Protein AF-A0A2V7W770-F1 (afdb_monomer_lite)

Radius of gyration: 25.86 Å; chains: 1; bounding box: 59×91×56 Å

pLDDT: mean 78.76, std 21.36, range [25.12, 98.31]

Sequence (390 aa):
MARSVLPFPVSRRKFLASTAAATAGLALAPLAAAAESPGCKRLREISEGWDTAVRPMLASRYHRLQHVFFHYIRNNWDRLTAAQQRALTDLKWAAPRASLFAPTWSKRPNPDDNTVVWATHNGSGIDFLYFHRWMIAMVNKLLSDAGKPTLAAWSDTDTIPAPKRGCPDESVPDFTPWFEDPSGPPIRVEWLQLRVKEMKSDSFYWDRMNWWGIEFRDFGALRNMTLGELGSRLEFSVHNQMHIRWSAFPSNGSLTIRDEPDFRAKWDDPGYDTLFDEYSSHVTPIFFRLHKWIDNRIEDWAEAQRERLTRYDTGLGFDWFKGSSQWIEVDQPWSSPYGMHHPTPEEQKLRIATMEKIGPILFPPKALGKRTPEEQEQDERRILSIRDLA

Structure (mmCIF, N/CA/C/O backbone):
data_AF-A0A2V7W770-F1
#
_entry.id   AF-A0A2V7W770-F1
#
loop_
_atom_site.group_PDB
_atom_site.id
_atom_site.type_symbol
_atom_site.label_atom_id
_atom_site.label_alt_id
_atom_site.label_comp_id
_atom_site.label_asym_id
_atom_site.label_entity_id
_atom_site.label_seq_id
_atom_site.pdbx_PDB_ins_code
_atom_site.Cartn_x
_atom_site.Cartn_y
_atom_site.Cartn_z
_atom_site.occupancy
_atom_site.B_iso_or_equiv
_atom_site.auth_seq_id
_atom_site.auth_comp_id
_atom_site.auth_asym_id
_atom_site.auth_atom_id
_atom_site.pdbx_PDB_model_num
ATOM 1 N N . MET A 1 1 ? -19.267 68.076 -6.538 1.00 38.66 1 MET A N 1
ATOM 2 C CA . MET A 1 1 ? -19.370 67.387 -5.238 1.00 38.66 1 MET A CA 1
ATOM 3 C C . MET A 1 1 ? -18.210 66.409 -5.119 1.00 38.66 1 MET A C 1
ATOM 5 O O . MET A 1 1 ? -17.986 65.654 -6.050 1.00 38.66 1 MET A O 1
ATOM 9 N N . ALA A 1 2 ? -17.453 66.558 -4.028 1.00 32.97 2 ALA A N 1
ATOM 10 C CA . ALA A 1 2 ? -16.435 65.678 -3.438 1.00 32.97 2 ALA A CA 1
ATOM 11 C C . ALA A 1 2 ? -15.397 64.973 -4.345 1.00 32.97 2 ALA A C 1
ATOM 13 O O . ALA A 1 2 ? -15.603 63.875 -4.851 1.00 32.97 2 ALA A O 1
ATOM 14 N N . ARG A 1 3 ? -14.215 65.602 -4.417 1.00 25.12 3 ARG A N 1
ATOM 15 C CA . ARG A 1 3 ? -12.898 64.980 -4.633 1.00 25.12 3 ARG A CA 1
ATOM 16 C C . ARG A 1 3 ? -12.396 64.323 -3.333 1.00 25.12 3 ARG A C 1
ATOM 18 O O . ARG A 1 3 ? -12.695 64.837 -2.264 1.00 25.12 3 ARG A O 1
ATOM 25 N N . SER A 1 4 ? -11.516 63.324 -3.487 1.00 30.59 4 SER A N 1
ATOM 26 C CA . SER A 1 4 ? -10.280 63.084 -2.708 1.00 30.59 4 SER A CA 1
ATOM 27 C C . SER A 1 4 ? -10.348 63.096 -1.176 1.00 30.59 4 SER A C 1
ATOM 29 O O . SER A 1 4 ? -10.393 64.175 -0.596 1.00 30.59 4 SER A O 1
ATOM 31 N N . VAL A 1 5 ? -10.060 61.950 -0.540 1.00 30.62 5 VAL A N 1
ATOM 32 C CA . VAL A 1 5 ? -9.281 61.918 0.715 1.00 30.62 5 VAL A CA 1
ATOM 33 C C . VAL A 1 5 ? -8.385 60.667 0.759 1.00 30.62 5 VAL A C 1
ATOM 35 O O . VAL A 1 5 ? -8.818 59.583 1.132 1.00 30.62 5 VAL A O 1
ATOM 38 N N . LEU A 1 6 ? -7.114 60.837 0.395 1.00 39.53 6 LEU A N 1
ATOM 39 C CA . LEU A 1 6 ? -5.995 60.210 1.106 1.00 39.53 6 LEU A CA 1
ATOM 40 C C . LEU A 1 6 ? -5.529 61.218 2.168 1.00 39.53 6 LEU A C 1
ATOM 42 O O . LEU A 1 6 ? -5.443 62.403 1.837 1.00 39.53 6 LEU A O 1
ATOM 46 N N . PRO A 1 7 ? -5.106 60.792 3.366 1.00 32.31 7 PRO A N 1
ATOM 47 C CA . PRO A 1 7 ? -4.196 61.578 4.185 1.00 32.31 7 PRO A CA 1
ATOM 48 C C . PRO A 1 7 ? -2.825 60.882 4.263 1.00 32.31 7 PRO A C 1
ATOM 50 O O . PRO A 1 7 ? -2.616 59.945 5.021 1.00 32.31 7 PRO A O 1
ATOM 53 N N . PHE A 1 8 ? -1.947 61.253 3.329 1.00 25.91 8 PHE A N 1
ATOM 54 C CA . PHE A 1 8 ? -0.690 62.009 3.502 1.00 25.91 8 PHE A CA 1
ATOM 55 C C . PHE A 1 8 ? -0.016 62.149 4.906 1.00 25.91 8 PHE A C 1
ATOM 57 O O . PHE A 1 8 ? -0.616 61.869 5.935 1.00 25.91 8 PHE A O 1
ATOM 64 N N . PRO A 1 9 ? 1.263 62.591 4.961 1.00 40.44 9 PRO A N 1
ATOM 65 C CA . PRO A 1 9 ? 2.410 61.855 5.505 1.00 40.44 9 PRO A CA 1
ATOM 66 C C . PRO A 1 9 ? 3.065 62.583 6.700 1.00 40.44 9 PRO A C 1
ATOM 68 O O . PRO A 1 9 ? 2.697 63.713 7.005 1.00 40.44 9 PRO A O 1
ATOM 71 N N . VAL A 1 10 ? 4.143 62.043 7.291 1.00 27.81 10 VAL A N 1
ATOM 72 C CA . VAL A 1 10 ? 5.129 62.905 7.976 1.00 27.81 10 VAL A CA 1
ATOM 73 C C . VAL A 1 10 ? 6.564 62.484 7.671 1.00 27.81 10 VAL A C 1
ATOM 75 O O . VAL A 1 10 ? 6.993 61.352 7.876 1.00 27.81 10 VAL A O 1
ATOM 78 N N . SER A 1 11 ? 7.289 63.473 7.156 1.00 25.81 11 SER A N 1
ATOM 79 C CA . SER A 1 11 ? 8.700 63.494 6.806 1.00 25.81 11 SER A CA 1
ATOM 80 C C . SER A 1 11 ? 9.596 63.759 8.021 1.00 25.81 11 SER A C 1
ATOM 82 O O . SER A 1 11 ? 9.267 64.542 8.908 1.00 25.81 11 SER A O 1
ATOM 84 N N . ARG A 1 12 ? 10.799 63.180 7.942 1.00 32.34 12 ARG A N 1
ATOM 85 C CA . ARG A 1 12 ? 12.057 63.498 8.638 1.00 32.34 12 ARG A CA 1
ATOM 86 C C . ARG A 1 12 ? 12.181 64.937 9.169 1.00 32.34 12 ARG A C 1
ATOM 88 O O . ARG A 1 12 ? 12.086 65.882 8.389 1.00 32.34 12 ARG A O 1
ATOM 95 N N . ARG A 1 13 ? 12.645 65.073 10.421 1.00 28.55 13 ARG A N 1
ATOM 96 C CA . ARG A 1 13 ? 13.763 65.961 10.811 1.00 28.55 13 ARG A CA 1
ATOM 97 C C . ARG A 1 13 ? 14.273 65.660 12.231 1.00 28.55 13 ARG A C 1
ATOM 99 O O . ARG A 1 13 ? 13.535 65.782 13.193 1.00 28.55 13 ARG A O 1
ATOM 106 N N . LYS A 1 14 ? 15.588 65.411 12.284 1.00 27.45 14 LYS A N 1
ATOM 107 C CA . LYS A 1 14 ? 16.563 65.795 13.322 1.00 27.45 14 LYS A CA 1
ATOM 108 C C . LYS A 1 14 ? 16.426 65.166 14.716 1.00 27.45 14 LYS A C 1
ATOM 110 O O . LYS A 1 14 ? 15.714 65.686 15.556 1.00 27.45 14 LYS A O 1
ATOM 115 N N . PHE A 1 15 ? 17.320 64.222 15.004 1.00 27.47 15 PHE A N 1
ATOM 116 C CA . PHE A 1 15 ? 18.293 64.426 16.081 1.00 27.47 15 PHE A CA 1
ATOM 117 C C . PHE A 1 15 ? 19.628 63.791 15.661 1.00 27.47 15 PHE A C 1
ATOM 119 O O . PHE A 1 15 ? 19.751 62.578 15.543 1.00 27.47 15 PHE A O 1
ATOM 126 N N . LEU A 1 16 ? 20.598 64.648 15.337 1.00 28.81 16 LEU A N 1
ATOM 127 C CA . LEU A 1 16 ? 22.015 64.314 15.218 1.00 28.81 16 LEU A CA 1
ATOM 128 C C . LEU A 1 16 ? 22.702 64.977 16.408 1.00 28.81 16 LEU A C 1
ATOM 130 O O . LEU A 1 16 ? 22.730 66.202 16.477 1.00 28.81 16 LEU A O 1
ATOM 134 N N . ALA A 1 17 ? 23.207 64.157 17.317 1.00 28.16 17 ALA A N 1
ATOM 135 C CA . ALA A 1 17 ? 24.312 64.395 18.245 1.00 28.16 17 ALA A CA 1
ATOM 136 C C . ALA A 1 17 ? 24.420 63.091 19.053 1.00 28.16 17 ALA A C 1
ATOM 138 O O . ALA A 1 17 ? 23.407 62.587 19.512 1.00 28.16 17 ALA A O 1
ATOM 139 N N . SER A 1 18 ? 25.553 62.448 19.271 1.00 27.50 18 SER A N 1
ATOM 140 C CA . SER A 1 18 ? 26.943 62.767 19.011 1.00 27.50 18 SER A CA 1
ATOM 141 C C . SER A 1 18 ? 27.723 61.489 19.345 1.00 27.50 18 SER A C 1
ATOM 143 O O . SER A 1 18 ? 27.325 60.734 20.228 1.00 27.50 18 SER A O 1
ATOM 145 N N . THR A 1 19 ? 28.875 61.338 18.696 1.00 29.56 19 THR A N 1
ATOM 146 C CA . THR A 1 19 ? 30.071 60.625 19.177 1.00 29.56 19 THR A CA 1
ATOM 147 C C . THR A 1 19 ? 30.058 59.098 19.294 1.00 29.56 19 THR A C 1
ATOM 149 O O . THR A 1 19 ? 29.453 58.486 20.165 1.00 29.56 19 THR A O 1
ATOM 152 N N . ALA A 1 20 ? 30.876 58.521 18.413 1.00 30.25 20 ALA A N 1
ATOM 153 C CA . ALA A 1 20 ? 31.497 57.216 18.515 1.00 30.25 20 ALA A CA 1
ATOM 154 C C . ALA A 1 20 ? 32.192 56.991 19.867 1.00 30.25 20 ALA A C 1
ATOM 156 O O . ALA A 1 20 ? 32.892 57.883 20.339 1.00 30.25 20 ALA A O 1
ATOM 157 N N . ALA A 1 21 ? 32.054 55.781 20.414 1.00 31.39 21 ALA A N 1
ATOM 158 C CA . ALA A 1 21 ? 33.133 54.953 20.967 1.00 31.39 21 ALA A CA 1
ATOM 159 C C . ALA A 1 21 ? 32.524 53.799 21.777 1.00 31.39 21 ALA A C 1
ATOM 161 O O . ALA A 1 21 ? 31.922 54.036 22.817 1.00 31.39 21 ALA A O 1
ATOM 162 N N . ALA A 1 22 ? 32.687 52.570 21.281 1.00 32.97 22 ALA A N 1
ATOM 163 C CA . ALA A 1 22 ? 32.952 51.345 22.048 1.00 32.97 22 ALA A CA 1
ATOM 164 C C . ALA A 1 22 ? 32.663 50.135 21.149 1.00 32.97 22 ALA A C 1
ATOM 166 O O . ALA A 1 22 ? 31.592 49.533 21.176 1.00 32.97 22 ALA A O 1
ATOM 167 N N . THR A 1 23 ? 33.650 49.768 20.337 1.00 42.75 23 THR A N 1
ATOM 168 C CA . THR A 1 23 ? 33.817 48.392 19.872 1.00 42.75 23 THR A CA 1
ATOM 169 C C . THR A 1 23 ? 34.092 47.513 21.090 1.00 42.75 23 THR A C 1
ATOM 171 O O . THR A 1 23 ? 35.236 47.379 21.517 1.00 42.75 23 THR A O 1
ATOM 174 N N . ALA A 1 24 ? 33.040 46.941 21.668 1.00 35.28 24 ALA A N 1
ATOM 175 C CA . ALA A 1 24 ? 33.141 45.822 22.592 1.00 35.28 24 ALA A CA 1
ATOM 176 C C . ALA A 1 24 ? 32.558 44.598 21.884 1.00 35.28 24 ALA A C 1
ATOM 178 O O . ALA A 1 24 ? 31.389 44.586 21.499 1.00 35.28 24 ALA A O 1
ATOM 179 N N . GLY A 1 25 ? 33.413 43.605 21.645 1.00 39.88 25 GLY A N 1
ATOM 180 C CA . GLY A 1 25 ? 33.053 42.359 20.989 1.00 39.88 25 GLY A CA 1
ATOM 181 C C . GLY A 1 25 ? 31.951 41.634 21.751 1.00 39.88 25 GLY A C 1
ATOM 182 O O . GLY A 1 25 ? 32.195 41.034 22.794 1.00 39.88 25 GLY A O 1
ATOM 183 N N . LEU A 1 26 ? 30.746 41.643 21.190 1.00 34.50 26 LEU A N 1
ATOM 184 C CA . LEU A 1 26 ? 29.774 40.594 21.439 1.00 34.50 26 LEU A CA 1
ATOM 185 C C . LEU A 1 26 ? 30.231 39.392 20.620 1.00 34.50 26 LEU A C 1
ATOM 187 O O . LEU A 1 26 ? 29.959 39.294 19.424 1.00 34.50 26 LEU A O 1
ATOM 191 N N . ALA A 1 27 ? 30.984 38.503 21.265 1.00 37.78 27 ALA A N 1
ATOM 192 C CA . ALA A 1 27 ? 31.108 37.142 20.782 1.00 37.78 27 ALA A CA 1
ATOM 193 C C . ALA A 1 27 ? 29.681 36.602 20.620 1.00 37.78 27 ALA A C 1
ATOM 195 O O . ALA A 1 27 ? 28.949 36.464 21.601 1.00 37.78 27 ALA A O 1
ATOM 196 N N . LEU A 1 28 ? 29.268 36.371 19.373 1.00 39.19 28 LEU A N 1
ATOM 197 C CA . LEU A 1 28 ? 28.071 35.601 19.074 1.00 39.19 28 LEU A CA 1
ATOM 198 C C . LEU A 1 28 ? 28.282 34.237 19.725 1.00 39.19 28 LEU A C 1
ATOM 200 O O . LEU A 1 28 ? 29.101 33.443 19.263 1.00 39.19 28 LEU A O 1
ATOM 204 N N . ALA A 1 29 ? 27.585 33.998 20.836 1.00 38.50 29 ALA A N 1
ATOM 205 C CA . ALA A 1 29 ? 27.448 32.657 21.369 1.00 38.50 29 ALA A CA 1
ATOM 206 C C . ALA A 1 29 ? 26.985 31.751 20.215 1.00 38.50 29 ALA A C 1
ATOM 208 O O . ALA A 1 29 ? 26.167 32.201 19.399 1.00 38.50 29 ALA A O 1
ATOM 209 N N . PRO A 1 30 ? 27.491 30.510 20.106 1.00 39.56 30 PRO A N 1
ATOM 210 C CA . PRO A 1 30 ? 26.970 29.584 19.117 1.00 39.56 30 PRO A CA 1
ATOM 211 C C . PRO A 1 30 ? 25.462 29.526 19.327 1.00 39.56 30 PRO A C 1
ATOM 213 O O . PRO A 1 30 ? 25.012 29.359 20.464 1.00 39.56 30 PRO A O 1
ATOM 216 N N . LEU A 1 31 ? 24.688 29.712 18.257 1.00 44.84 31 LEU A N 1
ATOM 217 C CA . LEU A 1 31 ? 23.274 29.368 18.267 1.00 44.84 31 LEU A CA 1
ATOM 218 C C . LEU A 1 31 ? 23.200 27.942 18.806 1.00 44.84 31 LEU A C 1
ATOM 220 O O . LEU A 1 31 ? 23.665 27.011 18.147 1.00 44.84 31 LEU A O 1
ATOM 224 N N . ALA A 1 32 ? 22.705 27.791 20.037 1.00 42.06 32 ALA A N 1
ATOM 225 C CA . ALA A 1 32 ? 22.392 26.487 20.584 1.00 42.06 32 ALA A CA 1
ATOM 226 C C . ALA A 1 32 ? 21.548 25.783 19.523 1.00 42.06 32 ALA A C 1
ATOM 228 O O . ALA A 1 32 ? 20.570 26.369 19.047 1.00 42.06 32 ALA A O 1
ATOM 229 N N . ALA A 1 33 ? 21.985 24.596 19.090 1.00 45.31 33 ALA A N 1
ATOM 230 C CA . ALA A 1 33 ? 21.244 23.796 18.129 1.00 45.31 33 ALA A CA 1
ATOM 231 C C . ALA A 1 33 ? 19.786 23.775 18.591 1.00 45.31 33 ALA A C 1
ATOM 233 O O . ALA A 1 33 ? 19.511 23.389 19.731 1.00 45.31 33 ALA A O 1
ATOM 234 N N . ALA A 1 34 ? 18.882 24.303 17.760 1.00 51.38 34 ALA A N 1
ATOM 235 C CA . ALA A 1 34 ? 17.466 24.312 18.082 1.00 51.38 34 ALA A CA 1
ATOM 236 C C . ALA A 1 34 ? 17.092 22.878 18.458 1.00 51.38 34 ALA A C 1
ATOM 238 O O . ALA A 1 34 ? 17.400 21.956 17.702 1.00 51.38 34 ALA A O 1
ATOM 239 N N . ALA A 1 35 ? 16.523 22.693 19.651 1.00 52.09 35 ALA A N 1
ATOM 240 C CA . ALA A 1 35 ? 16.119 21.376 20.111 1.00 52.09 35 ALA A CA 1
ATOM 241 C C . ALA A 1 35 ? 15.266 20.727 19.011 1.00 52.09 35 ALA A C 1
ATOM 243 O O . ALA A 1 35 ? 14.261 21.302 18.583 1.00 52.09 35 ALA A O 1
ATOM 244 N N . GLU A 1 36 ? 15.725 19.581 18.503 1.00 52.88 36 GLU A N 1
ATOM 245 C CA . GLU A 1 36 ? 15.062 18.838 17.432 1.00 52.88 36 GLU A CA 1
ATOM 246 C C . GLU A 1 36 ? 13.621 18.570 17.883 1.00 52.88 36 GLU A C 1
ATOM 248 O O . GLU A 1 36 ? 13.394 18.101 19.003 1.00 52.88 36 GLU A O 1
ATOM 253 N N . SER A 1 37 ? 12.629 18.961 17.074 1.00 50.88 37 SER A N 1
ATOM 254 C CA . SER A 1 37 ? 11.240 18.868 17.530 1.00 50.88 37 SER A CA 1
ATOM 255 C C . SER A 1 37 ? 10.891 17.400 17.832 1.00 50.88 37 SER A C 1
ATOM 257 O O . SER A 1 37 ? 11.379 16.513 17.125 1.00 50.88 37 SER A O 1
ATOM 259 N N . PRO A 1 38 ? 10.034 17.102 18.827 1.00 51.91 38 PRO A N 1
ATOM 260 C CA . PRO A 1 38 ? 9.737 15.725 19.228 1.00 51.91 38 PRO A CA 1
ATOM 261 C C . PRO A 1 38 ? 9.223 14.797 18.115 1.00 51.91 38 PRO A C 1
ATOM 263 O O . PRO A 1 38 ? 9.199 13.590 18.327 1.00 51.91 38 PRO A O 1
ATOM 266 N N . GLY A 1 39 ? 8.766 15.315 16.968 1.00 50.28 39 GLY A N 1
ATOM 267 C CA . GLY A 1 39 ? 8.437 14.497 15.789 1.00 50.28 39 GLY A CA 1
ATOM 268 C C . GLY A 1 39 ? 9.673 14.063 14.988 1.00 50.28 39 GLY A C 1
ATOM 269 O O . GLY A 1 39 ? 9.781 12.919 14.566 1.00 50.28 39 GLY A O 1
ATOM 270 N N . CYS A 1 40 ? 10.680 14.928 14.886 1.00 53.44 40 CYS A N 1
ATOM 271 C CA . CYS A 1 40 ? 11.774 14.789 13.920 1.00 53.44 40 CYS A CA 1
ATOM 272 C C . CYS A 1 40 ? 12.859 13.811 14.385 1.00 53.44 40 CYS A C 1
ATOM 274 O O . CYS A 1 40 ? 13.536 13.206 13.567 1.00 53.44 40 CYS A O 1
ATOM 276 N N . LYS A 1 41 ? 12.935 13.552 15.695 1.00 56.34 41 LYS A N 1
ATOM 277 C CA . LYS A 1 41 ? 13.739 12.464 16.270 1.00 56.34 41 LYS A CA 1
ATOM 278 C C . LYS A 1 41 ? 13.156 11.072 15.972 1.00 56.34 41 LYS A C 1
ATOM 280 O O . LYS A 1 41 ? 13.896 10.091 15.922 1.00 56.34 41 LYS A O 1
ATOM 285 N N . ARG A 1 42 ? 11.834 10.971 15.763 1.00 59.31 42 ARG A N 1
ATOM 286 C CA . ARG A 1 42 ? 11.134 9.680 15.753 1.00 59.31 42 ARG A CA 1
ATOM 287 C C . ARG A 1 42 ? 11.421 8.858 14.520 1.00 59.31 42 ARG A C 1
ATOM 289 O O . ARG A 1 42 ? 11.664 7.683 14.695 1.00 59.31 42 ARG A O 1
ATOM 296 N N . LEU A 1 43 ? 11.465 9.415 13.308 1.00 62.62 43 LEU A N 1
ATOM 297 C CA . LEU A 1 43 ? 11.769 8.615 12.107 1.00 62.62 43 LEU A CA 1
ATOM 298 C C . LEU A 1 43 ? 13.120 7.890 12.203 1.00 62.62 43 LEU A C 1
ATOM 300 O O . LEU A 1 43 ? 13.242 6.761 11.733 1.00 62.62 43 LEU A O 1
ATOM 304 N N . ARG A 1 44 ? 14.101 8.489 12.883 1.00 64.75 44 ARG A N 1
ATOM 305 C CA . ARG A 1 44 ? 15.400 7.869 13.167 1.00 64.75 44 ARG A CA 1
ATOM 306 C C . ARG A 1 44 ? 15.299 6.724 14.183 1.00 64.7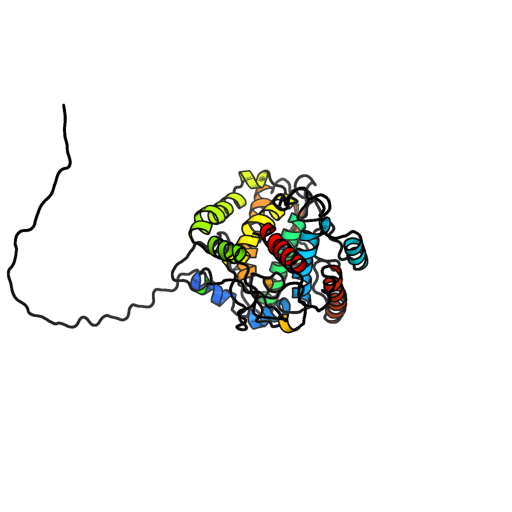5 44 ARG A C 1
ATOM 308 O O . ARG A 1 44 ? 15.875 5.671 13.948 1.00 64.75 44 ARG A O 1
ATOM 315 N N . GLU A 1 45 ? 14.540 6.906 15.265 1.00 62.62 45 GLU A N 1
ATOM 316 C CA . GLU A 1 45 ? 14.240 5.855 16.263 1.00 62.62 45 GLU A CA 1
ATOM 317 C C . GLU A 1 45 ? 13.376 4.724 15.668 1.00 62.62 45 GLU A C 1
ATOM 319 O O . GLU A 1 45 ? 13.544 3.554 15.983 1.00 62.62 45 GLU A O 1
ATOM 324 N N . ILE A 1 46 ? 12.479 5.081 14.754 1.00 59.91 46 ILE A N 1
ATOM 325 C CA . ILE A 1 46 ? 11.582 4.213 13.983 1.00 59.91 46 ILE A CA 1
ATOM 326 C C . ILE A 1 46 ? 12.353 3.372 12.965 1.00 59.91 46 ILE A C 1
ATOM 328 O O . ILE A 1 46 ? 12.032 2.208 12.738 1.00 59.91 46 ILE A O 1
ATOM 332 N N . SER A 1 47 ? 13.375 3.968 12.354 1.00 68.00 47 SER A N 1
ATOM 333 C CA . SER A 1 47 ? 14.265 3.280 11.422 1.00 68.00 47 SER A CA 1
ATOM 334 C C . SER A 1 47 ? 15.314 2.440 12.157 1.00 68.00 47 SER A C 1
ATOM 336 O O . SER A 1 47 ? 16.078 1.708 11.524 1.00 68.00 47 SER A O 1
ATOM 338 N N . GLU A 1 48 ? 15.366 2.511 13.493 1.00 71.25 48 GLU A N 1
ATOM 339 C CA . GLU A 1 48 ? 16.321 1.753 14.284 1.00 71.25 48 GLU A CA 1
ATOM 340 C C . GLU A 1 48 ? 16.021 0.253 14.195 1.00 71.25 48 GLU A C 1
ATOM 342 O O . GLU A 1 48 ? 14.997 -0.247 14.655 1.00 71.25 48 GLU A O 1
ATOM 347 N N . GLY A 1 49 ? 16.947 -0.492 13.596 1.00 77.56 49 GLY A N 1
ATOM 348 C CA . GLY A 1 49 ? 16.752 -1.914 13.327 1.00 77.56 49 GLY A CA 1
ATOM 349 C C . GLY A 1 49 ? 15.875 -2.202 12.108 1.00 77.56 49 GLY A C 1
ATOM 350 O O . GLY A 1 49 ? 15.652 -3.372 11.815 1.00 77.56 49 GLY A O 1
ATOM 351 N N . TRP A 1 50 ? 15.434 -1.188 11.352 1.00 89.12 50 TRP A N 1
ATOM 352 C CA . TRP A 1 50 ? 14.702 -1.398 10.100 1.00 89.12 50 TRP A CA 1
ATOM 353 C C . TRP A 1 50 ? 15.534 -2.193 9.100 1.00 89.12 50 TRP A C 1
ATOM 355 O O . TRP A 1 50 ? 15.106 -3.237 8.610 1.00 89.12 50 TRP A O 1
ATOM 365 N N . ASP A 1 51 ? 16.760 -1.731 8.856 1.00 89.44 51 ASP A N 1
ATOM 366 C CA . ASP A 1 51 ? 17.655 -2.310 7.855 1.00 89.44 51 ASP A CA 1
ATOM 367 C C . ASP A 1 51 ? 18.072 -3.747 8.183 1.00 89.44 51 ASP A C 1
ATOM 369 O O . ASP A 1 51 ? 18.376 -4.519 7.276 1.00 89.44 51 ASP A O 1
ATOM 373 N N . THR A 1 52 ? 18.062 -4.127 9.462 1.00 90.25 52 THR A N 1
ATOM 374 C CA . THR A 1 52 ? 18.485 -5.458 9.911 1.00 90.25 52 THR A CA 1
ATOM 375 C C . THR A 1 52 ? 17.319 -6.409 10.156 1.00 90.25 52 THR A C 1
ATOM 377 O O . THR A 1 52 ? 17.418 -7.576 9.789 1.00 90.25 52 THR A O 1
ATOM 380 N N . ALA A 1 53 ? 16.220 -5.946 10.757 1.00 91.25 53 ALA A N 1
ATOM 381 C CA . ALA A 1 53 ? 15.099 -6.803 11.145 1.00 91.25 53 ALA A CA 1
ATOM 382 C C . ALA A 1 53 ? 14.001 -6.878 10.077 1.00 91.25 53 ALA A C 1
ATOM 384 O O . ALA A 1 53 ? 13.373 -7.922 9.919 1.00 91.25 53 ALA A O 1
ATOM 385 N N . VAL A 1 54 ? 13.757 -5.785 9.346 1.00 94.44 54 VAL A N 1
ATOM 386 C CA . VAL A 1 54 ? 12.555 -5.631 8.511 1.00 94.44 54 VAL A CA 1
ATOM 387 C C . VAL A 1 54 ? 12.886 -5.615 7.019 1.00 94.44 54 VAL A C 1
ATOM 389 O O . VAL A 1 54 ? 12.322 -6.400 6.250 1.00 94.44 54 VAL A O 1
ATOM 392 N N . ARG A 1 55 ? 13.835 -4.768 6.603 1.00 95.19 55 ARG A N 1
ATOM 393 C CA . ARG A 1 55 ? 14.221 -4.586 5.198 1.00 95.19 55 ARG A CA 1
ATOM 394 C C . ARG A 1 55 ? 14.579 -5.897 4.490 1.00 95.19 55 ARG A C 1
ATOM 396 O O . ARG A 1 55 ? 14.114 -6.056 3.367 1.00 95.19 55 ARG A O 1
ATOM 403 N N . PRO A 1 56 ? 15.322 -6.859 5.079 1.00 94.75 56 PRO A N 1
ATOM 404 C CA . PRO A 1 56 ? 15.675 -8.091 4.368 1.00 94.75 56 PRO A CA 1
ATOM 405 C C . PRO A 1 56 ? 14.456 -8.916 3.936 1.00 94.75 56 PRO A C 1
ATOM 407 O O . PRO A 1 56 ? 14.462 -9.512 2.861 1.00 94.75 56 PRO A O 1
ATOM 410 N N . MET A 1 57 ? 13.397 -8.927 4.751 1.00 94.06 57 MET A N 1
ATOM 411 C CA . MET A 1 57 ? 12.152 -9.623 4.431 1.00 94.06 57 MET A CA 1
ATOM 412 C C . MET A 1 57 ? 11.367 -8.862 3.354 1.00 94.06 57 MET A C 1
ATOM 414 O O . MET A 1 57 ? 10.992 -9.453 2.340 1.00 94.06 57 MET A O 1
ATOM 418 N N . LEU A 1 58 ? 11.184 -7.550 3.519 1.00 95.94 58 LEU A N 1
ATOM 419 C CA . LEU A 1 58 ? 10.392 -6.731 2.593 1.00 95.94 58 LEU A CA 1
ATOM 420 C C . LEU A 1 58 ? 11.067 -6.549 1.229 1.00 95.94 58 LEU A C 1
ATOM 422 O O . LEU A 1 58 ? 10.394 -6.558 0.208 1.00 95.94 58 LEU A O 1
ATOM 426 N N . ALA A 1 59 ? 12.396 -6.461 1.189 1.00 96.75 59 ALA A N 1
ATOM 427 C CA . ALA A 1 59 ? 13.157 -6.398 -0.055 1.00 96.75 59 ALA A CA 1
ATOM 428 C C . ALA A 1 59 ? 13.243 -7.747 -0.784 1.00 96.75 59 ALA A C 1
AT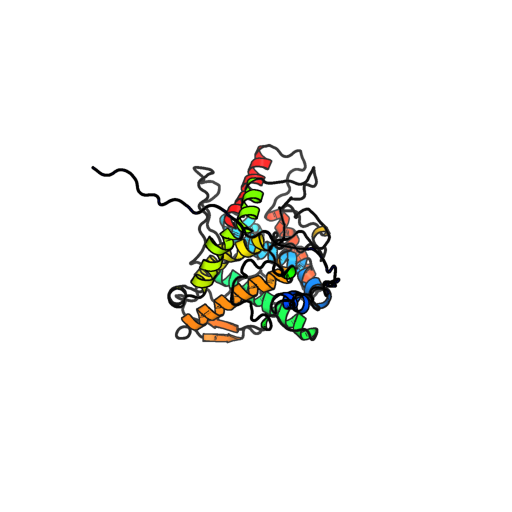OM 430 O O . ALA A 1 59 ? 13.740 -7.797 -1.911 1.00 96.75 59 ALA A O 1
ATOM 431 N N . SER A 1 60 ? 12.790 -8.845 -0.168 1.00 95.81 60 SER A N 1
ATOM 432 C CA . SER A 1 60 ? 12.822 -10.152 -0.815 1.00 95.81 60 SER A CA 1
ATOM 433 C C . SER A 1 60 ? 11.940 -10.170 -2.061 1.00 95.81 60 SER A C 1
ATOM 435 O O . SER A 1 60 ? 10.836 -9.622 -2.092 1.00 95.81 60 SER A O 1
ATOM 437 N N . ARG A 1 61 ? 12.395 -10.895 -3.084 1.00 95.69 61 ARG A N 1
ATOM 438 C CA . ARG A 1 61 ? 11.653 -11.088 -4.334 1.00 95.69 61 ARG A CA 1
ATOM 439 C C . ARG A 1 61 ? 10.220 -11.583 -4.110 1.00 95.69 61 ARG A C 1
ATOM 441 O O . ARG A 1 61 ? 9.319 -11.195 -4.845 1.00 95.69 61 ARG A O 1
ATOM 448 N N . TYR A 1 62 ? 10.000 -12.417 -3.091 1.00 95.19 62 TYR A N 1
ATOM 449 C CA . TYR A 1 62 ? 8.664 -12.885 -2.726 1.00 95.19 62 TYR A CA 1
ATOM 450 C C . TYR A 1 62 ? 7.732 -11.721 -2.361 1.00 95.19 62 TYR A C 1
ATOM 452 O O . TYR A 1 62 ? 6.670 -11.592 -2.968 1.00 95.19 62 TYR A O 1
ATOM 460 N N . HIS A 1 63 ? 8.135 -10.865 -1.417 1.00 95.31 63 HIS A N 1
ATOM 461 C CA . HIS A 1 63 ? 7.298 -9.754 -0.957 1.00 95.31 63 HIS A CA 1
ATOM 462 C C . HIS A 1 63 ? 7.116 -8.683 -2.034 1.00 95.31 63 HIS A C 1
ATOM 464 O O . HIS A 1 63 ? 5.993 -8.217 -2.233 1.00 95.31 63 HIS A O 1
ATOM 470 N N . ARG A 1 64 ? 8.167 -8.395 -2.812 1.00 96.31 64 ARG A N 1
ATOM 471 C CA . ARG A 1 64 ? 8.091 -7.462 -3.944 1.00 96.31 64 ARG A CA 1
ATOM 472 C C . ARG A 1 64 ? 7.076 -7.895 -4.997 1.00 96.31 64 ARG A C 1
ATOM 474 O O . ARG A 1 64 ? 6.200 -7.115 -5.370 1.00 96.31 64 ARG A O 1
ATOM 481 N N . LEU A 1 65 ? 7.154 -9.155 -5.436 1.00 95.12 65 LEU A N 1
ATOM 482 C CA . LEU A 1 65 ? 6.221 -9.712 -6.418 1.00 95.12 65 LEU A CA 1
ATOM 483 C C . LEU A 1 65 ? 4.798 -9.829 -5.855 1.00 95.12 65 LEU A C 1
ATOM 485 O O . LEU A 1 65 ? 3.840 -9.546 -6.569 1.00 95.12 65 LEU A O 1
ATOM 489 N N . GLN A 1 66 ? 4.641 -10.213 -4.585 1.00 95.25 66 GLN A N 1
ATOM 490 C CA . GLN A 1 66 ? 3.319 -10.304 -3.965 1.00 95.25 66 GLN A CA 1
ATOM 491 C C . GLN A 1 66 ? 2.635 -8.934 -3.925 1.00 95.25 66 GLN A C 1
ATOM 493 O O . GLN A 1 66 ? 1.473 -8.830 -4.310 1.00 95.25 66 GLN A O 1
ATOM 498 N N . HIS A 1 67 ? 3.354 -7.897 -3.493 1.00 95.94 67 HIS A N 1
ATOM 499 C CA . HIS A 1 67 ? 2.815 -6.547 -3.365 1.00 95.94 67 HIS A CA 1
ATOM 500 C C . HIS A 1 67 ? 2.433 -5.954 -4.728 1.00 95.94 67 HIS A C 1
ATOM 502 O O . HIS A 1 67 ? 1.288 -5.543 -4.916 1.00 95.94 67 HIS A O 1
ATOM 508 N N . VAL A 1 68 ? 3.342 -5.990 -5.713 1.00 93.94 68 VAL A N 1
ATOM 509 C CA . VAL A 1 68 ? 3.058 -5.440 -7.051 1.00 93.94 68 VAL A CA 1
ATOM 510 C C . VAL A 1 68 ? 1.909 -6.181 -7.741 1.00 93.94 68 VAL A C 1
ATOM 512 O O . VAL A 1 68 ? 1.049 -5.557 -8.351 1.00 93.94 68 VAL A O 1
ATOM 515 N N . PHE A 1 69 ? 1.826 -7.513 -7.628 1.00 94.62 69 PHE A N 1
ATOM 516 C CA . PHE A 1 69 ? 0.754 -8.260 -8.290 1.00 94.62 69 PHE A CA 1
ATOM 517 C C . PHE A 1 69 ? -0.583 -8.161 -7.558 1.00 94.62 69 PHE A C 1
ATOM 519 O O . PHE A 1 69 ? -1.617 -8.183 -8.227 1.00 94.62 69 PHE A O 1
ATOM 526 N N . PHE A 1 70 ? -0.588 -7.993 -6.232 1.00 95.56 70 PHE A N 1
ATOM 527 C CA . PHE A 1 70 ? -1.804 -7.670 -5.484 1.00 95.56 70 PHE A CA 1
ATOM 528 C C . PHE A 1 70 ? -2.467 -6.404 -6.039 1.00 95.56 70 PHE A C 1
ATOM 530 O O . PHE A 1 70 ? -3.647 -6.435 -6.401 1.00 95.56 70 PHE A O 1
ATOM 537 N N . HIS A 1 71 ? -1.702 -5.317 -6.163 1.00 93.88 71 HIS A N 1
ATOM 538 C CA . HIS A 1 71 ? -2.207 -4.054 -6.693 1.00 93.88 71 HIS A CA 1
ATOM 539 C C . HIS A 1 71 ? -2.520 -4.149 -8.185 1.00 93.88 71 HIS A C 1
ATOM 541 O O . HIS A 1 71 ? -3.658 -3.901 -8.594 1.00 93.88 71 HIS A O 1
ATOM 547 N N . TYR A 1 72 ? -1.552 -4.573 -9.001 1.00 90.50 72 TYR A N 1
ATOM 548 C CA . TYR A 1 72 ? -1.696 -4.551 -10.452 1.00 90.50 72 TYR A CA 1
ATOM 549 C C . TYR A 1 72 ? -2.899 -5.369 -10.928 1.00 90.50 72 TYR A C 1
ATOM 551 O O . TYR A 1 72 ? -3.689 -4.890 -11.746 1.00 90.50 72 TYR A O 1
ATOM 559 N N . ILE A 1 73 ? -3.065 -6.597 -10.423 1.00 92.06 73 ILE A N 1
ATOM 560 C CA . ILE A 1 73 ? -4.140 -7.485 -10.876 1.00 92.06 73 ILE A CA 1
ATOM 561 C C . ILE A 1 73 ? -5.500 -6.922 -10.460 1.00 92.06 73 ILE A C 1
ATOM 563 O O . ILE A 1 73 ? -6.390 -6.856 -11.304 1.00 92.06 73 ILE A O 1
ATOM 567 N N . ARG A 1 74 ? -5.672 -6.465 -9.213 1.00 93.56 74 ARG A N 1
ATOM 568 C CA . ARG A 1 74 ? -6.943 -5.877 -8.750 1.00 93.56 74 ARG A CA 1
ATOM 569 C C . ARG A 1 74 ? -7.316 -4.610 -9.519 1.00 93.56 74 ARG A C 1
ATOM 571 O O . ARG A 1 74 ? -8.472 -4.447 -9.909 1.00 93.56 74 ARG A O 1
ATOM 578 N N . ASN A 1 75 ? -6.342 -3.740 -9.774 1.00 89.38 75 ASN A N 1
ATOM 579 C CA . ASN A 1 75 ? -6.559 -2.458 -10.446 1.00 89.38 75 ASN A CA 1
ATOM 580 C C . ASN A 1 75 ? -6.836 -2.614 -11.945 1.00 89.38 75 ASN A C 1
ATOM 582 O O . ASN A 1 75 ? -7.462 -1.748 -12.553 1.00 89.38 75 ASN A O 1
ATOM 586 N N . ASN A 1 76 ? -6.388 -3.717 -12.549 1.00 85.81 76 ASN A N 1
ATOM 587 C CA . ASN A 1 76 ? -6.521 -3.940 -13.985 1.00 85.81 76 ASN A CA 1
ATOM 588 C C . ASN A 1 76 ? -7.435 -5.107 -14.352 1.00 85.81 76 ASN A C 1
ATOM 590 O O . ASN A 1 76 ? -7.626 -5.315 -15.544 1.00 85.81 76 ASN A O 1
ATOM 594 N N . TRP A 1 77 ? -8.013 -5.847 -13.399 1.00 89.56 77 TRP A N 1
ATOM 595 C CA . TRP A 1 77 ? -8.741 -7.095 -13.672 1.00 89.56 77 TRP A CA 1
ATOM 596 C C . TRP A 1 77 ? -9.761 -6.962 -14.807 1.00 89.56 77 TRP A C 1
ATOM 598 O O . TRP A 1 77 ? -9.703 -7.720 -15.774 1.00 89.56 77 TRP A O 1
ATOM 608 N N . ASP A 1 78 ? -10.610 -5.935 -14.758 1.00 84.31 78 ASP A N 1
ATOM 609 C CA . ASP A 1 78 ? -11.642 -5.673 -15.773 1.00 84.31 78 ASP A CA 1
ATOM 610 C C . ASP A 1 78 ? -11.084 -5.161 -17.113 1.00 84.31 78 ASP A C 1
ATOM 612 O O . ASP A 1 78 ? -11.768 -5.177 -18.137 1.00 84.31 78 ASP A O 1
ATOM 616 N N . ARG A 1 79 ? -9.824 -4.718 -17.124 1.00 78.69 79 ARG A N 1
ATOM 617 C CA . ARG A 1 79 ? -9.084 -4.275 -18.313 1.00 78.69 79 ARG A CA 1
ATOM 618 C C . ARG A 1 79 ? -8.293 -5.406 -18.969 1.00 78.69 79 ARG A C 1
ATOM 620 O O . ARG A 1 79 ? -7.893 -5.253 -20.124 1.00 78.69 79 ARG A O 1
ATOM 627 N N . LEU A 1 80 ? -8.043 -6.506 -18.256 1.00 80.88 80 LEU A N 1
ATOM 628 C CA . LEU A 1 80 ? -7.327 -7.660 -18.787 1.00 80.88 80 LEU A CA 1
ATOM 629 C C . LEU A 1 80 ? -8.156 -8.361 -19.865 1.00 80.88 80 LEU A C 1
ATOM 631 O O . LEU A 1 80 ? -9.379 -8.468 -19.783 1.00 80.88 80 LEU A O 1
ATOM 635 N N . THR A 1 81 ? -7.482 -8.898 -20.879 1.00 83.56 81 THR A N 1
ATOM 636 C CA . THR A 1 81 ? -8.156 -9.733 -21.879 1.00 83.56 81 THR A CA 1
ATOM 637 C C . THR A 1 81 ? -8.680 -11.020 -21.241 1.00 83.56 81 THR A C 1
ATOM 639 O O . THR A 1 81 ? -8.110 -11.534 -20.278 1.00 83.56 81 THR A O 1
ATOM 642 N N . ALA A 1 82 ? -9.710 -11.627 -21.836 1.00 84.88 82 ALA A N 1
ATOM 643 C CA . ALA A 1 82 ? -10.222 -12.915 -21.366 1.00 84.88 82 ALA A CA 1
ATOM 644 C C . ALA A 1 82 ? -9.138 -14.015 -21.339 1.00 84.88 82 ALA A C 1
ATOM 646 O O . ALA A 1 82 ? -9.201 -14.927 -20.519 1.00 84.88 82 ALA A O 1
ATOM 647 N N . ALA A 1 83 ? -8.133 -13.942 -22.221 1.00 83.81 83 ALA A N 1
ATOM 648 C CA . ALA A 1 83 ? -6.996 -14.861 -22.207 1.00 83.81 83 ALA A CA 1
ATOM 649 C C . ALA A 1 83 ? -6.091 -14.640 -20.985 1.00 83.81 83 ALA A C 1
ATOM 651 O O . ALA A 1 83 ? -5.716 -15.610 -20.331 1.00 83.81 83 ALA A O 1
ATOM 652 N N . GLN A 1 84 ? -5.799 -13.383 -20.643 1.00 87.38 84 GLN A N 1
ATOM 653 C CA . GLN A 1 84 ? -5.034 -13.034 -19.444 1.00 87.38 84 GLN A CA 1
ATOM 654 C C . GLN A 1 84 ? -5.785 -13.414 -18.167 1.00 87.38 84 GLN A C 1
ATOM 656 O O . GLN A 1 84 ? -5.211 -14.076 -17.309 1.00 87.38 84 GLN A O 1
ATOM 661 N N . GLN A 1 85 ? -7.077 -13.081 -18.063 1.00 89.06 85 GLN A N 1
ATOM 662 C CA . GLN A 1 85 ? -7.905 -13.474 -16.918 1.00 89.06 85 GLN A CA 1
ATOM 663 C C . GLN A 1 85 ? -7.925 -14.996 -16.731 1.00 89.06 85 GLN A C 1
ATOM 665 O O . GLN A 1 85 ? -7.740 -15.472 -15.611 1.00 89.06 85 GLN A O 1
ATOM 670 N N . ARG A 1 86 ? -8.081 -15.776 -17.814 1.00 92.81 86 ARG A N 1
ATOM 671 C CA . ARG A 1 86 ? -7.993 -17.247 -17.757 1.00 92.81 86 ARG A CA 1
ATOM 672 C C . ARG A 1 86 ? -6.623 -17.719 -17.276 1.00 92.81 86 ARG A C 1
ATOM 674 O O . ARG A 1 86 ? -6.564 -18.486 -16.325 1.00 92.81 86 ARG A O 1
ATOM 681 N N . ALA A 1 87 ? -5.539 -17.208 -17.858 1.00 93.00 87 ALA A N 1
ATOM 682 C CA . ALA A 1 87 ? -4.187 -17.597 -17.467 1.00 93.00 87 ALA A CA 1
ATOM 683 C C . ALA A 1 87 ? -3.894 -17.286 -15.985 1.00 93.00 87 ALA A C 1
ATOM 685 O O . ALA A 1 87 ? -3.322 -18.113 -15.279 1.00 93.00 87 ALA A O 1
ATOM 686 N N . LEU A 1 88 ? -4.340 -16.133 -15.476 1.00 94.38 88 LEU A N 1
ATOM 687 C CA . LEU A 1 88 ? -4.229 -15.798 -14.052 1.00 94.38 88 LEU A CA 1
ATOM 688 C C . LEU A 1 88 ? -5.114 -16.693 -13.179 1.00 94.38 88 LEU A C 1
ATOM 690 O O . LEU A 1 88 ? -4.684 -17.117 -12.109 1.00 94.38 88 LEU A O 1
ATOM 694 N N . THR A 1 89 ? -6.321 -17.024 -13.640 1.00 95.12 89 THR A N 1
ATOM 695 C CA . THR A 1 89 ? -7.228 -17.957 -12.952 1.00 95.12 89 THR A CA 1
ATOM 696 C C . THR A 1 89 ? -6.610 -19.349 -12.823 1.00 95.12 89 THR A C 1
ATOM 698 O O . THR A 1 89 ? -6.698 -19.965 -11.758 1.00 95.12 89 THR A O 1
ATOM 701 N N . ASP A 1 90 ? -5.925 -19.829 -13.861 1.00 95.50 90 ASP A N 1
ATOM 702 C CA . ASP A 1 90 ? -5.216 -21.112 -13.845 1.00 95.50 90 ASP A CA 1
ATOM 703 C C . ASP A 1 90 ? -4.062 -21.104 -12.834 1.00 95.50 90 ASP A C 1
ATOM 705 O O . ASP A 1 90 ? -3.856 -22.082 -12.112 1.00 95.50 90 ASP A O 1
ATOM 709 N N . LEU A 1 91 ? -3.380 -19.961 -12.694 1.00 95.38 91 LEU A N 1
ATOM 710 C CA . LEU A 1 91 ? -2.377 -19.716 -11.651 1.00 95.38 91 LEU A CA 1
ATOM 711 C C . LEU A 1 91 ? -2.980 -19.413 -10.268 1.00 95.38 91 LEU A C 1
ATOM 713 O O . LEU A 1 91 ? -2.235 -19.149 -9.327 1.00 95.38 91 LEU A O 1
ATOM 717 N N . LYS A 1 92 ? -4.313 -19.444 -10.131 1.00 95.19 92 LYS A N 1
ATOM 718 C CA . LYS A 1 92 ? -5.076 -19.082 -8.920 1.00 95.19 92 LYS A CA 1
ATOM 719 C C . LYS A 1 92 ? -4.952 -17.617 -8.493 1.00 95.19 92 LYS A C 1
ATOM 721 O O . LYS A 1 92 ? -5.442 -17.248 -7.434 1.00 95.19 92 LYS A O 1
ATOM 726 N N . TRP A 1 93 ? -4.378 -16.776 -9.345 1.00 95.19 93 TRP A N 1
ATOM 727 C CA . TRP A 1 93 ? -4.175 -15.337 -9.166 1.00 95.19 93 TRP A CA 1
ATOM 728 C C . TRP A 1 93 ? -5.322 -14.486 -9.721 1.00 95.19 93 TRP A C 1
ATOM 730 O O . TRP A 1 93 ? -5.147 -13.295 -9.962 1.00 95.19 93 TRP A O 1
ATOM 740 N N . ALA A 1 94 ? -6.500 -15.072 -9.936 1.00 93.62 94 ALA A N 1
ATOM 741 C CA . ALA A 1 94 ? -7.674 -14.284 -10.278 1.00 93.62 94 ALA A CA 1
ATOM 742 C C . ALA A 1 94 ? -8.003 -13.312 -9.141 1.00 93.62 94 ALA A C 1
ATOM 744 O O . ALA A 1 94 ? -8.127 -13.735 -7.988 1.00 93.62 94 ALA A O 1
ATOM 745 N N . ALA A 1 95 ? -8.176 -12.029 -9.466 1.00 91.00 95 ALA A N 1
ATOM 746 C CA . ALA A 1 95 ? -8.757 -11.107 -8.505 1.00 91.00 95 ALA A CA 1
ATOM 747 C C . ALA A 1 95 ? -10.231 -11.501 -8.312 1.00 91.00 95 ALA A C 1
ATOM 749 O O . ALA A 1 95 ? -10.972 -11.575 -9.295 1.00 91.00 95 ALA A O 1
ATOM 750 N N . PRO A 1 96 ? -10.690 -11.749 -7.073 1.00 92.19 96 PRO A N 1
ATOM 751 C CA . PRO A 1 96 ? -12.093 -12.082 -6.829 1.00 92.19 96 PRO A CA 1
ATOM 752 C C . PRO A 1 96 ? -13.025 -10.907 -7.148 1.00 92.19 96 PRO A C 1
ATOM 754 O O . PRO A 1 96 ? -14.228 -11.094 -7.316 1.00 92.19 96 PRO A O 1
ATOM 757 N N . ARG A 1 97 ? -12.466 -9.696 -7.208 1.00 92.19 97 ARG A N 1
ATOM 758 C CA . ARG A 1 97 ? -13.146 -8.437 -7.488 1.00 92.19 97 ARG A CA 1
ATOM 759 C C . ARG A 1 97 ? -12.135 -7.408 -7.996 1.00 92.19 97 ARG A C 1
ATOM 761 O O . ARG A 1 97 ? -11.010 -7.359 -7.502 1.00 92.19 97 ARG A O 1
ATOM 768 N N . ALA A 1 98 ? -12.537 -6.601 -8.973 1.00 91.94 98 ALA A N 1
ATOM 769 C CA . ALA A 1 98 ? -11.739 -5.481 -9.463 1.00 91.94 98 ALA A CA 1
ATOM 770 C C . ALA A 1 98 ? -11.844 -4.285 -8.506 1.00 91.94 98 ALA A C 1
ATOM 772 O O . ALA A 1 98 ? -12.914 -4.033 -7.952 1.00 91.94 98 ALA A O 1
ATOM 773 N N . SER A 1 99 ? -10.765 -3.525 -8.339 1.00 91.25 99 SER A N 1
ATOM 774 C CA . SER A 1 99 ? -10.790 -2.273 -7.561 1.00 91.25 99 SER A CA 1
ATOM 775 C C . SER A 1 99 ? -11.204 -1.067 -8.388 1.00 91.25 99 SER A C 1
ATOM 777 O O . SER A 1 99 ? -11.682 -0.068 -7.853 1.00 91.25 99 SER A O 1
ATOM 779 N N . LEU A 1 100 ? -11.022 -1.173 -9.701 1.00 86.88 100 LEU A N 1
ATOM 780 C CA . LEU A 1 100 ? -11.344 -0.148 -10.672 1.00 86.88 100 LEU A CA 1
ATOM 781 C C . LEU A 1 100 ? -12.202 -0.761 -11.770 1.00 86.88 100 LEU A C 1
ATOM 783 O O . LEU A 1 100 ? -11.831 -1.770 -12.371 1.00 86.88 100 LEU A O 1
ATOM 787 N N . PHE A 1 101 ? -13.313 -0.104 -12.069 1.00 79.19 101 PHE A N 1
ATOM 788 C CA . PHE A 1 101 ? -14.078 -0.358 -13.274 1.00 79.19 101 PHE A CA 1
ATOM 789 C C . PHE A 1 101 ? -13.588 0.584 -14.369 1.00 79.19 101 PHE A C 1
ATOM 791 O O . PHE A 1 101 ? -13.397 1.784 -14.153 1.00 79.19 101 PHE A O 1
ATOM 798 N N . ALA A 1 102 ? -13.414 0.045 -15.568 1.00 63.28 102 ALA A N 1
ATOM 799 C CA . ALA A 1 102 ? -13.222 0.840 -16.767 1.00 63.28 102 ALA A CA 1
ATOM 800 C C . ALA A 1 102 ? -14.180 0.341 -17.850 1.00 63.28 102 ALA A C 1
ATOM 802 O O . ALA A 1 102 ? -14.417 -0.869 -17.937 1.00 63.28 102 ALA A O 1
ATOM 803 N N . PRO A 1 103 ? -14.709 1.221 -18.716 1.00 52.81 103 PRO A N 1
ATOM 804 C CA . PRO A 1 103 ? -15.287 0.745 -19.960 1.00 52.81 103 PRO A CA 1
ATOM 805 C C . PRO A 1 103 ? -14.225 -0.078 -20.708 1.00 52.81 103 PRO A C 1
ATOM 807 O O . PRO A 1 103 ? -13.056 0.308 -20.792 1.00 52.81 103 PRO A O 1
ATOM 810 N N . THR A 1 104 ? -14.625 -1.245 -21.225 1.00 46.88 104 THR A N 1
ATOM 811 C CA . THR A 1 104 ? -13.763 -2.143 -22.013 1.00 46.88 104 THR A CA 1
ATOM 812 C C . THR A 1 104 ? -12.975 -1.355 -23.062 1.00 46.88 104 THR A C 1
ATOM 814 O O . THR A 1 104 ? -13.567 -0.518 -23.745 1.00 46.88 104 THR A O 1
ATOM 817 N N . TRP A 1 105 ? -11.686 -1.663 -23.262 1.00 43.84 105 TRP A N 1
ATOM 818 C CA . TRP A 1 105 ? -10.819 -1.005 -24.259 1.00 43.84 105 TRP A CA 1
ATOM 819 C C . TRP A 1 105 ? -11.448 -0.889 -25.660 1.00 43.84 105 TRP A C 1
ATOM 821 O O . TRP A 1 105 ? -11.215 0.089 -26.361 1.00 43.84 105 TRP A O 1
ATOM 831 N N . SER A 1 106 ? -12.296 -1.848 -26.043 1.00 39.38 106 SER A N 1
ATOM 832 C CA . SER A 1 106 ? -13.012 -1.900 -27.324 1.00 39.38 106 SER A CA 1
ATOM 833 C C . SER A 1 106 ? -14.202 -0.937 -27.459 1.00 39.38 106 SER A C 1
ATOM 835 O O . SER A 1 106 ? -14.829 -0.903 -28.513 1.00 39.38 106 SER A O 1
ATOM 837 N N . LYS A 1 107 ? -14.566 -0.194 -26.407 1.00 37.50 107 LYS A N 1
ATOM 838 C CA . LYS A 1 107 ? -15.698 0.750 -26.389 1.00 37.50 107 LYS A CA 1
ATOM 839 C C . LYS A 1 107 ? -15.272 2.160 -25.978 1.00 37.50 107 LYS A C 1
ATOM 841 O O . LYS A 1 107 ? -16.051 2.852 -25.338 1.00 37.50 107 LYS A O 1
ATOM 846 N N . ARG A 1 108 ? -14.053 2.591 -26.316 1.00 50.12 108 ARG A N 1
ATOM 847 C CA . ARG A 1 108 ? -13.662 4.001 -26.168 1.00 50.12 108 ARG A CA 1
ATOM 848 C C . ARG A 1 108 ? -14.175 4.788 -27.377 1.00 50.12 108 ARG A C 1
ATOM 850 O O . ARG A 1 108 ? -13.676 4.548 -28.474 1.00 50.12 108 ARG A O 1
ATOM 857 N N . PRO A 1 109 ? -15.134 5.716 -27.224 1.00 37.62 109 PRO A N 1
ATOM 858 C CA . PRO A 1 109 ? -15.493 6.629 -28.302 1.00 37.62 109 PRO A CA 1
ATOM 859 C C . PRO A 1 109 ? -14.479 7.781 -28.398 1.00 37.62 109 PRO A C 1
ATOM 861 O O . PRO A 1 109 ? -14.353 8.382 -29.459 1.00 37.62 109 PRO A O 1
ATOM 864 N N . ASN A 1 110 ? -13.760 8.086 -27.305 1.00 42.50 110 ASN A N 1
ATOM 865 C CA . ASN A 1 110 ? -12.831 9.210 -27.209 1.00 42.50 110 ASN A CA 1
ATOM 866 C C . ASN A 1 110 ? -11.678 8.908 -26.213 1.00 42.50 110 ASN A C 1
ATOM 868 O O . ASN A 1 110 ? -11.960 8.437 -25.110 1.00 42.50 110 ASN A O 1
ATOM 872 N N . PRO A 1 111 ? -10.395 9.160 -26.546 1.00 42.59 111 PRO A N 1
ATOM 873 C CA . PRO A 1 111 ? -9.255 9.005 -25.629 1.00 42.59 111 PRO A CA 1
ATOM 874 C C . PRO A 1 111 ? -9.309 9.878 -24.364 1.00 42.59 111 PRO A C 1
ATOM 876 O O . PRO A 1 111 ? -8.636 9.555 -23.388 1.00 42.59 111 PRO A O 1
ATOM 879 N N . ASP A 1 112 ? -10.119 10.939 -24.367 1.00 45.88 112 ASP A N 1
ATOM 880 C CA . ASP A 1 112 ? -10.337 11.825 -23.214 1.00 45.88 112 ASP A CA 1
ATOM 881 C C . ASP A 1 112 ? -11.378 11.295 -22.211 1.00 45.88 112 ASP A C 1
ATOM 883 O O . ASP A 1 112 ? -11.502 11.831 -21.109 1.00 45.88 112 ASP A O 1
ATOM 887 N N . ASP A 1 113 ? -12.115 10.234 -22.563 1.00 48.09 113 ASP A N 1
ATOM 888 C CA . ASP A 1 113 ? -13.141 9.619 -21.713 1.00 48.09 113 ASP A CA 1
ATOM 889 C C . ASP A 1 113 ? -12.492 8.648 -20.712 1.00 48.09 113 ASP A C 1
ATOM 891 O O . ASP A 1 113 ? -12.639 7.424 -20.759 1.00 48.09 113 ASP A O 1
ATOM 895 N N . ASN A 1 114 ? -11.668 9.213 -19.830 1.00 50.91 114 ASN A N 1
ATOM 896 C CA . ASN A 1 114 ? -10.884 8.490 -18.832 1.00 50.91 114 ASN A CA 1
ATOM 897 C C . ASN A 1 114 ? -11.731 8.195 -17.576 1.00 50.91 114 ASN A C 1
ATOM 899 O O . ASN A 1 114 ? -11.294 8.432 -16.450 1.00 50.91 114 ASN A O 1
ATOM 903 N N . THR A 1 115 ? -12.975 7.724 -17.748 1.00 58.03 115 THR A N 1
ATOM 904 C CA . THR A 1 115 ? -13.884 7.439 -16.627 1.00 58.03 115 THR A CA 1
ATOM 905 C C . THR A 1 115 ? -13.485 6.137 -15.946 1.00 58.03 115 THR A C 1
ATOM 907 O O . THR A 1 115 ? -14.045 5.066 -16.197 1.00 58.03 115 THR A O 1
ATOM 910 N N . VAL A 1 116 ? -12.481 6.224 -15.087 1.00 65.06 116 VAL A N 1
ATOM 911 C CA . VAL A 1 116 ? -12.236 5.204 -14.080 1.00 65.06 116 VAL A CA 1
ATOM 912 C C . VAL A 1 116 ? -13.226 5.390 -12.958 1.00 65.06 116 VAL A C 1
ATOM 914 O O . VAL A 1 116 ? -13.330 6.468 -12.379 1.00 65.06 116 VAL A O 1
ATOM 917 N N . VAL A 1 117 ? -13.955 4.323 -12.657 1.00 79.38 117 VAL A N 1
ATOM 918 C CA . VAL A 1 117 ? -14.897 4.304 -11.546 1.00 79.38 117 VAL A CA 1
ATOM 919 C C . VAL A 1 117 ? -14.299 3.437 -10.454 1.00 79.38 117 VAL A C 1
ATOM 921 O O . VAL A 1 117 ? -14.023 2.256 -10.667 1.00 79.38 117 VAL A O 1
ATOM 924 N N . TRP A 1 118 ? -14.080 4.028 -9.283 1.00 87.44 118 TRP A N 1
ATOM 925 C CA . TRP A 1 118 ? -13.626 3.294 -8.108 1.00 87.44 118 TRP A CA 1
ATOM 926 C C . TRP A 1 118 ? -14.709 2.310 -7.680 1.00 87.44 118 TRP A C 1
ATOM 928 O O . TRP A 1 118 ? -15.891 2.658 -7.606 1.00 87.44 118 TRP A O 1
ATOM 938 N N . ALA A 1 119 ? -14.320 1.071 -7.407 1.00 89.88 119 ALA A N 1
ATOM 939 C CA . ALA A 1 119 ? -15.262 0.040 -7.021 1.00 89.88 119 ALA A CA 1
ATOM 940 C C . ALA A 1 119 ? -15.620 0.145 -5.530 1.00 89.88 119 ALA A C 1
ATOM 942 O O . ALA A 1 119 ? -15.114 -0.597 -4.691 1.00 89.88 119 ALA A O 1
ATOM 943 N N . THR A 1 120 ? -16.533 1.058 -5.199 1.00 92.81 120 THR A N 1
ATOM 944 C CA . THR A 1 120 ? -16.910 1.391 -3.814 1.00 92.81 120 THR A CA 1
ATOM 945 C C . THR A 1 120 ? -17.894 0.417 -3.165 1.00 92.81 120 THR A C 1
ATOM 947 O O . THR A 1 120 ? -18.124 0.513 -1.968 1.00 92.81 120 THR A O 1
ATOM 950 N N . HIS A 1 121 ? -18.488 -0.513 -3.921 1.00 90.50 121 HIS A N 1
ATOM 951 C CA . HIS A 1 121 ? -19.603 -1.347 -3.434 1.00 90.50 121 HIS A CA 1
ATOM 952 C C . HIS A 1 121 ? -19.428 -2.854 -3.656 1.00 90.50 121 HIS A C 1
ATOM 954 O O . HIS A 1 121 ? -20.334 -3.627 -3.360 1.00 90.50 121 HIS A O 1
ATOM 960 N N . ASN A 1 122 ? -18.291 -3.301 -4.198 1.00 93.25 122 ASN A N 1
ATOM 961 C CA . ASN A 1 122 ? -18.046 -4.727 -4.457 1.00 93.25 122 ASN A CA 1
ATOM 962 C C . ASN A 1 122 ? -17.177 -5.408 -3.384 1.00 93.25 122 ASN A C 1
ATOM 964 O O . ASN A 1 122 ? -16.840 -6.582 -3.534 1.00 93.25 122 ASN A O 1
ATOM 968 N N . GLY A 1 123 ? -16.788 -4.675 -2.334 1.00 95.81 123 GLY A N 1
ATOM 969 C CA . GLY A 1 123 ? -15.905 -5.153 -1.270 1.00 95.81 123 GLY A CA 1
ATOM 970 C C . GLY A 1 123 ? -14.409 -5.107 -1.599 1.00 95.81 123 GLY A C 1
ATOM 971 O O . GLY A 1 123 ? -13.612 -5.556 -0.785 1.00 95.81 123 GLY A O 1
ATOM 972 N N . SER A 1 124 ? -13.987 -4.562 -2.746 1.00 95.88 124 SER A N 1
ATOM 973 C CA . SER A 1 124 ? -12.559 -4.476 -3.101 1.00 95.88 124 SER A CA 1
ATOM 974 C C . SER A 1 124 ? -11.756 -3.655 -2.089 1.00 95.88 124 SER A C 1
ATOM 976 O O . SER A 1 124 ? -10.630 -4.025 -1.769 1.00 95.88 124 SER A O 1
ATOM 978 N N . GLY A 1 125 ? -12.341 -2.608 -1.500 1.00 97.62 125 GLY A N 1
ATOM 979 C CA . GLY A 1 125 ? -11.694 -1.845 -0.434 1.00 97.62 125 GLY A CA 1
ATOM 980 C C . GLY A 1 125 ? -11.410 -2.652 0.838 1.00 97.62 125 GLY A C 1
ATOM 981 O O . GLY A 1 125 ? -10.436 -2.357 1.525 1.00 97.62 125 GLY A O 1
ATOM 982 N N . ILE A 1 126 ? -12.183 -3.706 1.132 1.00 98.25 126 ILE A N 1
ATOM 983 C CA . ILE A 1 126 ? -11.886 -4.612 2.257 1.00 98.25 126 ILE A CA 1
ATOM 984 C C . ILE A 1 126 ? -10.570 -5.353 2.000 1.00 98.25 126 ILE A C 1
ATOM 986 O O . ILE A 1 126 ? -9.763 -5.474 2.918 1.00 98.25 126 ILE A O 1
ATOM 990 N N . ASP A 1 127 ? -10.319 -5.781 0.759 1.00 97.62 127 ASP A N 1
ATOM 991 C CA . ASP A 1 127 ? -9.060 -6.434 0.375 1.00 97.62 127 ASP A CA 1
ATOM 992 C C . ASP A 1 127 ? -7.869 -5.499 0.606 1.00 97.62 127 ASP A C 1
ATOM 994 O O . ASP A 1 127 ? -6.876 -5.896 1.209 1.00 97.62 127 ASP A O 1
ATOM 998 N N . PHE A 1 128 ? -7.995 -4.233 0.193 1.00 98.06 128 PHE A N 1
ATOM 999 C CA . PHE A 1 128 ? -6.977 -3.205 0.418 1.00 98.06 128 PHE A CA 1
ATOM 1000 C C . PHE A 1 128 ? -6.688 -3.003 1.909 1.00 98.06 128 PHE A C 1
ATOM 1002 O O . PHE A 1 128 ? -5.535 -3.104 2.330 1.00 98.06 128 PHE A O 1
ATOM 1009 N N . LEU A 1 129 ? -7.717 -2.754 2.720 1.00 98.31 129 LEU A N 1
ATOM 1010 C CA . LEU A 1 129 ? -7.540 -2.480 4.148 1.00 98.31 129 LEU A CA 1
ATOM 1011 C C . LEU A 1 129 ? -6.955 -3.687 4.890 1.00 98.31 129 LEU A C 1
ATOM 1013 O O . LEU A 1 129 ? -6.012 -3.541 5.669 1.00 98.31 129 LEU A O 1
ATOM 1017 N N . TYR A 1 130 ? -7.476 -4.885 4.617 1.00 97.56 130 TYR A N 1
ATOM 1018 C CA . TYR A 1 130 ? -7.012 -6.113 5.254 1.00 97.56 130 TYR A CA 1
ATOM 1019 C C . TYR A 1 130 ? -5.567 -6.443 4.869 1.00 97.56 130 TYR A C 1
ATOM 1021 O O . TYR A 1 130 ? -4.769 -6.822 5.730 1.00 97.56 130 TYR A O 1
ATOM 1029 N N . PHE A 1 131 ? -5.208 -6.262 3.590 1.00 97.31 131 PHE A N 1
ATOM 1030 C CA . PHE A 1 131 ? -3.859 -6.530 3.103 1.00 97.31 131 PHE A CA 1
ATOM 1031 C C . PHE A 1 131 ? -2.803 -5.688 3.815 1.00 97.31 131 PHE A C 1
ATOM 1033 O O . PHE A 1 131 ? -1.828 -6.222 4.349 1.00 97.31 131 PHE A O 1
ATOM 1040 N N . HIS A 1 132 ? -3.040 -4.383 3.911 1.00 97.81 132 HIS A N 1
ATOM 1041 C CA . HIS A 1 132 ? -2.093 -3.469 4.538 1.00 97.81 132 HIS A CA 1
ATOM 1042 C C . HIS A 1 132 ? -2.049 -3.617 6.063 1.00 97.81 132 HIS A C 1
ATOM 1044 O O . HIS A 1 132 ? -0.966 -3.547 6.647 1.00 97.81 132 HIS A O 1
ATOM 1050 N N . ARG A 1 133 ? -3.183 -3.907 6.719 1.00 97.38 133 ARG A N 1
ATOM 1051 C CA . ARG A 1 133 ? -3.208 -4.215 8.160 1.00 97.38 133 ARG A CA 1
ATOM 1052 C C . ARG A 1 133 ? -2.389 -5.463 8.497 1.00 97.38 133 ARG A C 1
ATOM 1054 O O . ARG A 1 133 ? -1.649 -5.468 9.480 1.00 97.38 133 ARG A O 1
ATOM 1061 N N . TRP A 1 134 ? -2.453 -6.498 7.664 1.00 95.88 134 TRP A N 1
ATOM 1062 C CA . TRP A 1 134 ? -1.599 -7.678 7.819 1.00 95.88 134 TRP A CA 1
ATOM 1063 C C . TRP A 1 134 ? -0.117 -7.369 7.618 1.00 95.88 134 TRP A C 1
ATOM 1065 O O . TRP A 1 134 ? 0.704 -7.838 8.403 1.00 95.88 134 TRP A O 1
ATOM 1075 N N . MET A 1 135 ? 0.245 -6.542 6.631 1.00 96.50 135 MET A N 1
ATOM 1076 C CA . MET A 1 135 ? 1.641 -6.122 6.460 1.00 96.50 135 MET A CA 1
ATOM 1077 C C . MET A 1 135 ? 2.165 -5.361 7.686 1.00 96.50 135 MET A C 1
ATOM 1079 O O . MET A 1 135 ? 3.297 -5.584 8.115 1.00 96.50 135 MET A O 1
ATOM 1083 N N . ILE A 1 136 ? 1.333 -4.505 8.289 1.00 95.25 136 ILE A N 1
ATOM 1084 C CA . ILE A 1 136 ? 1.634 -3.821 9.555 1.00 95.25 136 ILE A CA 1
ATOM 1085 C C . ILE A 1 136 ? 1.852 -4.837 10.684 1.00 95.25 136 ILE A C 1
ATOM 1087 O O . ILE A 1 136 ? 2.836 -4.731 11.417 1.00 95.25 136 ILE A O 1
ATOM 1091 N N . ALA A 1 137 ? 0.979 -5.840 10.821 1.00 94.69 137 ALA A N 1
ATOM 1092 C CA . ALA A 1 137 ? 1.116 -6.886 11.838 1.00 94.69 137 ALA A CA 1
ATOM 1093 C C . ALA A 1 137 ? 2.406 -7.709 11.660 1.00 94.69 137 ALA A C 1
ATOM 1095 O O . ALA A 1 137 ? 3.132 -7.952 12.625 1.00 94.69 137 ALA A O 1
ATOM 1096 N N . MET A 1 138 ? 2.739 -8.056 10.417 1.00 93.62 138 MET A N 1
ATOM 1097 C CA . MET A 1 138 ? 3.985 -8.720 10.036 1.00 93.62 138 MET A CA 1
ATOM 1098 C C . MET A 1 138 ? 5.223 -7.914 10.465 1.00 93.62 138 MET A C 1
ATOM 1100 O O . MET A 1 138 ? 6.133 -8.459 11.092 1.00 93.62 138 MET A O 1
ATOM 1104 N N . VAL A 1 139 ? 5.258 -6.610 10.179 1.00 93.56 139 VAL A N 1
ATOM 1105 C CA . VAL A 1 139 ? 6.378 -5.742 10.583 1.00 93.56 139 VAL A CA 1
ATOM 1106 C C . VAL A 1 139 ? 6.446 -5.569 12.097 1.00 93.56 139 VAL A C 1
ATOM 1108 O O . VAL A 1 139 ? 7.532 -5.659 12.669 1.00 93.56 139 VAL A O 1
ATOM 1111 N N . ASN A 1 140 ? 5.304 -5.397 12.768 1.00 92.94 140 ASN A N 1
ATOM 1112 C CA . ASN A 1 140 ? 5.246 -5.347 14.230 1.00 92.94 140 ASN A CA 1
ATOM 1113 C C . ASN A 1 140 ? 5.850 -6.600 14.863 1.00 92.94 140 ASN A C 1
ATOM 1115 O O . ASN A 1 140 ? 6.595 -6.489 15.837 1.00 92.94 140 ASN A O 1
ATOM 1119 N N . LYS A 1 141 ? 5.570 -7.779 14.296 1.00 92.75 141 LYS A N 1
ATOM 1120 C CA . LYS A 1 141 ? 6.158 -9.032 14.761 1.00 92.75 141 LYS A CA 1
ATOM 1121 C C . LYS A 1 141 ? 7.681 -9.041 14.605 1.00 92.75 141 LYS A C 1
ATOM 1123 O O . LYS A 1 141 ? 8.365 -9.357 15.572 1.00 92.75 141 LYS A O 1
ATOM 1128 N N . LEU A 1 142 ? 8.215 -8.667 13.441 1.00 92.69 142 LEU A N 1
ATOM 1129 C CA . LEU A 1 142 ? 9.669 -8.645 13.214 1.00 92.69 142 LEU A CA 1
ATOM 1130 C C . LEU A 1 142 ? 10.396 -7.667 14.143 1.00 92.69 142 LEU A C 1
ATOM 1132 O O . LEU A 1 142 ? 11.437 -8.005 14.702 1.00 92.69 142 LEU A O 1
ATOM 1136 N N . LEU A 1 143 ? 9.832 -6.474 14.342 1.00 91.50 143 LEU A N 1
ATOM 1137 C CA . LEU A 1 143 ? 10.377 -5.492 15.279 1.00 91.50 143 LEU A CA 1
ATOM 1138 C C . LEU A 1 143 ? 10.354 -6.032 16.713 1.00 91.50 143 LEU A C 1
ATOM 1140 O O . LEU A 1 143 ? 11.365 -5.959 17.408 1.00 91.50 143 LEU A O 1
ATOM 1144 N N . SER A 1 144 ? 9.240 -6.642 17.128 1.00 91.50 144 SER A N 1
ATOM 1145 C CA . SER A 1 144 ? 9.111 -7.250 18.455 1.00 91.50 144 SER A CA 1
ATOM 1146 C C . SER A 1 144 ? 10.111 -8.390 18.674 1.00 91.50 144 SER A C 1
ATOM 1148 O O . SER A 1 144 ? 10.757 -8.431 19.719 1.00 91.50 144 SER A O 1
ATOM 1150 N N . ASP A 1 145 ? 10.272 -9.293 17.702 1.00 92.69 145 ASP A N 1
ATOM 1151 C CA . ASP A 1 145 ? 11.228 -10.408 17.772 1.00 92.69 145 ASP A CA 1
ATOM 1152 C C . ASP A 1 145 ? 12.681 -9.897 17.865 1.00 92.69 145 ASP A C 1
ATOM 1154 O O . ASP A 1 145 ? 13.522 -10.511 18.522 1.00 92.69 145 ASP A O 1
ATOM 1158 N N . ALA A 1 146 ? 12.971 -8.739 17.262 1.00 91.25 146 ALA A N 1
ATOM 1159 C CA . ALA A 1 146 ? 14.261 -8.055 17.345 1.00 91.25 146 ALA A CA 1
ATOM 1160 C C . ALA A 1 146 ? 14.428 -7.165 18.598 1.00 91.25 146 ALA A C 1
ATOM 1162 O O . ALA A 1 146 ? 15.448 -6.483 18.733 1.00 91.25 146 ALA A O 1
ATOM 1163 N N . GLY A 1 147 ? 13.443 -7.130 19.505 1.00 90.31 147 GLY A N 1
ATOM 1164 C CA . GLY A 1 147 ? 13.463 -6.283 20.703 1.00 90.31 147 GLY A CA 1
ATOM 1165 C C . GLY A 1 147 ? 13.401 -4.781 20.403 1.00 90.31 147 GLY A C 1
ATOM 1166 O O . GLY A 1 147 ? 13.914 -3.974 21.180 1.00 90.31 147 GLY A O 1
ATOM 1167 N N . LYS A 1 148 ? 12.820 -4.399 19.262 1.00 87.19 148 LYS A N 1
ATOM 1168 C CA . LYS A 1 148 ? 12.659 -3.012 18.809 1.00 87.19 148 LYS A CA 1
ATOM 1169 C C . LYS A 1 148 ? 11.223 -2.514 19.031 1.00 87.19 148 LYS A C 1
ATOM 1171 O O . LYS A 1 148 ? 10.293 -3.323 19.068 1.00 87.19 148 LYS A O 1
ATOM 1176 N N . PRO A 1 149 ? 11.010 -1.191 19.179 1.00 84.50 149 PRO A N 1
ATOM 1177 C CA . PRO A 1 149 ? 9.668 -0.619 19.257 1.00 84.50 149 PRO A CA 1
ATOM 1178 C C . PRO A 1 149 ? 8.824 -0.965 18.025 1.00 84.50 149 PRO A C 1
ATOM 1180 O O . PRO A 1 149 ? 9.302 -0.886 16.896 1.00 84.50 149 PRO A O 1
ATOM 1183 N N . THR A 1 150 ? 7.558 -1.323 18.238 1.00 87.56 150 THR A N 1
ATOM 1184 C CA . THR A 1 150 ? 6.609 -1.611 17.154 1.00 87.56 150 THR A CA 1
ATOM 1185 C C . THR A 1 150 ? 6.049 -0.327 16.535 1.00 87.56 150 THR A C 1
ATOM 1187 O O . THR A 1 150 ? 6.204 0.773 17.073 1.00 87.56 150 THR A O 1
ATOM 1190 N N . LEU A 1 151 ? 5.312 -0.465 15.428 1.00 84.06 151 LEU A N 1
ATOM 1191 C CA . LEU A 1 151 ? 4.631 0.639 14.743 1.00 84.06 151 LEU A CA 1
ATOM 1192 C C . LEU A 1 151 ? 3.570 1.326 15.631 1.00 84.06 151 LEU A C 1
ATOM 1194 O O . LEU A 1 151 ? 3.171 2.455 15.365 1.00 84.06 151 LEU A O 1
ATOM 1198 N N . ALA A 1 152 ? 3.115 0.679 16.713 1.00 76.19 152 ALA A N 1
ATOM 1199 C CA . ALA A 1 152 ? 2.172 1.267 17.670 1.00 76.19 152 ALA A CA 1
ATOM 1200 C C . ALA A 1 152 ? 2.763 2.456 18.449 1.00 76.19 152 ALA A C 1
ATOM 1202 O O . ALA A 1 152 ? 2.017 3.302 18.938 1.00 76.19 152 ALA A O 1
ATOM 1203 N N . ALA A 1 153 ? 4.093 2.566 18.532 1.00 64.31 153 ALA A N 1
ATOM 1204 C CA . ALA A 1 153 ? 4.753 3.725 19.131 1.00 64.31 153 ALA A CA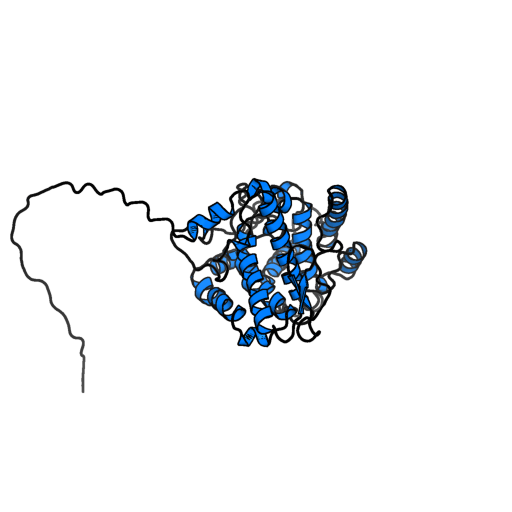 1
ATOM 1205 C C . ALA A 1 153 ? 4.565 5.021 18.307 1.00 64.31 153 ALA A C 1
ATOM 1207 O O . ALA A 1 153 ? 4.933 6.105 18.765 1.00 64.31 153 ALA A O 1
ATOM 1208 N N . TRP A 1 154 ? 3.999 4.937 17.097 1.00 72.62 154 TRP A N 1
ATOM 1209 C CA . TRP A 1 154 ? 3.909 6.045 16.144 1.00 72.62 154 TRP A CA 1
ATOM 1210 C C . TRP A 1 154 ? 2.629 6.851 16.384 1.00 72.62 154 TRP A C 1
ATOM 1212 O O . TRP A 1 154 ? 1.747 6.949 15.533 1.00 72.62 154 TRP A O 1
ATOM 1222 N N . SER A 1 155 ? 2.504 7.413 17.585 1.00 63.34 155 SER A N 1
ATOM 1223 C CA . SER A 1 155 ? 1.317 8.153 18.040 1.00 63.34 155 SER A CA 1
ATOM 1224 C C . SER A 1 155 ? 1.050 9.465 17.287 1.00 63.34 155 SER A C 1
ATOM 1226 O O . SER A 1 155 ? -0.002 10.070 17.459 1.00 63.34 155 SER A O 1
ATOM 1228 N N . ASP A 1 156 ? 1.973 9.924 16.438 1.00 65.75 156 ASP A N 1
ATOM 1229 C CA . ASP A 1 156 ? 1.802 11.088 15.557 1.00 65.75 156 ASP A CA 1
ATOM 1230 C C . ASP A 1 156 ? 1.069 10.758 14.241 1.00 65.75 156 ASP A C 1
ATOM 1232 O O . ASP A 1 156 ? 0.762 11.661 13.461 1.00 65.75 156 ASP A O 1
ATOM 1236 N N . THR A 1 157 ? 0.752 9.482 13.999 1.00 68.25 157 THR A N 1
ATOM 1237 C CA . THR A 1 157 ? 0.092 8.998 12.770 1.00 68.25 157 THR A CA 1
ATOM 1238 C C . THR A 1 157 ? -1.425 9.185 12.752 1.00 68.25 157 THR A C 1
ATOM 1240 O O . THR A 1 157 ? -2.093 8.742 11.824 1.00 68.25 157 THR A O 1
ATOM 1243 N N . ASP A 1 158 ? -1.999 9.900 13.718 1.00 76.50 158 ASP A N 1
ATOM 1244 C CA . ASP A 1 158 ? -3.414 10.284 13.665 1.00 76.50 158 ASP A CA 1
ATOM 1245 C C . ASP A 1 158 ? -3.680 11.453 12.710 1.00 76.50 158 ASP A C 1
ATOM 1247 O O . ASP A 1 158 ? -4.818 11.692 12.299 1.00 76.50 158 ASP A O 1
ATOM 1251 N N . THR A 1 159 ? -2.634 12.171 12.310 1.00 81.62 159 THR A N 1
ATOM 1252 C CA . THR A 1 159 ? -2.727 13.285 11.363 1.00 81.62 159 THR A CA 1
ATOM 1253 C C . THR A 1 159 ? -1.845 13.044 10.154 1.00 81.62 159 THR A C 1
ATOM 1255 O O . THR A 1 159 ? -0.753 12.492 10.276 1.00 81.62 159 THR A O 1
ATOM 1258 N N . ILE A 1 160 ? -2.298 13.503 8.988 1.00 84.62 160 ILE A N 1
ATOM 1259 C CA . ILE A 1 160 ? -1.434 13.555 7.811 1.00 84.62 160 ILE A CA 1
ATOM 1260 C C . ILE A 1 160 ? -0.369 14.630 8.071 1.00 84.62 160 ILE A C 1
ATOM 1262 O O . ILE A 1 160 ? -0.742 15.758 8.422 1.00 84.62 160 ILE A O 1
ATOM 1266 N N . PRO A 1 161 ? 0.933 14.325 7.912 1.00 79.88 161 PRO A N 1
ATOM 1267 C CA . PRO A 1 161 ? 1.994 15.253 8.281 1.00 79.88 161 PRO A CA 1
ATOM 1268 C C . PRO A 1 161 ? 1.878 16.565 7.504 1.00 79.88 161 PRO A C 1
ATOM 1270 O O . PRO A 1 161 ? 1.916 16.574 6.271 1.00 79.88 161 PRO A O 1
ATOM 1273 N N . ALA A 1 162 ? 1.742 17.671 8.237 1.00 80.88 162 ALA A N 1
ATOM 1274 C CA . ALA A 1 162 ? 1.761 19.004 7.652 1.00 80.88 162 ALA A CA 1
ATOM 1275 C C . ALA A 1 162 ? 3.146 19.331 7.078 1.00 80.88 162 ALA A C 1
ATOM 1277 O O . ALA A 1 162 ? 4.145 18.798 7.570 1.00 80.88 162 ALA A O 1
ATOM 1278 N N . PRO A 1 163 ? 3.245 20.232 6.085 1.00 76.56 163 PRO A N 1
ATOM 1279 C CA . PRO A 1 163 ? 4.526 20.733 5.624 1.00 76.56 163 PRO A CA 1
ATOM 1280 C C . PRO A 1 163 ? 5.291 21.361 6.792 1.00 76.56 163 PRO A C 1
ATOM 1282 O O . PRO A 1 163 ? 4.910 22.407 7.319 1.00 76.56 163 PRO A O 1
ATOM 1285 N N . LYS A 1 164 ? 6.369 20.707 7.228 1.00 68.38 164 LYS A N 1
ATOM 1286 C CA . LYS A 1 164 ? 7.242 21.203 8.294 1.00 68.38 164 LYS A CA 1
ATOM 1287 C C . LYS A 1 164 ? 8.575 21.626 7.702 1.00 68.38 164 LYS A C 1
ATOM 1289 O O . LYS A 1 164 ? 9.301 20.823 7.122 1.00 68.38 164 LYS A O 1
ATOM 1294 N N . ARG A 1 165 ? 8.928 22.898 7.891 1.00 55.59 165 ARG A N 1
ATOM 1295 C CA . ARG A 1 165 ? 10.277 23.394 7.600 1.00 55.59 165 ARG A CA 1
ATOM 1296 C C . ARG A 1 165 ? 11.201 23.026 8.762 1.00 55.59 165 ARG A C 1
ATOM 1298 O O . ARG A 1 165 ? 10.835 23.233 9.913 1.00 55.59 165 ARG A O 1
ATOM 1305 N N . GLY A 1 166 ? 12.394 22.512 8.460 1.00 52.69 166 GLY A N 1
ATOM 1306 C CA . GLY A 1 166 ? 13.434 22.241 9.464 1.00 52.69 166 GLY A CA 1
ATOM 1307 C C . GLY A 1 166 ? 13.450 20.829 10.059 1.00 52.69 166 GLY A C 1
ATOM 1308 O O . GLY A 1 166 ? 14.196 20.596 11.002 1.00 52.69 166 GLY A O 1
ATOM 1309 N N . CYS A 1 167 ? 12.680 19.889 9.504 1.00 60.53 167 CYS A N 1
ATOM 1310 C CA . CYS A 1 167 ? 12.723 18.476 9.877 1.00 60.53 167 CYS A CA 1
ATOM 1311 C C . CYS A 1 167 ? 13.013 17.618 8.648 1.00 60.53 167 CYS A C 1
ATOM 1313 O O . CYS A 1 167 ? 12.067 17.264 7.949 1.00 60.53 167 CYS A O 1
ATOM 1315 N N . PRO A 1 168 ? 14.292 17.321 8.354 1.00 57.88 168 PRO A N 1
ATOM 1316 C CA . PRO A 1 168 ? 14.684 16.613 7.135 1.00 57.88 168 PRO A CA 1
ATOM 1317 C C . PRO A 1 168 ? 13.929 15.293 6.952 1.00 57.88 168 PRO A C 1
ATOM 1319 O O . PRO A 1 168 ? 13.381 15.052 5.881 1.00 57.88 168 PRO A O 1
ATOM 1322 N N . ASP A 1 169 ? 13.792 14.521 8.030 1.00 54.06 169 ASP A N 1
ATOM 1323 C CA . ASP A 1 169 ? 13.153 13.202 8.005 1.00 54.06 169 ASP A CA 1
ATOM 1324 C C . ASP A 1 169 ? 11.636 13.284 7.717 1.00 54.06 169 ASP A C 1
ATOM 1326 O O . ASP A 1 169 ? 11.072 12.402 7.080 1.00 54.06 169 ASP A O 1
ATOM 1330 N N . GLU A 1 170 ? 10.959 14.367 8.119 1.00 58.94 170 GLU A N 1
ATOM 1331 C CA . GLU A 1 170 ? 9.525 14.585 7.848 1.00 58.94 170 GLU A CA 1
ATOM 1332 C C . GLU A 1 170 ? 9.260 15.491 6.632 1.00 58.94 170 GLU A C 1
ATOM 1334 O O . GLU A 1 170 ? 8.101 15.715 6.262 1.00 58.94 170 GLU A O 1
ATOM 1339 N N . SER A 1 171 ? 10.312 16.045 6.026 1.00 70.62 171 SER A N 1
ATOM 1340 C CA . SER A 1 171 ? 10.184 16.942 4.883 1.00 70.62 171 SER A CA 1
ATOM 1341 C C . SER A 1 171 ? 9.719 16.181 3.644 1.00 70.62 171 SER A C 1
ATOM 1343 O O . SER A 1 171 ? 9.980 14.991 3.480 1.00 70.62 171 SER A O 1
ATOM 1345 N N . VAL A 1 172 ? 8.994 16.873 2.767 1.00 81.56 172 VAL A N 1
ATOM 1346 C CA . VAL A 1 172 ? 8.635 16.328 1.457 1.00 81.56 172 VAL A CA 1
ATOM 1347 C C . VAL A 1 172 ? 9.925 16.228 0.631 1.00 81.56 172 VAL A C 1
ATOM 1349 O O . VAL A 1 172 ? 10.524 17.275 0.370 1.00 81.56 172 VAL A O 1
ATOM 1352 N N . PRO A 1 173 ? 10.371 15.023 0.221 1.00 83.25 173 PRO A N 1
ATOM 1353 C CA . PRO A 1 173 ? 11.633 14.880 -0.498 1.00 83.25 173 PRO A CA 1
ATOM 1354 C C . PRO A 1 173 ? 11.570 15.533 -1.879 1.00 83.25 173 PRO A C 1
ATOM 1356 O O . PRO A 1 173 ? 10.531 15.466 -2.550 1.00 83.25 173 PRO A O 1
ATOM 1359 N N . ASP A 1 174 ? 12.692 16.099 -2.329 1.00 82.50 174 ASP A N 1
ATOM 1360 C CA . ASP A 1 174 ? 12.845 16.501 -3.727 1.00 82.50 174 ASP A CA 1
ATOM 1361 C C . ASP A 1 174 ? 12.941 15.247 -4.602 1.00 82.50 174 ASP A C 1
ATOM 1363 O O . ASP A 1 174 ? 13.789 14.377 -4.392 1.00 82.50 174 ASP A O 1
ATOM 1367 N N . PHE A 1 175 ? 12.005 15.111 -5.536 1.00 84.62 175 PHE A N 1
ATOM 1368 C CA . PHE A 1 175 ? 11.872 13.928 -6.372 1.00 84.62 175 PHE A CA 1
ATOM 1369 C C . PHE A 1 175 ? 11.084 14.251 -7.636 1.00 84.62 175 PHE A C 1
ATOM 1371 O O . PHE A 1 175 ? 10.070 14.947 -7.609 1.00 84.62 175 PHE A O 1
ATOM 1378 N N . THR A 1 176 ? 11.573 13.721 -8.750 1.00 84.00 176 THR A N 1
ATOM 1379 C CA . THR A 1 176 ? 11.079 13.938 -10.112 1.00 84.00 176 THR A CA 1
ATOM 1380 C C . THR A 1 176 ? 11.362 12.630 -10.854 1.00 84.00 176 THR A C 1
ATOM 1382 O O . THR A 1 176 ? 12.538 12.324 -11.062 1.00 84.00 176 THR A O 1
ATOM 1385 N N . PRO A 1 177 ? 10.350 11.793 -11.155 1.00 82.19 177 PRO A N 1
ATOM 1386 C CA . PRO A 1 177 ? 10.582 10.435 -11.639 1.00 82.19 177 PRO A CA 1
ATOM 1387 C C . PRO A 1 177 ? 11.181 10.423 -13.046 1.00 82.19 177 PRO A C 1
ATOM 1389 O O . PRO A 1 177 ? 10.644 11.036 -13.970 1.00 82.19 177 PRO A O 1
ATOM 1392 N N . TRP A 1 178 ? 12.248 9.646 -13.211 1.00 84.19 178 TRP A N 1
ATOM 1393 C CA . TRP A 1 178 ? 12.805 9.249 -14.503 1.00 84.19 178 TRP A CA 1
ATOM 1394 C C . TRP A 1 178 ? 12.737 7.732 -14.596 1.00 84.19 178 TRP A C 1
ATOM 1396 O O . TRP A 1 178 ? 13.204 7.055 -13.684 1.00 84.19 178 TRP A O 1
ATOM 1406 N N . PHE A 1 179 ? 12.167 7.189 -15.665 1.00 82.62 179 PHE A N 1
ATOM 1407 C CA . PHE A 1 179 ? 12.067 5.740 -15.839 1.00 82.62 179 PHE A CA 1
ATOM 1408 C C . PHE A 1 179 ? 13.291 5.202 -16.574 1.00 82.62 179 PHE A C 1
ATOM 1410 O O . PHE A 1 179 ? 13.783 5.833 -17.510 1.00 82.62 179 PHE A O 1
ATOM 1417 N N . GLU A 1 180 ? 13.804 4.050 -16.150 1.00 80.44 180 GLU A N 1
ATOM 1418 C CA . GLU A 1 180 ? 14.918 3.399 -16.835 1.00 80.44 180 GLU A CA 1
ATOM 1419 C C . GLU A 1 180 ? 14.489 2.939 -18.238 1.00 80.44 180 GLU A C 1
ATOM 1421 O O . GLU A 1 180 ? 13.497 2.232 -18.388 1.00 80.44 180 GLU A O 1
ATOM 1426 N N . ASP A 1 181 ? 15.265 3.293 -19.266 1.00 78.38 181 ASP A N 1
ATOM 1427 C CA . ASP A 1 181 ? 15.113 2.734 -20.610 1.00 78.38 181 ASP A CA 1
ATOM 1428 C C . ASP A 1 181 ? 16.325 1.854 -20.944 1.00 78.38 181 ASP A C 1
ATOM 1430 O O . ASP A 1 181 ? 17.426 2.369 -21.141 1.00 78.38 181 ASP A O 1
ATOM 1434 N N . PRO A 1 182 ? 16.161 0.525 -21.063 1.00 69.94 182 PRO A N 1
ATOM 1435 C CA . PRO A 1 182 ? 17.255 -0.359 -21.460 1.00 69.94 182 PRO A CA 1
ATOM 1436 C C . PRO A 1 182 ? 17.826 -0.058 -22.855 1.00 69.94 182 PRO A C 1
ATOM 1438 O O . PRO A 1 182 ? 18.903 -0.551 -23.187 1.00 69.94 182 PRO A O 1
ATOM 1441 N N . SER A 1 183 ? 17.093 0.689 -23.688 1.00 72.69 183 SER A N 1
ATOM 1442 C CA . SER A 1 183 ? 17.440 0.984 -25.081 1.00 72.69 183 SER A CA 1
ATOM 1443 C C . SER A 1 183 ? 17.960 2.406 -25.321 1.00 72.69 183 SER A C 1
ATOM 1445 O O . SER A 1 183 ? 18.347 2.724 -26.449 1.00 72.69 183 SER A O 1
ATOM 1447 N N . GLY A 1 184 ? 17.997 3.257 -24.291 1.00 71.81 184 GLY A N 1
ATOM 1448 C CA . GLY A 1 184 ? 18.226 4.687 -24.473 1.00 71.81 184 GLY A CA 1
ATOM 1449 C C . GLY A 1 184 ? 18.410 5.474 -23.171 1.00 71.81 184 GLY A C 1
ATOM 1450 O O . GLY A 1 184 ? 18.626 4.894 -22.110 1.00 71.81 184 GLY A O 1
ATOM 1451 N N . PRO A 1 185 ? 18.392 6.818 -23.238 1.00 76.94 185 PRO A N 1
ATOM 1452 C CA . PRO A 1 185 ? 18.392 7.648 -22.039 1.00 76.94 185 PRO A CA 1
ATOM 1453 C C . PRO A 1 185 ? 17.102 7.435 -21.223 1.00 76.94 185 PRO A C 1
ATOM 1455 O O . PRO A 1 185 ? 16.073 7.090 -21.805 1.00 76.94 185 PRO A O 1
ATOM 1458 N N . PRO A 1 186 ? 17.119 7.694 -19.902 1.00 80.06 186 PRO A N 1
ATOM 1459 C CA . PRO A 1 186 ? 15.926 7.582 -19.069 1.00 80.06 186 PRO A CA 1
ATOM 1460 C C . PRO A 1 186 ? 14.735 8.376 -19.619 1.00 80.06 186 PRO A C 1
ATOM 1462 O O . PRO A 1 186 ? 14.879 9.513 -20.078 1.00 80.06 186 PRO A O 1
ATOM 1465 N N . ILE A 1 187 ? 13.546 7.783 -19.535 1.00 78.81 187 ILE A N 1
ATOM 1466 C CA . ILE A 1 187 ? 12.305 8.365 -20.045 1.00 78.81 187 ILE A CA 1
ATOM 1467 C C . ILE A 1 187 ? 11.757 9.356 -19.021 1.00 78.81 187 ILE A C 1
ATOM 1469 O O . ILE A 1 187 ? 11.545 9.028 -17.850 1.00 78.81 187 ILE A O 1
ATOM 1473 N N . ARG A 1 188 ? 11.470 10.574 -19.488 1.00 79.31 188 ARG A N 1
ATOM 1474 C CA . ARG A 1 188 ? 10.786 11.613 -18.716 1.00 79.31 188 ARG A CA 1
ATOM 1475 C C . ARG A 1 188 ? 9.420 11.895 -19.302 1.00 79.31 188 ARG A C 1
ATOM 1477 O O . ARG A 1 188 ? 9.299 12.284 -20.458 1.00 79.31 188 ARG A O 1
ATOM 1484 N N . VAL A 1 189 ? 8.408 11.790 -18.454 1.00 78.12 189 VAL A N 1
ATOM 1485 C CA . VAL A 1 189 ? 7.019 12.060 -18.824 1.00 78.12 189 VAL A CA 1
ATOM 1486 C C . VAL A 1 189 ? 6.608 13.417 -18.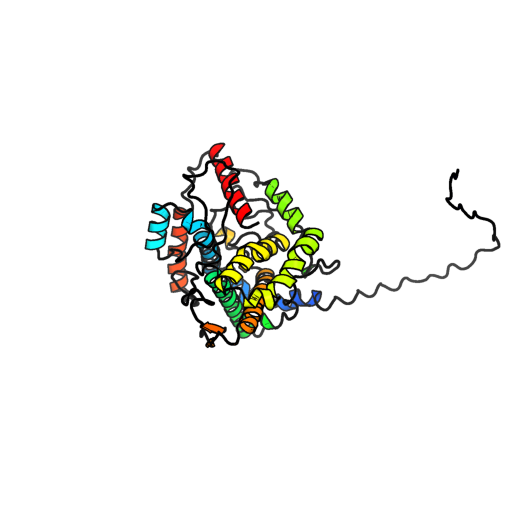262 1.00 78.12 189 VAL A C 1
ATOM 1488 O O . VAL A 1 189 ? 6.474 13.551 -17.048 1.00 78.12 189 VAL A O 1
ATOM 1491 N N . GLU A 1 190 ? 6.438 14.432 -19.117 1.00 78.19 190 GLU A N 1
ATOM 1492 C CA . GLU A 1 190 ? 6.236 15.831 -18.689 1.00 78.19 190 GLU A CA 1
ATOM 1493 C C . GLU A 1 190 ? 5.014 16.012 -17.781 1.00 78.19 190 GLU A C 1
ATOM 1495 O O . GLU A 1 190 ? 5.129 16.594 -16.704 1.00 78.19 190 GLU A O 1
ATOM 1500 N N . TRP A 1 191 ? 3.850 15.483 -18.175 1.00 78.50 191 TRP A N 1
ATOM 1501 C CA . TRP A 1 191 ? 2.623 15.644 -17.387 1.00 78.50 191 TRP A CA 1
ATOM 1502 C C . TRP A 1 191 ? 2.762 15.035 -15.987 1.00 78.50 191 TRP A C 1
ATOM 1504 O O . TRP A 1 191 ? 2.253 15.589 -15.014 1.00 78.50 191 TRP A O 1
ATOM 1514 N N . LEU A 1 192 ? 3.500 13.927 -15.873 1.00 80.62 192 LEU A N 1
ATOM 1515 C CA . LEU A 1 192 ? 3.771 13.280 -14.599 1.00 80.62 192 LEU A CA 1
ATOM 1516 C C . LEU A 1 192 ? 4.681 14.154 -13.733 1.00 80.62 192 LEU A C 1
ATOM 1518 O O . LEU A 1 192 ? 4.439 14.265 -12.538 1.00 80.62 192 LEU A O 1
ATOM 1522 N N . GLN A 1 193 ? 5.666 14.843 -14.320 1.00 84.06 193 GLN A N 1
ATOM 1523 C CA . GLN A 1 193 ? 6.515 15.771 -13.565 1.00 84.06 193 GLN A CA 1
ATOM 1524 C C . GLN A 1 193 ? 5.718 16.925 -12.971 1.00 84.06 193 GLN A C 1
ATOM 1526 O O . GLN A 1 193 ? 5.899 17.274 -11.805 1.00 84.06 193 GLN A O 1
ATOM 1531 N N . LEU A 1 194 ? 4.819 17.508 -13.767 1.00 85.44 194 LEU A N 1
ATOM 1532 C CA . LEU A 1 194 ? 3.935 18.574 -13.302 1.00 85.44 194 LEU A CA 1
ATOM 1533 C C . LEU A 1 194 ? 3.062 18.092 -12.144 1.00 85.44 194 LEU A C 1
ATOM 1535 O O . LEU A 1 194 ? 2.907 18.802 -11.152 1.00 85.44 194 LEU A O 1
ATOM 1539 N N . ARG A 1 195 ? 2.564 16.860 -12.238 1.00 84.06 195 ARG A N 1
ATOM 1540 C CA . ARG A 1 195 ? 1.714 16.260 -11.218 1.00 84.06 195 ARG A CA 1
ATOM 1541 C C . ARG A 1 195 ? 2.465 15.924 -9.932 1.00 84.06 195 ARG A C 1
ATOM 1543 O O . ARG A 1 195 ? 1.997 16.268 -8.852 1.00 84.06 195 ARG A O 1
ATOM 1550 N N . VAL A 1 196 ? 3.661 15.344 -10.030 1.00 89.81 196 VAL A N 1
ATOM 1551 C CA . VAL A 1 196 ? 4.537 15.119 -8.869 1.00 89.81 196 VAL A CA 1
ATOM 1552 C C . VAL A 1 196 ? 4.876 16.449 -8.192 1.00 89.81 196 VAL A C 1
ATOM 1554 O O . VAL A 1 196 ? 4.803 16.552 -6.968 1.00 89.81 196 VAL A O 1
ATOM 1557 N N . LYS A 1 197 ? 5.175 17.494 -8.973 1.00 90.06 197 LYS A N 1
ATOM 1558 C CA . LYS A 1 197 ? 5.433 18.842 -8.452 1.00 90.06 197 LYS A CA 1
ATOM 1559 C C . LYS A 1 197 ? 4.221 19.427 -7.721 1.00 90.06 197 LYS A C 1
ATOM 1561 O O . LYS A 1 197 ? 4.394 20.030 -6.664 1.00 90.06 197 LYS A O 1
ATOM 1566 N N . GLU A 1 198 ? 3.016 19.257 -8.262 1.00 90.62 198 GLU A N 1
ATOM 1567 C CA . GLU A 1 198 ? 1.772 19.665 -7.602 1.00 90.62 198 GLU A CA 1
ATOM 1568 C C . GLU A 1 198 ? 1.579 18.909 -6.284 1.00 90.62 198 GLU A C 1
ATOM 1570 O O . GLU A 1 198 ? 1.476 19.534 -5.235 1.00 90.62 198 GLU A O 1
ATOM 1575 N N . MET A 1 199 ? 1.624 17.576 -6.304 1.00 90.00 199 MET A N 1
ATOM 1576 C CA . MET A 1 199 ? 1.387 16.726 -5.128 1.00 90.00 199 MET A CA 1
ATOM 1577 C C . MET A 1 199 ? 2.398 16.938 -4.002 1.00 90.00 199 MET A C 1
ATOM 1579 O O . MET A 1 199 ? 2.101 16.676 -2.835 1.00 90.00 199 MET A O 1
ATOM 1583 N N . LYS A 1 200 ? 3.598 17.422 -4.330 1.00 90.88 200 LYS A N 1
ATOM 1584 C CA . LYS A 1 200 ? 4.647 17.775 -3.367 1.00 90.88 200 LYS A CA 1
ATOM 1585 C C . LYS A 1 200 ? 4.530 19.198 -2.819 1.00 90.88 200 LYS A C 1
ATOM 1587 O O . LYS A 1 200 ? 5.207 19.517 -1.845 1.00 90.88 200 LYS A O 1
ATOM 1592 N N . SER A 1 201 ? 3.674 20.051 -3.382 1.00 91.00 201 SER A N 1
ATOM 1593 C CA . SER A 1 201 ? 3.554 21.446 -2.954 1.00 91.00 201 SER A CA 1
ATOM 1594 C C . SER A 1 201 ? 2.898 21.586 -1.574 1.00 91.00 201 SER A C 1
ATOM 1596 O O . SER A 1 201 ? 2.108 20.744 -1.139 1.00 91.00 201 SER A O 1
ATOM 1598 N N . ASP A 1 202 ? 3.184 22.682 -0.872 1.00 91.62 202 ASP A N 1
ATOM 1599 C CA . ASP A 1 202 ? 2.480 23.011 0.374 1.00 91.62 202 ASP A CA 1
ATOM 1600 C C . ASP A 1 202 ? 0.985 23.260 0.118 1.00 91.62 202 ASP A C 1
ATOM 1602 O O . ASP A 1 202 ? 0.157 22.879 0.943 1.00 91.62 202 ASP A O 1
ATOM 1606 N N . SER A 1 203 ? 0.621 23.848 -1.031 1.00 92.62 203 SER A N 1
ATOM 1607 C CA . SER A 1 203 ? -0.783 24.121 -1.367 1.00 92.62 203 SER A CA 1
ATOM 1608 C C . SER A 1 203 ? -1.587 22.835 -1.509 1.00 92.62 203 SER A C 1
ATOM 1610 O O . SER A 1 203 ? -2.671 22.742 -0.951 1.00 92.62 203 SER A O 1
ATOM 1612 N N . PHE A 1 204 ? -1.028 21.794 -2.132 1.00 93.00 204 PHE A N 1
ATOM 1613 C CA . PHE A 1 204 ? -1.705 20.503 -2.244 1.00 93.00 204 PHE A CA 1
ATOM 1614 C C . PHE A 1 204 ? -2.043 19.902 -0.875 1.00 93.00 204 PHE A C 1
ATOM 1616 O O . PHE A 1 204 ? -3.111 19.314 -0.693 1.00 93.00 204 PHE A O 1
ATOM 1623 N N . TYR A 1 205 ? -1.176 20.092 0.124 1.00 92.75 205 TYR A N 1
ATOM 1624 C CA . TYR A 1 205 ? -1.507 19.675 1.482 1.00 92.75 205 TYR A CA 1
ATOM 1625 C C . TYR A 1 205 ? -2.717 20.437 2.029 1.00 92.75 205 TYR A C 1
ATOM 1627 O O . TYR A 1 205 ? -3.670 19.810 2.487 1.00 92.75 205 TYR A O 1
ATOM 1635 N N . TRP A 1 206 ? -2.693 21.770 1.978 1.00 92.44 206 TRP A N 1
ATOM 1636 C CA . TRP A 1 206 ? -3.749 22.598 2.568 1.00 92.44 206 TRP A CA 1
ATOM 1637 C C . TRP A 1 206 ? -5.083 22.491 1.823 1.00 92.44 206 TRP A C 1
ATOM 1639 O O . TRP A 1 206 ? -6.136 22.482 2.459 1.00 92.44 206 TRP A O 1
ATOM 1649 N N . ASP A 1 207 ? -5.037 22.338 0.502 1.00 91.69 207 ASP A N 1
ATOM 1650 C CA . ASP A 1 207 ? -6.218 22.291 -0.358 1.00 91.69 207 ASP A CA 1
ATOM 1651 C C . ASP A 1 207 ? -6.851 20.894 -0.413 1.00 91.69 207 ASP A C 1
ATOM 1653 O O . ASP A 1 207 ? -8.053 20.774 -0.650 1.00 91.69 207 ASP A O 1
ATOM 1657 N N . ARG A 1 208 ? -6.066 19.824 -0.203 1.00 91.50 208 ARG A N 1
ATOM 1658 C CA . ARG A 1 208 ? -6.533 18.431 -0.336 1.00 91.50 208 ARG A CA 1
ATOM 1659 C C . ARG A 1 208 ? -6.244 17.575 0.886 1.00 91.50 208 ARG A C 1
ATOM 1661 O O . ARG A 1 208 ? -7.175 17.114 1.539 1.00 91.50 208 ARG A O 1
ATOM 1668 N N . MET A 1 209 ? -4.971 17.343 1.204 1.00 91.19 209 MET A N 1
ATOM 1669 C CA . MET A 1 209 ? -4.621 16.319 2.196 1.00 91.19 209 MET A CA 1
ATOM 1670 C C . MET A 1 209 ? -5.144 16.639 3.595 1.00 91.19 209 MET A C 1
ATOM 1672 O O . MET A 1 209 ? -5.644 15.750 4.275 1.00 91.19 209 MET A O 1
ATOM 1676 N N . ASN A 1 210 ? -5.090 17.899 4.021 1.00 91.62 210 ASN A N 1
ATOM 1677 C CA . ASN A 1 210 ? -5.634 18.306 5.312 1.00 91.62 210 ASN A CA 1
ATOM 1678 C C . ASN A 1 210 ? -7.145 18.026 5.409 1.00 91.62 210 ASN A C 1
ATOM 1680 O O . ASN A 1 210 ? -7.617 17.560 6.443 1.00 91.62 210 ASN A O 1
ATOM 1684 N N . TRP A 1 211 ? -7.889 18.234 4.318 1.00 91.44 211 TRP A N 1
ATOM 1685 C CA . TRP A 1 211 ? -9.319 17.931 4.258 1.00 91.44 211 TRP A CA 1
ATOM 1686 C C . TRP A 1 211 ? -9.607 16.437 4.344 1.00 91.44 211 TRP A C 1
ATOM 1688 O O . TRP A 1 211 ? -10.472 16.049 5.123 1.00 91.44 211 TRP A O 1
ATOM 1698 N N . TRP A 1 212 ? -8.844 15.591 3.649 1.00 92.50 212 TRP A N 1
ATOM 1699 C CA . TRP A 1 212 ? -8.944 14.138 3.831 1.00 92.50 212 TRP A CA 1
ATOM 1700 C C . TRP A 1 212 ? -8.636 13.710 5.269 1.00 92.50 212 TRP A C 1
ATOM 1702 O O . TRP A 1 212 ? -9.290 12.818 5.806 1.00 92.50 212 TRP A O 1
ATOM 1712 N N . GLY A 1 213 ? -7.682 14.387 5.917 1.00 89.75 213 GLY A N 1
ATOM 1713 C CA . GLY A 1 213 ? -7.384 14.227 7.340 1.00 89.75 213 GLY A CA 1
ATOM 1714 C C . GLY A 1 213 ? -8.597 14.419 8.254 1.00 89.75 213 GLY A C 1
ATOM 1715 O O . GLY A 1 213 ? -8.681 13.771 9.294 1.00 89.75 213 GLY A O 1
ATOM 1716 N N . ILE A 1 214 ? -9.529 15.286 7.855 1.00 90.56 214 ILE A N 1
ATOM 1717 C CA . ILE A 1 214 ? -10.769 15.584 8.578 1.00 90.56 214 ILE A CA 1
ATOM 1718 C C . ILE A 1 214 ? -11.885 14.626 8.146 1.00 90.56 214 ILE A C 1
ATOM 1720 O O . ILE A 1 214 ? -12.507 14.002 8.999 1.00 90.56 214 ILE A O 1
ATOM 1724 N N . GLU A 1 215 ? -12.116 14.477 6.838 1.00 90.38 215 GLU A N 1
ATOM 1725 C CA . GLU A 1 215 ? -13.211 13.678 6.266 1.00 90.38 215 GLU A CA 1
ATOM 1726 C C . GLU A 1 215 ? -13.181 12.226 6.753 1.00 90.38 215 GLU A C 1
ATOM 1728 O O . GLU A 1 215 ? -14.178 11.724 7.265 1.00 90.38 215 GLU A O 1
ATOM 1733 N N . PHE A 1 216 ? -12.023 11.564 6.679 1.00 94.06 216 PHE A N 1
ATOM 1734 C CA . PHE A 1 216 ? -11.894 10.156 7.074 1.00 94.06 216 PHE A CA 1
ATOM 1735 C C . PHE A 1 216 ? -11.869 9.935 8.593 1.00 94.06 216 PHE A C 1
ATOM 1737 O O . PHE A 1 216 ? -11.691 8.807 9.046 1.00 94.06 216 PHE A O 1
ATOM 1744 N N . ARG A 1 217 ? -12.053 10.996 9.381 1.00 92.75 217 ARG A N 1
ATOM 1745 C CA . ARG A 1 217 ? -12.238 10.952 10.837 1.00 92.75 217 ARG A CA 1
ATOM 1746 C C . ARG A 1 217 ? -13.614 11.469 11.256 1.00 92.75 217 ARG A C 1
ATOM 1748 O O . ARG A 1 217 ? -13.944 11.424 12.441 1.00 92.75 217 ARG A O 1
ATOM 1755 N N . ASP A 1 218 ? -14.413 11.974 10.316 1.00 94.38 218 ASP A N 1
ATOM 1756 C CA . ASP A 1 218 ? -15.735 12.500 10.614 1.00 94.38 218 ASP A CA 1
ATOM 1757 C C . ASP A 1 218 ? -16.701 11.355 10.923 1.00 94.38 218 ASP A C 1
ATOM 1759 O O . ASP A 1 218 ? -17.062 10.544 10.069 1.00 94.38 218 ASP A O 1
ATOM 1763 N N . PHE A 1 219 ? -17.148 11.296 12.174 1.00 92.50 219 PHE A N 1
ATOM 1764 C CA . PHE A 1 219 ? -18.007 10.220 12.660 1.00 92.50 219 PHE A CA 1
ATOM 1765 C C . PHE A 1 219 ? -19.346 10.146 11.906 1.00 92.50 219 PHE A C 1
ATOM 1767 O O . PHE A 1 219 ? -19.907 9.063 11.732 1.00 92.50 219 PHE A O 1
ATOM 1774 N N . GLY A 1 220 ? -19.867 11.290 11.448 1.00 92.88 220 GLY A N 1
ATOM 1775 C CA . GLY A 1 220 ? -21.105 11.364 10.674 1.00 92.88 220 GLY A CA 1
ATOM 1776 C C . GLY A 1 220 ? -20.961 10.730 9.292 1.00 92.88 220 GLY A C 1
ATOM 1777 O O . GLY A 1 220 ? -21.827 9.954 8.879 1.00 92.88 220 GLY A O 1
ATOM 1778 N N . ALA A 1 221 ? -19.854 11.008 8.606 1.00 92.19 221 ALA A N 1
ATOM 1779 C CA . ALA A 1 221 ? -19.500 10.389 7.337 1.00 92.19 221 ALA A CA 1
ATOM 1780 C C . ALA A 1 221 ? -19.250 8.883 7.505 1.00 92.19 221 ALA A C 1
ATOM 1782 O O . ALA A 1 221 ? -19.876 8.072 6.820 1.00 92.19 221 ALA A O 1
ATOM 1783 N N . LEU A 1 222 ? -18.412 8.493 8.472 1.00 95.94 222 LEU A N 1
ATOM 1784 C CA . LEU A 1 222 ? -18.021 7.096 8.694 1.00 95.94 222 LEU A CA 1
ATOM 1785 C C . LEU A 1 222 ? -19.207 6.190 9.056 1.00 95.94 222 LEU A C 1
ATOM 1787 O O . LEU A 1 222 ? -19.272 5.043 8.609 1.00 95.94 222 LEU A O 1
ATOM 1791 N N . ARG A 1 223 ? -20.192 6.700 9.808 1.00 94.81 223 ARG A N 1
ATOM 1792 C CA . ARG A 1 223 ? -21.399 5.938 10.181 1.00 94.81 223 ARG A CA 1
ATOM 1793 C C . ARG A 1 223 ? -22.279 5.557 8.981 1.00 94.81 223 ARG A C 1
ATOM 1795 O O . ARG A 1 223 ? -23.092 4.634 9.095 1.00 94.81 223 ARG A O 1
ATOM 1802 N N . ASN A 1 224 ? -22.122 6.256 7.858 1.00 94.38 224 ASN A N 1
ATOM 1803 C CA . ASN A 1 224 ? -22.882 6.058 6.624 1.00 94.38 224 ASN A CA 1
ATOM 1804 C C . ASN A 1 224 ? -22.067 5.386 5.508 1.00 94.38 224 ASN A C 1
ATOM 1806 O O . ASN A 1 224 ? -22.542 5.312 4.381 1.00 94.38 224 ASN A O 1
ATOM 1810 N N . MET A 1 225 ? -20.868 4.893 5.818 1.00 95.06 225 MET A N 1
ATOM 1811 C CA . MET A 1 225 ? -19.958 4.277 4.857 1.00 95.06 225 MET A CA 1
ATOM 1812 C C . MET A 1 225 ? -19.781 2.790 5.175 1.00 95.06 225 MET A C 1
ATOM 1814 O O . MET A 1 225 ? -19.640 2.414 6.343 1.00 95.06 225 MET A O 1
ATOM 1818 N N . THR A 1 226 ? -19.785 1.933 4.156 1.00 97.25 226 THR A N 1
ATOM 1819 C CA . THR A 1 226 ? -19.397 0.522 4.316 1.00 97.25 226 THR A CA 1
ATOM 1820 C C . THR A 1 226 ? -17.879 0.395 4.457 1.00 97.25 226 THR A C 1
ATOM 1822 O O . THR A 1 226 ? -17.133 1.319 4.123 1.00 97.25 226 THR A O 1
ATOM 1825 N N . LEU A 1 227 ? -17.390 -0.749 4.943 1.00 98.06 227 LEU A N 1
ATOM 1826 C CA . LEU A 1 227 ? -15.947 -0.971 5.057 1.00 98.06 227 LEU A CA 1
ATOM 1827 C C . LEU A 1 227 ? -15.270 -1.033 3.679 1.00 98.06 227 LEU A C 1
ATOM 1829 O O . LEU A 1 227 ? -14.168 -0.508 3.507 1.00 98.06 227 LEU A O 1
ATOM 1833 N N . GLY A 1 228 ? -15.929 -1.639 2.686 1.00 97.50 228 GLY A N 1
ATOM 1834 C CA . GLY A 1 228 ? -15.441 -1.668 1.309 1.00 97.50 228 GLY A CA 1
ATOM 1835 C C . GLY A 1 228 ? -15.408 -0.286 0.664 1.00 97.50 228 GLY A C 1
ATOM 1836 O O . GLY A 1 228 ? -14.435 0.039 -0.018 1.00 97.50 228 GLY A O 1
ATOM 1837 N N . GLU A 1 229 ? -16.401 0.563 0.925 1.00 97.19 229 GLU A N 1
ATOM 1838 C CA . GLU A 1 229 ? -16.399 1.942 0.441 1.00 97.19 229 GLU A CA 1
ATOM 1839 C C . GLU A 1 229 ? -15.270 2.760 1.078 1.00 97.19 229 GLU A C 1
ATOM 1841 O O . GLU A 1 229 ? -14.541 3.444 0.356 1.00 97.19 229 GLU A O 1
ATOM 1846 N N . LEU A 1 230 ? -15.075 2.646 2.398 1.00 97.81 230 LEU A N 1
ATOM 1847 C CA . LEU A 1 230 ? -13.970 3.299 3.104 1.00 97.81 230 LEU A CA 1
ATOM 1848 C C . LEU A 1 230 ? -12.625 2.918 2.490 1.00 97.81 230 LEU A C 1
ATOM 1850 O O . LEU A 1 230 ? -11.830 3.795 2.154 1.00 97.81 230 LEU A O 1
ATOM 1854 N N . GLY A 1 231 ? -12.387 1.618 2.310 1.00 97.94 231 GLY A N 1
ATOM 1855 C CA . GLY A 1 231 ? -11.143 1.122 1.734 1.00 97.94 231 GLY A CA 1
ATOM 1856 C C . GLY A 1 231 ? -10.911 1.618 0.311 1.00 97.94 231 GLY A C 1
ATOM 1857 O O . GLY A 1 231 ? -9.819 2.087 0.008 1.00 97.94 231 GLY A O 1
ATOM 1858 N N . SER A 1 232 ? -11.943 1.590 -0.537 1.00 96.06 232 SER A N 1
ATOM 1859 C CA . SER A 1 232 ? -11.850 2.051 -1.927 1.00 96.06 232 SER A CA 1
ATOM 1860 C C . SER A 1 232 ? -11.552 3.551 -2.003 1.00 96.06 232 SER A C 1
ATOM 1862 O O . SER A 1 232 ? -10.653 3.978 -2.728 1.00 96.06 232 SER A O 1
ATOM 1864 N N . ARG A 1 233 ? -12.249 4.363 -1.197 1.00 95.06 233 ARG A N 1
ATOM 1865 C CA . ARG A 1 233 ? -12.006 5.808 -1.126 1.00 95.06 233 ARG A CA 1
ATOM 1866 C C . ARG A 1 233 ? -10.603 6.108 -0.613 1.00 95.06 233 ARG A C 1
ATOM 1868 O O . ARG A 1 233 ? -9.940 6.961 -1.190 1.00 95.06 233 ARG A O 1
ATOM 1875 N N . LEU A 1 234 ? -10.133 5.425 0.431 1.00 96.50 234 LEU A N 1
ATOM 1876 C CA . LEU A 1 234 ? -8.780 5.617 0.958 1.00 96.50 234 LEU A CA 1
ATOM 1877 C C . LEU A 1 234 ? -7.702 5.228 -0.065 1.00 96.50 234 LEU A C 1
ATOM 1879 O O . LEU A 1 234 ? -6.773 6.013 -0.256 1.00 96.50 234 LEU A O 1
ATOM 1883 N N . GLU A 1 235 ? -7.846 4.077 -0.738 1.00 95.75 235 GLU A N 1
ATOM 1884 C CA . GLU A 1 235 ? -6.916 3.557 -1.760 1.00 95.75 235 GLU A CA 1
ATOM 1885 C C . GLU A 1 235 ? -6.750 4.546 -2.926 1.00 95.75 235 GLU A C 1
ATOM 1887 O O . GLU A 1 235 ? -5.629 4.915 -3.275 1.00 95.75 235 GLU A O 1
ATOM 1892 N N . PHE A 1 236 ? -7.857 5.038 -3.490 1.00 90.94 236 PHE A N 1
ATOM 1893 C CA . PHE A 1 236 ? -7.828 5.868 -4.702 1.00 90.94 236 PHE A CA 1
ATOM 1894 C C . PHE A 1 236 ? -7.851 7.382 -4.461 1.00 90.94 236 PHE A C 1
ATOM 1896 O O . PHE A 1 236 ? -7.781 8.156 -5.414 1.00 90.94 236 PHE A O 1
ATOM 1903 N N . SER A 1 237 ? -7.902 7.824 -3.201 1.00 90.00 237 SER A N 1
ATOM 1904 C CA . SER A 1 237 ? -7.651 9.220 -2.830 1.00 90.00 237 SER A CA 1
ATOM 1905 C C . SER A 1 237 ? -6.339 9.352 -2.061 1.00 90.00 237 SER A C 1
ATOM 1907 O O . SER A 1 237 ? -5.286 9.491 -2.665 1.00 90.00 237 SER A O 1
ATOM 1909 N N . VAL A 1 238 ? -6.366 9.300 -0.733 1.00 92.38 238 VAL A N 1
ATOM 1910 C CA . VAL A 1 238 ? -5.242 9.676 0.131 1.00 92.38 238 VAL A CA 1
ATOM 1911 C C . VAL A 1 238 ? -4.008 8.804 -0.085 1.00 92.38 238 VAL A C 1
ATOM 1913 O O . VAL A 1 238 ? -2.898 9.331 -0.125 1.00 92.38 238 VAL A O 1
ATOM 1916 N N . HIS A 1 239 ? -4.190 7.491 -0.229 1.00 94.62 239 HIS A N 1
ATOM 1917 C CA . HIS A 1 239 ? -3.107 6.511 -0.300 1.00 94.62 239 HIS A CA 1
ATOM 1918 C C . HIS A 1 239 ? -2.149 6.774 -1.469 1.00 94.62 239 HIS A C 1
ATOM 1920 O O . HIS A 1 239 ? -0.960 7.013 -1.253 1.00 94.62 239 HIS A O 1
ATOM 1926 N N . ASN A 1 240 ? -2.651 6.817 -2.703 1.00 90.50 240 ASN A N 1
ATOM 1927 C CA . ASN A 1 240 ? -1.786 7.009 -3.871 1.00 90.50 240 ASN A CA 1
ATOM 1928 C C . ASN A 1 240 ? -1.053 8.362 -3.830 1.00 90.50 240 ASN A C 1
ATOM 1930 O O . ASN A 1 240 ? 0.109 8.490 -4.216 1.00 90.50 240 ASN A O 1
ATOM 1934 N N . GLN A 1 241 ? -1.721 9.377 -3.285 1.00 91.19 241 GLN A N 1
ATOM 1935 C CA . GLN A 1 241 ? -1.191 10.733 -3.147 1.00 91.19 241 GLN A CA 1
ATOM 1936 C C . GLN A 1 241 ? -0.095 10.797 -2.086 1.00 91.19 241 GLN A C 1
ATOM 1938 O O . GLN A 1 241 ? 0.913 11.479 -2.266 1.00 91.19 241 GLN A O 1
ATOM 1943 N N . MET A 1 242 ? -0.266 10.054 -0.989 1.00 91.44 242 MET A N 1
ATOM 1944 C CA . MET A 1 242 ? 0.753 9.865 0.038 1.00 91.44 242 MET A CA 1
ATOM 1945 C C . MET A 1 242 ? 2.020 9.241 -0.556 1.00 91.44 242 MET A C 1
ATOM 1947 O O . MET A 1 242 ? 3.114 9.761 -0.324 1.00 91.44 242 MET A O 1
ATOM 1951 N N . HIS A 1 243 ? 1.885 8.193 -1.370 1.00 93.25 243 HIS A N 1
ATOM 1952 C CA . HIS A 1 243 ? 3.025 7.571 -2.044 1.00 93.25 243 HIS A CA 1
ATOM 1953 C C . HIS A 1 243 ? 3.806 8.580 -2.881 1.00 93.25 243 HIS A C 1
ATOM 1955 O O . HIS A 1 243 ? 5.010 8.741 -2.683 1.00 93.25 243 HIS A O 1
ATOM 1961 N N . ILE A 1 244 ? 3.135 9.324 -3.763 1.00 91.56 244 ILE A N 1
ATOM 1962 C CA . ILE A 1 244 ? 3.803 10.285 -4.648 1.00 91.56 244 ILE A CA 1
ATOM 1963 C C . ILE A 1 244 ? 4.423 11.440 -3.853 1.00 91.56 244 ILE A C 1
ATOM 1965 O O . ILE A 1 244 ? 5.582 11.806 -4.078 1.00 91.56 244 ILE A O 1
ATOM 1969 N N . ARG A 1 245 ? 3.682 12.005 -2.893 1.00 91.44 245 ARG A N 1
ATOM 1970 C CA . ARG A 1 245 ? 4.146 13.145 -2.098 1.00 91.44 245 ARG A CA 1
ATOM 1971 C C . ARG A 1 245 ? 5.429 12.813 -1.347 1.00 91.44 245 ARG A C 1
ATOM 1973 O O . ARG A 1 245 ? 6.391 13.571 -1.450 1.00 91.44 245 ARG A O 1
ATOM 1980 N N . TRP A 1 246 ? 5.488 11.679 -0.656 1.00 90.31 246 TRP A N 1
ATOM 1981 C CA . TRP A 1 246 ? 6.675 11.288 0.112 1.00 90.31 246 TRP A CA 1
ATOM 1982 C C . TRP A 1 246 ? 7.690 10.448 -0.674 1.00 90.31 246 TRP A C 1
ATOM 1984 O O . TRP A 1 246 ? 8.708 10.054 -0.112 1.00 90.31 246 TRP A O 1
ATOM 1994 N N . SER A 1 247 ? 7.475 10.219 -1.974 1.00 91.25 247 SER A N 1
ATOM 1995 C CA . SER A 1 247 ? 8.456 9.541 -2.827 1.00 91.25 247 SER A CA 1
ATOM 1996 C C . SER A 1 247 ? 9.793 10.269 -2.860 1.00 91.25 247 SER A C 1
ATOM 1998 O O . SER A 1 247 ? 9.842 11.494 -2.988 1.00 91.25 247 SER A O 1
ATOM 2000 N N . ALA A 1 248 ? 10.860 9.480 -2.803 1.00 90.00 248 ALA A N 1
ATOM 2001 C CA . ALA A 1 248 ? 12.245 9.885 -2.967 1.00 90.00 248 ALA A CA 1
ATOM 2002 C C . ALA A 1 248 ? 12.935 8.951 -3.971 1.00 90.00 248 ALA A C 1
ATOM 2004 O O . ALA A 1 248 ? 12.398 7.893 -4.326 1.00 90.00 248 ALA A O 1
ATOM 2005 N N . PHE A 1 249 ? 14.129 9.336 -4.418 1.00 90.56 249 PHE A N 1
ATOM 2006 C CA . PHE A 1 249 ? 14.991 8.414 -5.147 1.00 90.56 249 PHE A CA 1
ATOM 2007 C C . PHE A 1 249 ? 15.388 7.225 -4.254 1.00 90.56 249 PHE A C 1
ATOM 2009 O O . PHE A 1 249 ? 15.548 7.415 -3.046 1.00 90.56 249 PHE A O 1
ATOM 2016 N N . PRO A 1 250 ? 15.539 6.020 -4.833 1.00 92.31 250 PRO A N 1
ATOM 2017 C CA . PRO A 1 250 ? 16.081 4.852 -4.146 1.00 92.31 250 PRO A CA 1
ATOM 2018 C C . PRO A 1 250 ? 17.343 5.136 -3.319 1.00 92.31 250 PRO A C 1
ATOM 2020 O O . PRO A 1 250 ? 18.264 5.817 -3.782 1.00 92.31 250 PRO A O 1
ATOM 2023 N N . SER A 1 251 ? 17.426 4.562 -2.118 1.00 90.75 251 SER A N 1
ATOM 2024 C CA . SER A 1 251 ? 18.584 4.712 -1.227 1.00 90.75 251 SER A CA 1
ATOM 2025 C C . SER A 1 251 ? 19.870 4.057 -1.751 1.00 90.75 251 SER A C 1
ATOM 2027 O O . SER A 1 251 ? 20.959 4.424 -1.311 1.00 90.75 251 SER A O 1
ATOM 2029 N N . ASN A 1 252 ? 19.786 3.167 -2.749 1.00 90.38 252 ASN A N 1
ATOM 2030 C CA . ASN A 1 252 ? 20.958 2.655 -3.474 1.00 90.38 252 ASN A CA 1
ATOM 2031 C C . ASN A 1 252 ? 21.607 3.677 -4.431 1.00 90.38 252 ASN A C 1
ATOM 2033 O O . ASN A 1 252 ? 22.583 3.354 -5.108 1.00 90.38 252 ASN A O 1
ATOM 2037 N N . GLY A 1 253 ? 21.079 4.903 -4.506 1.00 88.50 253 GLY A N 1
ATOM 2038 C CA . GLY A 1 253 ? 21.617 5.979 -5.337 1.00 88.50 253 GLY A CA 1
ATOM 2039 C C . GLY A 1 253 ? 21.135 5.958 -6.788 1.00 88.50 253 GLY A C 1
ATOM 2040 O O . GLY A 1 253 ? 21.600 6.773 -7.587 1.00 88.50 253 GLY A O 1
ATOM 2041 N N . SER A 1 254 ? 20.203 5.067 -7.154 1.00 88.00 254 SER A N 1
ATOM 2042 C CA . SER A 1 254 ? 19.574 5.109 -8.476 1.00 88.00 254 SER A CA 1
ATOM 2043 C C . SER A 1 254 ? 18.816 6.423 -8.667 1.00 88.00 254 SER A C 1
ATOM 2045 O O . SER A 1 254 ? 17.948 6.783 -7.876 1.00 88.00 254 SER A O 1
ATOM 2047 N N . LEU A 1 255 ? 19.088 7.109 -9.776 1.00 85.88 255 LEU A N 1
ATOM 2048 C CA . LEU A 1 255 ? 18.310 8.270 -10.225 1.00 85.88 255 LEU A CA 1
ATOM 2049 C C . LEU A 1 255 ? 17.150 7.872 -11.147 1.00 85.88 255 LEU A C 1
ATOM 2051 O O . LEU A 1 255 ? 16.490 8.731 -11.727 1.00 85.88 255 LEU A O 1
ATOM 2055 N N . THR A 1 256 ? 16.920 6.568 -11.301 1.00 85.88 256 THR A N 1
ATOM 2056 C CA . THR A 1 256 ? 15.867 6.017 -12.151 1.00 85.88 256 THR A CA 1
ATOM 2057 C C . THR A 1 256 ? 14.940 5.095 -11.376 1.00 85.88 256 THR A C 1
ATOM 2059 O O . THR A 1 256 ? 15.324 4.452 -10.394 1.00 85.88 256 THR A O 1
ATOM 2062 N N . ILE A 1 257 ? 13.707 5.042 -11.853 1.00 87.56 257 ILE A N 1
ATOM 2063 C CA . ILE A 1 257 ? 12.646 4.154 -11.413 1.00 87.56 257 ILE A CA 1
ATOM 2064 C C . ILE A 1 257 ? 12.520 3.035 -12.443 1.00 87.56 257 ILE A C 1
ATOM 2066 O O . ILE A 1 257 ? 12.698 3.255 -13.642 1.00 87.56 257 ILE A O 1
ATOM 2070 N N . ARG A 1 258 ? 12.226 1.831 -11.969 1.00 87.56 258 ARG A N 1
ATOM 2071 C CA . ARG A 1 258 ? 11.914 0.663 -12.778 1.00 87.56 258 ARG A CA 1
ATOM 2072 C C . ARG A 1 258 ? 10.775 0.994 -13.739 1.00 87.56 258 ARG A C 1
ATOM 2074 O O . ARG A 1 258 ? 9.719 1.460 -13.318 1.00 87.56 258 ARG A O 1
ATOM 2081 N N . ASP A 1 259 ? 11.003 0.766 -15.028 1.00 78.75 259 ASP A N 1
ATOM 2082 C CA . ASP A 1 259 ? 9.939 0.805 -16.030 1.00 78.75 259 ASP A CA 1
ATOM 2083 C C . ASP A 1 259 ? 9.206 -0.538 -16.006 1.00 78.75 259 ASP A C 1
ATOM 2085 O O . ASP A 1 259 ? 9.819 -1.605 -16.116 1.00 78.75 259 ASP A O 1
ATOM 2089 N N . GLU A 1 260 ? 7.891 -0.521 -15.834 1.00 70.00 260 GLU A N 1
ATOM 2090 C CA . GLU A 1 260 ? 7.125 -1.756 -15.914 1.00 70.00 260 GLU A CA 1
ATOM 2091 C C . GLU A 1 260 ? 6.971 -2.180 -17.380 1.00 70.00 260 GLU A C 1
ATOM 2093 O O . GLU A 1 260 ? 6.527 -1.383 -18.208 1.00 70.00 260 GLU A O 1
ATOM 2098 N N . PRO A 1 261 ? 7.238 -3.448 -17.743 1.00 69.00 261 PRO A N 1
ATOM 2099 C CA . PRO A 1 261 ? 7.219 -4.637 -16.889 1.00 69.00 261 PRO A CA 1
ATOM 2100 C C . PRO A 1 261 ? 8.598 -5.251 -16.607 1.00 69.00 261 PRO A C 1
ATOM 2102 O O . PRO A 1 261 ? 8.836 -6.426 -16.895 1.00 69.00 261 PRO A O 1
ATOM 2105 N N . ASP A 1 262 ? 9.535 -4.489 -16.064 1.00 81.44 262 ASP A N 1
ATOM 2106 C CA . ASP A 1 262 ? 10.824 -5.056 -15.696 1.00 81.44 262 ASP A CA 1
ATOM 2107 C C . ASP A 1 262 ? 10.779 -5.709 -14.306 1.00 81.44 262 ASP A C 1
ATOM 2109 O O . ASP A 1 262 ? 10.697 -5.019 -13.298 1.00 81.44 262 ASP A O 1
ATOM 2113 N N . PHE A 1 263 ? 10.847 -7.043 -14.237 1.00 86.12 263 PHE A N 1
ATOM 2114 C CA . PHE A 1 263 ? 10.916 -7.816 -12.981 1.00 86.12 263 PHE A CA 1
ATOM 2115 C C . PHE A 1 263 ? 12.257 -8.544 -12.806 1.00 86.12 263 PHE A C 1
ATOM 2117 O O . PHE A 1 263 ? 12.349 -9.559 -12.102 1.00 86.12 263 PHE A O 1
ATOM 2124 N N . ARG A 1 264 ? 13.310 -8.081 -13.491 1.00 87.50 264 ARG A N 1
ATOM 2125 C CA . ARG A 1 264 ? 14.656 -8.655 -13.368 1.00 87.50 264 ARG A CA 1
ATOM 2126 C C . ARG A 1 264 ? 15.188 -8.481 -11.946 1.00 87.50 264 ARG A C 1
ATOM 2128 O O . ARG A 1 264 ? 14.964 -7.457 -11.311 1.00 87.50 264 ARG A O 1
ATOM 2135 N N . ALA A 1 265 ? 15.981 -9.451 -11.492 1.00 89.25 265 ALA A N 1
ATOM 2136 C CA . ALA A 1 265 ? 16.491 -9.514 -10.119 1.00 89.25 265 ALA A CA 1
ATOM 2137 C C . ALA A 1 265 ? 17.358 -8.313 -9.692 1.00 89.25 265 ALA A C 1
ATOM 2139 O O . ALA A 1 265 ? 17.577 -8.109 -8.506 1.00 89.25 265 ALA A O 1
ATOM 2140 N N . LYS A 1 266 ? 17.834 -7.484 -10.632 1.00 90.19 266 LYS A N 1
ATOM 2141 C CA . LYS A 1 266 ? 18.558 -6.247 -10.299 1.00 90.19 266 LYS A CA 1
ATOM 2142 C C . LYS A 1 266 ? 17.723 -5.272 -9.455 1.00 90.19 266 LYS A C 1
ATOM 2144 O O . LYS A 1 266 ? 18.291 -4.505 -8.690 1.00 90.19 266 LYS A O 1
ATOM 2149 N N . TRP A 1 267 ? 16.395 -5.320 -9.579 1.00 92.94 267 TRP A N 1
ATOM 2150 C CA . TRP A 1 267 ? 15.470 -4.493 -8.799 1.00 92.94 267 TRP A CA 1
ATOM 2151 C C . TRP A 1 267 ? 15.186 -5.056 -7.400 1.00 92.94 267 TRP A C 1
ATOM 2153 O O . TRP A 1 267 ? 14.502 -4.408 -6.614 1.00 92.94 267 TRP A O 1
ATOM 2163 N N . ASP A 1 268 ? 15.724 -6.237 -7.072 1.00 95.62 268 ASP A N 1
ATOM 2164 C CA . ASP A 1 268 ? 15.594 -6.850 -5.744 1.00 95.62 268 ASP A CA 1
ATOM 2165 C C . ASP A 1 268 ? 16.598 -6.264 -4.733 1.00 95.62 268 ASP A C 1
ATOM 2167 O O . ASP A 1 268 ? 16.573 -6.627 -3.558 1.00 95.62 268 ASP A O 1
ATOM 2171 N N . ASP A 1 269 ? 17.459 -5.335 -5.165 1.00 95.88 269 ASP A N 1
ATOM 2172 C CA . ASP A 1 269 ? 18.367 -4.579 -4.299 1.00 95.88 269 ASP A CA 1
ATOM 2173 C C . ASP A 1 269 ? 17.595 -3.969 -3.108 1.00 95.88 269 ASP A C 1
ATOM 2175 O O . ASP A 1 269 ? 16.624 -3.238 -3.322 1.00 95.88 269 ASP A O 1
ATOM 2179 N N . PRO A 1 270 ? 17.982 -4.237 -1.846 1.00 95.94 270 PRO A N 1
ATOM 2180 C CA . PRO A 1 270 ? 17.334 -3.655 -0.670 1.00 95.94 270 PRO A CA 1
ATOM 2181 C C . PRO A 1 270 ? 17.313 -2.123 -0.626 1.00 95.94 270 PRO A C 1
ATOM 2183 O O . PRO A 1 270 ? 16.464 -1.557 0.067 1.00 95.94 270 PRO A O 1
ATOM 2186 N N . GLY A 1 271 ? 18.222 -1.456 -1.340 1.00 94.69 271 GLY A N 1
ATOM 2187 C CA . GLY A 1 271 ? 18.218 -0.005 -1.509 1.00 94.69 271 GLY A CA 1
ATOM 2188 C C . GLY A 1 271 ? 17.347 0.489 -2.671 1.00 94.69 271 GLY A C 1
ATOM 2189 O O . GLY A 1 271 ? 17.241 1.694 -2.874 1.00 94.69 271 GLY A O 1
ATOM 2190 N N . TYR A 1 272 ? 16.695 -0.401 -3.430 1.00 96.19 272 TYR A N 1
ATOM 2191 C CA . TYR A 1 272 ? 15.586 -0.046 -4.319 1.00 96.19 272 TYR A CA 1
ATOM 2192 C C . TYR A 1 272 ? 14.276 0.010 -3.516 1.00 96.19 272 TYR A C 1
ATOM 2194 O O . TYR A 1 272 ? 13.533 -0.974 -3.439 1.00 96.19 272 TYR A O 1
ATOM 2202 N N . ASP A 1 273 ? 14.040 1.148 -2.857 1.00 94.81 273 ASP A N 1
ATOM 2203 C CA . ASP A 1 273 ? 13.022 1.361 -1.812 1.00 94.81 273 ASP A CA 1
ATOM 2204 C C . ASP A 1 273 ? 12.177 2.636 -2.010 1.00 94.81 273 ASP A C 1
ATOM 2206 O O . ASP A 1 273 ? 11.684 3.240 -1.055 1.00 94.81 273 ASP A O 1
ATOM 2210 N N . THR A 1 274 ? 11.995 3.062 -3.260 1.00 93.50 274 THR A N 1
ATOM 2211 C CA . THR A 1 274 ? 11.172 4.236 -3.579 1.00 93.50 274 THR A CA 1
ATOM 2212 C C . THR A 1 274 ? 9.681 3.965 -3.342 1.00 93.50 274 THR A C 1
ATOM 2214 O O . THR A 1 274 ? 9.173 2.904 -3.707 1.00 93.50 274 THR A O 1
ATOM 2217 N N . LEU A 1 275 ? 8.955 4.942 -2.776 1.00 93.19 275 LEU A N 1
ATOM 2218 C CA . LEU A 1 275 ? 7.488 4.885 -2.623 1.00 93.19 275 LEU A CA 1
ATOM 2219 C C . LEU A 1 275 ? 6.732 4.963 -3.952 1.00 93.19 275 LEU A C 1
ATOM 2221 O O . LEU A 1 275 ? 5.546 4.639 -3.981 1.00 93.19 275 LEU A O 1
ATOM 2225 N N . PHE A 1 276 ? 7.397 5.406 -5.020 1.00 91.94 276 PHE A N 1
ATOM 2226 C CA . PHE A 1 276 ? 6.758 5.681 -6.302 1.00 91.94 276 PHE A CA 1
ATOM 2227 C C . PHE A 1 276 ? 6.367 4.408 -7.066 1.00 91.94 276 PHE A C 1
ATOM 2229 O O . PHE A 1 276 ? 5.491 4.448 -7.923 1.00 91.94 276 PHE A O 1
ATOM 2236 N N . ASP A 1 277 ? 7.024 3.290 -6.761 1.00 92.50 277 ASP A N 1
ATOM 2237 C CA . ASP A 1 277 ? 6.829 2.000 -7.415 1.00 92.50 277 ASP A CA 1
ATOM 2238 C C . ASP A 1 277 ? 6.317 0.971 -6.399 1.00 92.50 277 ASP A C 1
ATOM 2240 O O . ASP A 1 277 ? 6.952 0.731 -5.371 1.00 92.50 277 ASP A O 1
ATOM 2244 N N . GLU A 1 278 ? 5.185 0.329 -6.693 1.00 92.50 278 GLU A N 1
ATOM 2245 C CA . GLU A 1 278 ? 4.583 -0.724 -5.865 1.00 92.50 278 GLU A CA 1
ATOM 2246 C C . GLU A 1 278 ? 5.544 -1.910 -5.646 1.00 92.50 278 GLU A C 1
ATOM 2248 O O . GLU A 1 278 ? 5.477 -2.584 -4.620 1.00 92.50 278 GLU A O 1
ATOM 2253 N N . TYR A 1 279 ? 6.495 -2.157 -6.550 1.00 94.69 279 TYR A N 1
ATOM 2254 C CA . TYR A 1 279 ? 7.522 -3.191 -6.363 1.00 94.69 279 TYR A CA 1
ATOM 2255 C C . TYR A 1 279 ? 8.481 -2.903 -5.203 1.00 94.69 279 TYR A C 1
ATOM 2257 O O . TYR A 1 279 ? 9.148 -3.811 -4.703 1.00 94.69 279 TYR A O 1
ATOM 2265 N N . SER A 1 280 ? 8.583 -1.645 -4.773 1.00 96.38 280 SER A N 1
ATOM 2266 C CA . SER A 1 280 ? 9.545 -1.201 -3.762 1.00 96.38 280 SER A CA 1
ATOM 2267 C C . SER A 1 280 ? 8.962 -0.377 -2.633 1.00 96.38 280 SER A C 1
ATOM 2269 O O . SER A 1 280 ? 9.639 -0.206 -1.621 1.00 96.38 280 SER A O 1
ATOM 2271 N N . SER A 1 281 ? 7.740 0.131 -2.768 1.00 96.38 281 SER A N 1
ATOM 2272 C CA . SER A 1 281 ? 7.184 1.100 -1.830 1.00 96.38 281 SER A CA 1
ATOM 2273 C C . SER A 1 281 ? 7.196 0.590 -0.398 1.00 96.38 281 SER A C 1
ATOM 2275 O O . SER A 1 281 ? 7.586 1.312 0.509 1.00 96.38 281 SER A O 1
ATOM 2277 N N . HIS A 1 282 ? 6.875 -0.683 -0.198 1.00 96.94 282 HIS A N 1
ATOM 2278 C CA . HIS A 1 282 ? 6.859 -1.333 1.106 1.00 96.94 282 HIS A CA 1
ATOM 2279 C C . HIS A 1 282 ? 8.250 -1.577 1.708 1.00 96.94 282 HIS A C 1
ATOM 2281 O O . HIS A 1 282 ? 8.332 -2.078 2.815 1.00 96.94 282 HIS A O 1
ATOM 2287 N N . VAL A 1 283 ? 9.359 -1.260 1.040 1.00 96.88 283 VAL A N 1
ATOM 2288 C CA . VAL A 1 283 ? 10.706 -1.508 1.587 1.00 96.88 283 VAL A CA 1
ATOM 2289 C C . VAL A 1 283 ? 11.158 -0.384 2.527 1.00 96.88 283 VAL A C 1
ATOM 2291 O O . VAL A 1 283 ? 11.926 -0.625 3.462 1.00 96.88 283 VAL A O 1
ATOM 2294 N N . THR A 1 284 ? 10.662 0.838 2.322 1.00 91.12 284 THR A N 1
ATOM 2295 C CA . THR A 1 284 ? 11.002 2.006 3.147 1.00 91.12 284 THR A CA 1
ATOM 2296 C C . THR A 1 284 ? 10.129 2.101 4.409 1.00 91.12 284 THR A C 1
ATOM 2298 O O . THR A 1 284 ? 8.925 1.840 4.343 1.00 91.12 284 THR A O 1
ATOM 2301 N N . PRO A 1 285 ? 10.670 2.539 5.566 1.00 89.69 285 PRO A N 1
ATOM 2302 C CA . PRO A 1 285 ? 9.876 2.743 6.785 1.00 89.69 285 PRO A CA 1
ATOM 2303 C C . PRO A 1 285 ? 8.775 3.801 6.618 1.00 89.69 285 PRO A C 1
ATOM 2305 O O . PRO A 1 285 ? 7.762 3.758 7.319 1.00 89.69 285 PRO A O 1
ATOM 2308 N N . ILE A 1 286 ? 8.931 4.735 5.670 1.00 88.00 286 ILE A N 1
ATOM 2309 C CA . ILE A 1 286 ? 7.938 5.788 5.417 1.00 88.00 286 ILE A CA 1
ATOM 2310 C C . ILE A 1 286 ? 6.603 5.180 4.967 1.00 88.00 286 ILE A C 1
ATOM 2312 O O . ILE A 1 286 ? 5.554 5.661 5.392 1.00 88.00 286 ILE A O 1
ATOM 2316 N N . PHE A 1 287 ? 6.621 4.090 4.192 1.00 93.06 287 PHE A N 1
ATOM 2317 C CA . PHE A 1 287 ? 5.412 3.372 3.773 1.00 93.06 287 PHE A CA 1
ATOM 2318 C C . PHE A 1 287 ? 4.533 3.021 4.966 1.00 93.06 287 PHE A C 1
ATOM 2320 O O . PHE A 1 287 ? 3.373 3.417 5.033 1.00 93.06 287 PHE A O 1
ATOM 2327 N N . PHE A 1 288 ? 5.108 2.371 5.975 1.00 92.31 288 PHE A N 1
ATOM 2328 C CA . PHE A 1 288 ? 4.360 1.941 7.153 1.00 92.31 288 PHE A CA 1
ATOM 2329 C C . PHE A 1 288 ? 3.833 3.118 7.959 1.00 92.31 288 PHE A C 1
ATOM 2331 O O . PHE A 1 288 ? 2.862 2.964 8.693 1.00 92.31 288 PHE A O 1
ATOM 2338 N N . ARG A 1 289 ? 4.419 4.309 7.803 1.00 87.00 289 ARG A N 1
ATOM 2339 C CA . ARG A 1 289 ? 4.000 5.489 8.567 1.00 87.00 289 ARG A CA 1
ATOM 2340 C C . ARG A 1 289 ? 2.725 6.040 7.976 1.00 87.00 289 ARG A C 1
ATOM 2342 O O . ARG A 1 289 ? 1.783 6.354 8.699 1.00 87.00 289 ARG A O 1
ATOM 2349 N N . LEU A 1 290 ? 2.700 6.089 6.652 1.00 89.88 290 LEU A N 1
ATOM 2350 C CA . LEU A 1 290 ? 1.543 6.475 5.862 1.00 89.88 290 LEU A CA 1
ATOM 2351 C C . LEU A 1 290 ? 0.432 5.425 6.009 1.00 89.88 290 LEU A C 1
ATOM 2353 O O . LEU A 1 290 ? -0.707 5.768 6.318 1.00 89.88 290 LEU A O 1
ATOM 2357 N N . HIS A 1 291 ? 0.769 4.137 5.922 1.00 94.69 291 HIS A N 1
ATOM 2358 C CA . HIS A 1 291 ? -0.202 3.060 6.106 1.00 94.69 291 HIS A CA 1
ATOM 2359 C C . HIS A 1 291 ? -0.713 2.932 7.535 1.00 94.69 291 HIS A C 1
ATOM 2361 O O . HIS A 1 291 ? -1.860 2.534 7.709 1.00 94.69 291 HIS A O 1
ATOM 2367 N N . LYS A 1 292 ? 0.058 3.322 8.558 1.00 91.69 292 LYS A N 1
ATOM 2368 C CA . LYS A 1 292 ? -0.466 3.373 9.925 1.00 91.69 292 LYS A CA 1
ATOM 2369 C C . LYS A 1 292 ? -1.561 4.430 10.068 1.00 91.69 292 LYS A C 1
ATOM 2371 O O . LYS A 1 292 ? -2.566 4.165 10.721 1.00 91.69 292 LYS A O 1
ATOM 2376 N N . TRP A 1 293 ? -1.424 5.578 9.398 1.00 92.81 293 TRP A N 1
ATOM 2377 C CA . TRP A 1 293 ? -2.504 6.565 9.334 1.00 92.81 293 TRP A CA 1
ATOM 2378 C C . TRP A 1 293 ? -3.759 5.971 8.681 1.00 92.81 293 TRP A C 1
ATOM 2380 O O . TRP A 1 293 ? -4.847 6.142 9.222 1.00 92.81 293 TRP A O 1
ATOM 2390 N N . ILE A 1 294 ? -3.621 5.239 7.568 1.00 95.56 294 ILE A N 1
ATOM 2391 C CA . ILE A 1 294 ? -4.745 4.559 6.890 1.00 95.56 294 ILE A CA 1
ATOM 2392 C C . ILE A 1 294 ? -5.384 3.515 7.819 1.00 95.56 294 ILE A C 1
ATOM 2394 O O . ILE A 1 294 ? -6.600 3.495 7.987 1.00 95.56 294 ILE A O 1
ATOM 2398 N N . ASP A 1 295 ? -4.564 2.688 8.464 1.00 96.69 295 ASP A N 1
ATOM 2399 C CA . ASP A 1 295 ? -4.985 1.638 9.393 1.00 96.69 295 ASP A CA 1
ATOM 2400 C C . ASP A 1 295 ? -5.757 2.192 10.598 1.00 96.69 295 ASP A C 1
ATOM 2402 O O . ASP A 1 295 ? -6.742 1.595 11.025 1.00 96.69 295 ASP A O 1
ATOM 2406 N N . ASN A 1 296 ? -5.379 3.367 11.111 1.00 95.00 296 ASN A N 1
ATOM 2407 C CA . ASN A 1 296 ? -6.116 4.017 12.196 1.00 95.00 296 ASN A CA 1
ATOM 2408 C C . ASN A 1 296 ? -7.530 4.451 11.760 1.00 95.00 296 ASN A C 1
ATOM 2410 O O . ASN A 1 296 ? -8.439 4.447 12.588 1.00 95.00 296 ASN A O 1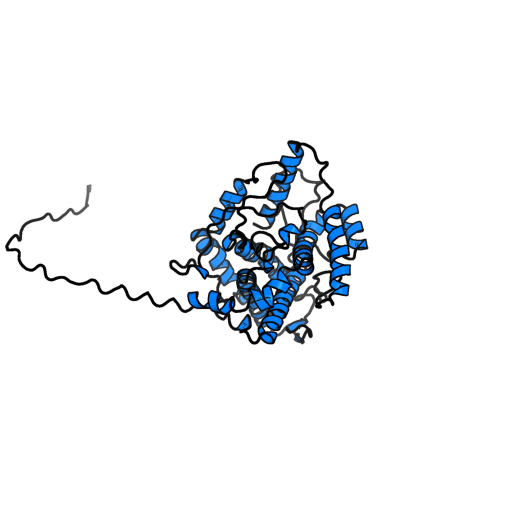
ATOM 2414 N N . ARG A 1 297 ? -7.764 4.760 10.472 1.00 96.50 297 ARG A N 1
ATOM 2415 C CA . ARG A 1 297 ? -9.111 5.112 9.968 1.00 96.50 297 ARG A CA 1
ATOM 2416 C C . ARG A 1 297 ? -10.079 3.932 10.017 1.00 96.50 297 ARG A C 1
ATOM 2418 O O . ARG A 1 297 ? -11.283 4.128 10.145 1.00 96.50 297 ARG A O 1
ATOM 2425 N N . ILE A 1 298 ? -9.561 2.706 9.957 1.00 97.31 298 ILE A N 1
ATOM 2426 C CA . ILE A 1 298 ? -10.364 1.495 10.151 1.00 97.31 298 ILE A CA 1
ATOM 2427 C C . ILE A 1 298 ? -10.915 1.459 11.583 1.00 97.31 298 ILE A C 1
ATOM 2429 O O . ILE A 1 298 ? -12.068 1.089 11.783 1.00 97.31 298 ILE A O 1
ATOM 2433 N N . GLU A 1 299 ? -10.121 1.873 12.576 1.00 95.94 299 GLU A N 1
ATOM 2434 C CA . GLU A 1 299 ? -10.568 1.936 13.972 1.00 95.94 299 GLU A CA 1
ATOM 2435 C C . GLU A 1 299 ? -11.575 3.071 14.193 1.00 95.94 299 GLU A C 1
ATOM 2437 O O . GLU A 1 299 ? -12.587 2.853 14.858 1.00 95.94 299 GLU A O 1
ATOM 2442 N N . ASP A 1 300 ? -11.362 4.239 13.573 1.00 96.19 300 ASP A N 1
ATOM 2443 C CA . ASP A 1 300 ? -12.339 5.339 13.583 1.00 96.19 300 ASP A CA 1
ATOM 2444 C C . ASP A 1 300 ? -13.695 4.877 13.005 1.00 96.19 300 ASP A C 1
ATOM 2446 O O . ASP A 1 300 ? -14.758 5.133 13.579 1.00 96.19 300 ASP A O 1
ATOM 2450 N N . TRP A 1 301 ? -13.672 4.134 11.893 1.00 97.62 301 TRP A N 1
ATOM 2451 C CA . TRP A 1 301 ? -14.872 3.541 11.300 1.00 97.62 301 TRP A CA 1
ATOM 2452 C C . TRP A 1 301 ? -15.499 2.469 12.192 1.00 97.62 301 TRP A C 1
ATOM 2454 O O . TRP A 1 301 ? -16.716 2.455 12.377 1.00 97.62 301 TRP A O 1
ATOM 2464 N N . ALA A 1 302 ? -14.691 1.585 12.777 1.00 97.00 302 ALA A N 1
ATOM 2465 C CA . ALA A 1 302 ? -15.188 0.525 13.644 1.00 97.00 302 ALA A CA 1
ATOM 2466 C C . ALA A 1 302 ? -15.899 1.097 14.876 1.00 97.00 302 ALA A C 1
ATOM 2468 O O . ALA A 1 302 ? -16.954 0.594 15.262 1.00 97.00 302 ALA A O 1
ATOM 2469 N N . GLU A 1 303 ? -15.373 2.181 15.447 1.00 96.19 303 GLU A N 1
ATOM 2470 C CA . GLU A 1 303 ? -16.017 2.912 16.538 1.00 96.19 303 GLU A CA 1
ATOM 2471 C C . GLU A 1 303 ? -17.327 3.577 16.075 1.00 96.19 303 GLU A C 1
ATOM 2473 O O . GLU A 1 303 ? -18.349 3.480 16.761 1.00 96.19 303 GLU A O 1
ATOM 2478 N N . ALA A 1 304 ? -17.360 4.146 14.861 1.00 96.31 304 ALA A N 1
ATOM 2479 C CA . ALA A 1 304 ? -18.589 4.665 14.244 1.00 96.31 304 ALA A CA 1
ATOM 2480 C C . ALA A 1 304 ? -19.683 3.606 14.036 1.00 96.31 304 ALA A C 1
ATOM 2482 O O . ALA A 1 304 ? -20.879 3.923 14.016 1.00 96.31 304 ALA A O 1
ATOM 2483 N N . GLN A 1 305 ? -19.278 2.344 13.927 1.00 95.44 305 GLN A N 1
ATOM 2484 C CA . GLN A 1 305 ? -20.138 1.198 13.667 1.00 95.44 305 GLN A CA 1
ATOM 2485 C C . GLN A 1 305 ? -20.264 0.249 14.870 1.00 95.44 305 GLN A C 1
ATOM 2487 O O . GLN A 1 305 ? -20.836 -0.828 14.716 1.00 95.44 305 GLN A O 1
ATOM 2492 N N . ARG A 1 306 ? -19.785 0.613 16.071 1.00 94.31 306 ARG A N 1
ATOM 2493 C CA . ARG A 1 306 ? -19.596 -0.320 17.207 1.00 94.31 306 ARG A CA 1
ATOM 2494 C C . ARG A 1 306 ? -20.821 -1.166 17.584 1.00 94.31 306 ARG A C 1
ATOM 2496 O O . ARG A 1 306 ? -20.680 -2.299 18.019 1.00 94.31 306 ARG A O 1
ATOM 2503 N N . GLU A 1 307 ? -22.031 -0.636 17.396 1.00 94.25 307 GLU A N 1
ATOM 2504 C CA . GLU A 1 307 ? -23.298 -1.321 17.713 1.00 94.25 307 GLU A CA 1
ATOM 2505 C C . GLU A 1 307 ? -23.699 -2.367 16.655 1.00 94.25 307 GLU A C 1
ATOM 2507 O O . GLU A 1 307 ? -24.623 -3.148 16.865 1.00 94.25 307 GLU A O 1
ATOM 2512 N N . ARG A 1 308 ? -23.028 -2.366 15.498 1.00 93.88 308 ARG A N 1
ATOM 2513 C CA . ARG A 1 308 ? -23.342 -3.171 14.307 1.00 93.88 308 ARG A CA 1
ATOM 2514 C C . ARG A 1 308 ? -22.281 -4.231 14.009 1.00 93.88 308 ARG A C 1
ATOM 2516 O O . ARG A 1 308 ? -22.454 -5.002 13.065 1.00 93.88 308 ARG A O 1
ATOM 2523 N N . LEU A 1 309 ? -21.189 -4.255 14.773 1.00 95.31 309 LEU A N 1
ATOM 2524 C CA . LEU A 1 309 ? -20.005 -5.057 14.486 1.00 95.31 309 LEU A CA 1
ATOM 2525 C C . LEU A 1 309 ? -19.635 -5.970 15.652 1.00 95.31 309 LEU A C 1
ATOM 2527 O O . LEU A 1 309 ? -19.794 -5.631 16.819 1.00 95.31 309 LEU A O 1
ATOM 2531 N N . THR A 1 310 ? -19.073 -7.126 15.320 1.00 95.69 310 THR A N 1
ATOM 2532 C CA . THR A 1 310 ? -18.366 -7.998 16.260 1.00 95.69 310 THR A CA 1
ATOM 2533 C C . THR A 1 310 ? -16.902 -8.055 15.861 1.00 95.69 310 THR A C 1
ATOM 2535 O O . THR A 1 310 ? -16.583 -8.387 14.720 1.00 95.69 310 THR A O 1
ATOM 2538 N N . ARG A 1 311 ? -16.009 -7.748 16.801 1.00 96.56 311 ARG A N 1
ATOM 2539 C CA . ARG A 1 311 ? -14.564 -7.873 16.603 1.00 96.56 311 ARG A CA 1
ATOM 2540 C C . ARG A 1 311 ? -14.123 -9.323 16.823 1.00 96.56 311 ARG A C 1
ATOM 2542 O O . ARG A 1 311 ? -14.652 -9.991 17.710 1.00 96.56 311 ARG A O 1
ATOM 2549 N N . TYR A 1 312 ? -13.177 -9.809 16.027 1.00 96.12 312 TYR A N 1
ATOM 2550 C CA . TYR A 1 312 ? -12.567 -11.124 16.211 1.00 96.12 312 TYR A CA 1
ATOM 2551 C C . TYR A 1 312 ? -11.060 -11.078 15.961 1.00 96.12 312 TYR A C 1
ATOM 2553 O O . TYR A 1 312 ? -10.596 -10.342 15.090 1.00 96.12 312 TYR A O 1
ATOM 2561 N N . ASP A 1 313 ? -10.323 -11.905 16.699 1.00 96.19 313 ASP A N 1
ATOM 2562 C CA . ASP A 1 313 ? -8.896 -12.124 16.475 1.00 96.19 313 ASP A CA 1
ATOM 2563 C C . ASP A 1 313 ? -8.702 -12.976 15.214 1.00 96.19 313 ASP A C 1
ATOM 2565 O O . ASP A 1 313 ? -9.296 -14.049 15.064 1.00 96.19 313 ASP A O 1
ATOM 2569 N N . THR A 1 314 ? -7.882 -12.487 14.288 1.00 94.19 314 THR A N 1
ATOM 2570 C CA . THR A 1 314 ? -7.558 -13.200 13.047 1.00 94.19 314 THR A CA 1
ATOM 2571 C C . THR A 1 314 ? -6.546 -14.329 13.251 1.00 94.19 314 THR A C 1
ATOM 2573 O O . THR A 1 314 ? -6.374 -15.154 12.356 1.00 94.19 314 THR A O 1
ATOM 2576 N N . GLY A 1 315 ? -5.843 -14.356 14.388 1.00 92.38 315 GLY A N 1
ATOM 2577 C CA . GLY A 1 315 ? -4.673 -15.202 14.621 1.00 92.38 315 GLY A CA 1
ATOM 2578 C C . GLY A 1 315 ? -3.411 -14.720 13.894 1.00 92.38 315 GLY A C 1
ATOM 2579 O O . GLY A 1 315 ? -2.368 -15.362 13.987 1.00 92.38 315 GLY A O 1
ATOM 2580 N N . LEU A 1 316 ? -3.483 -13.589 13.179 1.00 90.56 316 LEU A N 1
ATOM 2581 C CA . LEU A 1 316 ? -2.381 -13.004 12.404 1.00 90.56 316 LEU A CA 1
ATOM 2582 C C . LEU A 1 316 ? -1.733 -11.801 13.108 1.00 90.56 316 LEU A C 1
ATOM 2584 O O . LEU A 1 316 ? -0.966 -11.062 12.494 1.00 90.56 316 LEU A O 1
ATOM 2588 N N . GLY A 1 317 ? -2.046 -11.594 14.391 1.00 91.88 317 GLY A N 1
ATOM 2589 C CA . GLY A 1 317 ? -1.529 -10.477 15.185 1.00 91.88 317 GLY A CA 1
ATOM 2590 C C . GLY A 1 317 ? -2.308 -9.170 15.016 1.00 91.88 317 GLY A C 1
ATOM 2591 O O . GLY A 1 317 ? -1.776 -8.107 15.330 1.00 91.88 317 GLY A O 1
ATOM 2592 N N . PHE A 1 318 ? -3.546 -9.232 14.515 1.00 94.12 318 PHE A N 1
ATOM 2593 C CA . PHE A 1 318 ? -4.465 -8.096 14.458 1.00 94.12 318 PHE A CA 1
ATOM 2594 C C . PHE A 1 318 ? -5.930 -8.543 14.510 1.00 94.12 318 PHE A C 1
ATOM 2596 O O . PHE A 1 318 ? -6.272 -9.657 14.106 1.00 94.12 318 PHE A O 1
ATOM 2603 N N . ASP A 1 319 ? -6.800 -7.636 14.945 1.00 95.88 319 ASP A N 1
ATOM 2604 C CA . ASP A 1 319 ? -8.242 -7.854 14.979 1.00 95.88 319 ASP A CA 1
ATOM 2605 C C . ASP A 1 319 ? -8.930 -7.429 13.678 1.00 95.88 319 ASP A C 1
ATOM 2607 O O . ASP A 1 319 ? -8.527 -6.470 13.006 1.00 95.88 319 ASP A O 1
ATOM 2611 N N . TRP A 1 320 ? -10.037 -8.103 13.374 1.00 96.94 320 TRP A N 1
ATOM 2612 C CA . TRP A 1 320 ? -10.935 -7.754 12.279 1.00 96.94 320 TRP A CA 1
ATOM 2613 C C . TRP A 1 320 ? -12.408 -7.797 12.696 1.00 96.94 320 TRP A C 1
ATOM 2615 O O . TRP A 1 320 ? -12.732 -7.960 13.874 1.00 96.94 320 TRP A O 1
ATOM 2625 N N . PHE A 1 321 ? -13.317 -7.609 11.738 1.00 96.62 321 PHE A N 1
ATOM 2626 C CA . PHE A 1 321 ? -14.730 -7.347 12.000 1.00 96.62 321 PHE A CA 1
ATOM 2627 C C . PHE A 1 321 ? -15.651 -8.321 11.267 1.00 96.62 321 PHE A C 1
ATOM 2629 O O . PHE A 1 321 ? -15.441 -8.658 10.104 1.00 96.62 321 PHE A O 1
ATOM 2636 N N . LYS A 1 322 ? -16.712 -8.737 11.957 1.00 95.56 322 LYS A N 1
ATOM 2637 C CA . LYS A 1 322 ? -17.898 -9.391 11.400 1.00 95.56 322 LYS A CA 1
ATOM 2638 C C . LYS A 1 322 ? -19.091 -8.457 11.551 1.00 95.56 322 LYS A C 1
ATOM 2640 O O . LYS A 1 322 ? -19.212 -7.759 12.555 1.00 95.56 322 LYS A O 1
ATOM 2645 N N . GLY A 1 323 ? -19.988 -8.477 10.577 1.00 92.88 323 GLY A N 1
ATOM 2646 C CA . GLY A 1 323 ? -21.193 -7.656 10.553 1.00 92.88 323 GLY A CA 1
ATOM 2647 C C . GLY A 1 323 ? -22.123 -8.108 9.434 1.00 92.88 323 GLY A C 1
ATOM 2648 O O . GLY A 1 323 ? -21.808 -9.037 8.693 1.00 92.88 323 GLY A O 1
ATOM 2649 N N . SER A 1 324 ? -23.283 -7.466 9.310 1.00 93.56 324 SER A N 1
ATOM 2650 C CA . SER A 1 324 ? -24.176 -7.708 8.172 1.00 93.56 324 SER A CA 1
ATOM 2651 C C . SER A 1 324 ? -23.535 -7.253 6.858 1.00 93.56 324 SER A C 1
ATOM 2653 O O . SER A 1 324 ? -22.799 -6.262 6.853 1.00 93.56 324 SER A O 1
ATOM 2655 N N . SER A 1 325 ? -23.942 -7.857 5.739 1.00 91.25 325 SER A N 1
ATOM 2656 C CA . SER A 1 325 ? -23.498 -7.485 4.384 1.00 91.25 325 SER A CA 1
ATOM 2657 C C . SER A 1 325 ? -23.756 -6.022 4.001 1.00 91.25 325 SER A C 1
ATOM 2659 O O . SER A 1 325 ? -23.127 -5.510 3.083 1.00 91.25 325 SER A O 1
ATOM 2661 N N . GLN A 1 326 ? -24.643 -5.330 4.723 1.00 92.75 326 GLN A N 1
ATOM 2662 C CA . GLN A 1 326 ? -24.868 -3.891 4.576 1.00 92.75 326 GLN A CA 1
ATOM 2663 C C . GLN A 1 326 ? -23.654 -3.034 4.978 1.00 92.75 326 GLN A C 1
ATOM 2665 O O . GLN A 1 326 ? -23.528 -1.923 4.481 1.00 92.75 326 GLN A O 1
ATOM 2670 N N . TRP A 1 327 ? -22.791 -3.510 5.881 1.00 95.12 327 TRP A N 1
ATOM 2671 C CA . TRP A 1 327 ? -21.656 -2.740 6.420 1.00 95.12 327 TRP A CA 1
ATOM 2672 C C . TRP A 1 327 ? -20.305 -3.376 6.103 1.00 95.12 327 TRP A C 1
ATOM 2674 O O . TRP A 1 327 ? -19.307 -2.665 6.010 1.00 95.12 327 TRP A O 1
ATOM 2684 N N . ILE A 1 328 ? -20.282 -4.702 5.950 1.00 96.88 328 ILE A N 1
ATOM 2685 C CA . ILE A 1 328 ? -19.108 -5.483 5.563 1.00 96.88 328 ILE A CA 1
ATOM 2686 C C . ILE A 1 328 ? -19.524 -6.377 4.402 1.00 96.88 328 ILE A C 1
ATOM 2688 O O . ILE A 1 328 ? -20.171 -7.402 4.595 1.00 96.88 328 ILE A O 1
ATOM 2692 N N . GLU A 1 329 ? -19.182 -5.959 3.191 1.00 96.31 329 GLU A N 1
ATOM 2693 C CA . GLU A 1 329 ? -19.678 -6.542 1.944 1.00 96.31 329 GLU A CA 1
ATOM 2694 C C . GLU A 1 329 ? -19.169 -7.965 1.706 1.00 96.31 329 GLU A C 1
ATOM 2696 O O . GLU A 1 329 ? -19.834 -8.759 1.041 1.00 96.31 329 GLU A O 1
ATOM 2701 N N . VAL A 1 330 ? -17.983 -8.281 2.233 1.00 94.75 330 VAL A N 1
ATOM 2702 C CA . VAL A 1 330 ? -17.314 -9.572 2.053 1.00 94.75 330 VAL A CA 1
ATOM 2703 C C . VAL A 1 330 ? -16.668 -10.034 3.356 1.00 94.75 330 VAL A C 1
ATOM 2705 O O . VAL A 1 330 ? -16.104 -9.239 4.103 1.00 94.75 330 VAL A O 1
ATOM 2708 N N . ASP A 1 331 ? -16.725 -11.337 3.614 1.00 90.88 331 ASP A N 1
ATOM 2709 C CA . ASP A 1 331 ? -16.176 -11.995 4.807 1.00 90.88 331 ASP A CA 1
ATOM 2710 C C . ASP A 1 331 ? -14.845 -12.722 4.542 1.00 90.88 331 ASP A C 1
ATOM 2712 O O . ASP A 1 331 ? -14.206 -13.210 5.474 1.00 90.88 331 ASP A O 1
ATOM 2716 N N . GLN A 1 332 ? -14.413 -12.765 3.277 1.00 90.81 332 GLN A N 1
ATOM 2717 C CA . GLN A 1 332 ? -13.141 -13.327 2.821 1.00 90.81 332 GLN A CA 1
ATOM 2718 C C . GLN A 1 332 ? -12.320 -12.249 2.091 1.00 90.81 332 GLN A C 1
ATOM 2720 O O . GLN A 1 332 ? -12.418 -12.124 0.860 1.00 90.81 332 GLN A O 1
ATOM 2725 N N . PRO A 1 333 ? -11.536 -11.442 2.831 1.00 94.44 333 PRO A N 1
ATOM 2726 C CA . PRO A 1 333 ? -10.579 -10.520 2.237 1.00 94.44 333 PRO A CA 1
ATOM 2727 C C . PRO A 1 333 ? -9.515 -11.274 1.433 1.00 94.44 333 PRO A C 1
ATOM 2729 O O . PRO A 1 333 ? -9.063 -12.354 1.820 1.00 94.44 333 PRO A O 1
ATOM 2732 N N . TRP A 1 334 ? -9.098 -10.697 0.315 1.00 94.06 334 TRP A N 1
ATOM 2733 C CA . TRP A 1 334 ? -8.117 -11.268 -0.598 1.00 94.06 334 TRP A CA 1
ATOM 2734 C C . TRP A 1 334 ? -6.783 -10.528 -0.533 1.00 94.06 334 TRP A C 1
ATOM 2736 O O . TRP A 1 334 ? -6.731 -9.323 -0.314 1.00 94.06 334 TRP A O 1
ATOM 2746 N N . SER A 1 335 ? -5.700 -11.262 -0.771 1.00 87.06 335 SER A N 1
ATOM 2747 C CA . SER A 1 335 ? -4.333 -10.733 -0.861 1.00 87.06 335 SER A CA 1
ATOM 2748 C C . SER A 1 335 ? -3.526 -11.401 -1.967 1.00 87.06 335 SER A C 1
ATOM 2750 O O . SER A 1 335 ? -2.748 -10.782 -2.682 1.00 87.06 335 SER A O 1
ATOM 2752 N N . SER A 1 336 ? -3.673 -12.713 -2.073 1.00 87.88 336 SER A N 1
ATOM 2753 C CA . SER A 1 336 ? -3.014 -13.575 -3.039 1.00 87.88 336 SER A CA 1
ATOM 2754 C C . SER A 1 336 ? -3.676 -14.958 -2.955 1.00 87.88 336 SER A C 1
ATOM 2756 O O . SER A 1 336 ? -4.399 -15.228 -1.986 1.00 87.88 336 SER A O 1
ATOM 2758 N N . PRO A 1 337 ? -3.391 -15.889 -3.883 1.00 85.88 337 PRO A N 1
ATOM 2759 C CA . PRO A 1 337 ? -3.865 -17.270 -3.774 1.00 85.88 337 PRO A CA 1
ATOM 2760 C C . PRO A 1 337 ? -3.347 -17.993 -2.527 1.00 85.88 337 PRO A C 1
ATOM 2762 O O . PRO A 1 337 ? -3.847 -19.055 -2.169 1.00 85.88 337 PRO A O 1
ATOM 2765 N N . TYR A 1 338 ? -2.316 -17.445 -1.889 1.00 83.44 338 TYR A N 1
ATOM 2766 C CA . TYR A 1 338 ? -1.661 -18.042 -0.737 1.00 83.44 338 TYR A CA 1
ATOM 2767 C C . TYR A 1 338 ? -2.230 -17.521 0.587 1.00 83.44 338 TYR A C 1
ATOM 2769 O O . TYR A 1 338 ? -1.844 -17.998 1.650 1.00 83.44 338 TYR A O 1
ATOM 2777 N N . GLY A 1 339 ? -3.147 -16.553 0.549 1.00 79.69 339 GLY A N 1
ATOM 2778 C CA . GLY A 1 339 ? -3.672 -15.912 1.747 1.00 79.69 339 GLY A CA 1
ATOM 2779 C C . GLY A 1 339 ? -2.599 -15.147 2.526 1.00 79.69 339 GLY A C 1
ATOM 2780 O O . GLY A 1 339 ? -1.651 -14.609 1.954 1.00 79.69 339 GLY A O 1
ATOM 2781 N N . MET A 1 340 ? -2.787 -15.079 3.843 1.00 78.69 340 MET A N 1
ATOM 2782 C CA . MET A 1 340 ? -2.116 -14.131 4.741 1.00 78.69 340 MET A CA 1
ATOM 2783 C C . MET A 1 340 ? -1.241 -14.838 5.768 1.00 78.69 340 MET A C 1
ATOM 2785 O O . MET A 1 340 ? -1.339 -14.608 6.968 1.00 78.69 340 MET A O 1
ATOM 2789 N N . HIS A 1 341 ? -0.391 -15.740 5.289 1.00 80.25 341 HIS A N 1
ATOM 2790 C CA . HIS A 1 341 ? 0.568 -16.455 6.119 1.00 80.25 341 HIS A CA 1
ATOM 2791 C C . HIS A 1 341 ? 1.978 -16.282 5.563 1.00 80.25 341 HIS A C 1
ATOM 2793 O O . HIS A 1 341 ? 2.177 -16.115 4.357 1.00 80.25 341 HIS A O 1
ATOM 2799 N N . HIS A 1 342 ? 2.959 -16.350 6.455 1.00 79.19 342 HIS A N 1
ATOM 2800 C CA . HIS A 1 342 ? 4.359 -16.331 6.075 1.00 79.19 342 HIS A CA 1
ATOM 2801 C C . HIS A 1 342 ? 4.781 -17.695 5.523 1.00 79.19 342 HIS A C 1
ATOM 2803 O O . HIS A 1 342 ? 4.759 -18.666 6.279 1.00 79.19 342 HIS A O 1
ATOM 2809 N N . PRO A 1 343 ? 5.156 -17.794 4.238 1.00 87.06 343 PRO A N 1
ATOM 2810 C CA . PRO A 1 343 ? 5.642 -19.047 3.671 1.00 87.06 343 PRO A CA 1
ATOM 2811 C C . PRO A 1 343 ? 6.981 -19.493 4.255 1.00 87.06 343 PRO A C 1
ATOM 2813 O O . PRO A 1 343 ? 7.859 -18.660 4.516 1.00 87.06 343 PRO A O 1
ATOM 2816 N N . THR A 1 344 ? 7.191 -20.811 4.313 1.00 90.69 344 THR A N 1
ATOM 2817 C CA . THR A 1 344 ? 8.541 -21.374 4.478 1.00 90.69 344 THR A CA 1
ATOM 2818 C C . THR A 1 344 ? 9.437 -21.010 3.282 1.00 90.69 344 THR A C 1
ATOM 2820 O O . THR A 1 344 ? 8.931 -20.654 2.213 1.00 90.69 344 THR A O 1
ATOM 2823 N N . PRO A 1 345 ? 10.773 -21.108 3.397 1.00 91.81 345 PRO A N 1
ATOM 2824 C CA . PRO A 1 345 ? 11.679 -20.845 2.273 1.00 91.81 345 PRO A CA 1
ATOM 2825 C C . PRO A 1 345 ? 11.356 -21.656 1.002 1.00 91.81 345 PRO A C 1
ATOM 2827 O O . PRO A 1 345 ? 11.433 -21.149 -0.119 1.00 91.81 345 PRO A O 1
ATOM 2830 N N . GLU A 1 346 ? 10.944 -22.910 1.161 1.00 92.31 346 GLU A N 1
ATOM 2831 C CA . GLU A 1 346 ? 10.551 -23.813 0.079 1.00 92.31 346 GLU A CA 1
ATOM 2832 C C . GLU A 1 346 ? 9.264 -23.332 -0.591 1.00 92.31 346 GLU A C 1
ATOM 2834 O O . GLU A 1 346 ? 9.192 -23.249 -1.821 1.00 92.31 346 GLU A O 1
ATOM 2839 N N . GLU A 1 347 ? 8.267 -22.949 0.209 1.00 93.69 347 GLU A N 1
ATOM 2840 C CA . GLU A 1 347 ? 7.026 -22.362 -0.288 1.00 93.69 347 GLU A CA 1
ATOM 2841 C C . GLU A 1 347 ? 7.285 -21.041 -1.012 1.00 93.69 347 GLU A C 1
ATOM 2843 O O . GLU A 1 347 ? 6.731 -20.825 -2.089 1.00 93.69 347 GLU A O 1
ATOM 2848 N N . GLN A 1 348 ? 8.164 -20.178 -0.492 1.00 93.50 348 GLN A N 1
ATOM 2849 C CA . GLN A 1 348 ? 8.551 -18.932 -1.161 1.00 93.50 348 GLN A CA 1
ATOM 2850 C C . GLN A 1 348 ? 9.099 -19.207 -2.554 1.00 93.50 348 GLN A C 1
ATOM 2852 O O . GLN A 1 348 ? 8.669 -18.569 -3.512 1.00 93.50 348 GLN A O 1
ATOM 2857 N N . LYS A 1 349 ? 9.988 -20.195 -2.697 1.00 94.44 349 LYS A N 1
ATOM 2858 C CA . LYS A 1 349 ? 10.561 -20.566 -3.996 1.00 94.44 349 LYS A CA 1
ATOM 2859 C C . LYS A 1 349 ? 9.482 -20.980 -5.002 1.00 94.44 349 LYS A C 1
ATOM 2861 O O . LYS A 1 349 ? 9.506 -20.532 -6.147 1.00 94.44 349 LYS A O 1
ATOM 2866 N N . LEU A 1 350 ? 8.515 -21.793 -4.573 1.00 93.88 350 LEU A N 1
ATOM 2867 C CA . LEU A 1 350 ? 7.375 -22.222 -5.397 1.00 93.88 350 LEU A CA 1
ATOM 2868 C C . LEU A 1 350 ? 6.470 -21.041 -5.789 1.00 93.88 350 LEU A C 1
ATOM 2870 O O . LEU A 1 350 ? 6.028 -20.930 -6.938 1.00 93.88 350 LEU A O 1
ATOM 2874 N N . ARG A 1 351 ? 6.212 -20.133 -4.843 1.00 94.56 351 ARG A N 1
ATOM 2875 C CA . ARG A 1 351 ? 5.365 -18.951 -5.049 1.00 94.56 351 ARG A CA 1
ATOM 2876 C C . ARG A 1 351 ? 6.018 -17.932 -5.968 1.00 94.56 351 ARG A C 1
ATOM 2878 O O . ARG A 1 351 ? 5.339 -17.427 -6.857 1.00 94.56 351 ARG A O 1
ATOM 2885 N N . ILE A 1 352 ? 7.319 -17.684 -5.806 1.00 94.81 352 ILE A N 1
ATOM 2886 C CA . ILE A 1 352 ? 8.121 -16.850 -6.709 1.00 94.81 352 ILE A CA 1
ATOM 2887 C C . ILE A 1 352 ? 8.053 -17.423 -8.123 1.00 94.81 352 ILE A C 1
ATOM 2889 O O . ILE A 1 352 ? 7.637 -16.712 -9.029 1.00 94.81 352 ILE A O 1
ATOM 2893 N N . ALA A 1 353 ? 8.335 -18.716 -8.310 1.00 94.38 353 ALA A N 1
ATOM 2894 C CA . ALA A 1 353 ? 8.287 -19.347 -9.632 1.00 94.38 353 ALA A CA 1
ATOM 2895 C C . ALA A 1 353 ? 6.898 -19.260 -10.299 1.00 94.38 353 ALA A C 1
ATOM 2897 O O . ALA A 1 353 ? 6.782 -19.263 -11.524 1.00 94.38 353 ALA A O 1
ATOM 2898 N N . 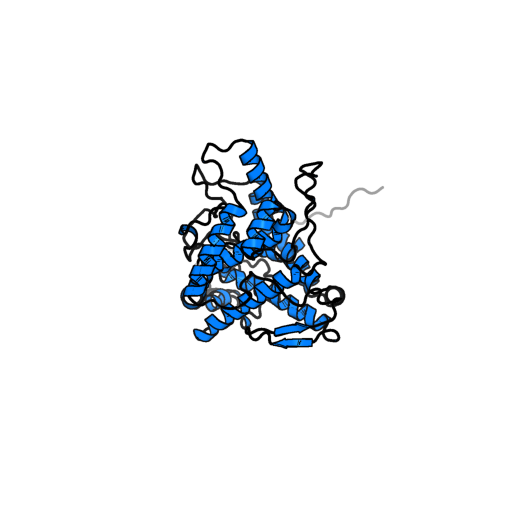THR A 1 354 ? 5.828 -19.190 -9.503 1.00 94.62 354 THR A N 1
ATOM 2899 C CA . THR A 1 354 ? 4.465 -18.950 -9.998 1.00 94.62 354 THR A CA 1
ATOM 2900 C C . THR A 1 354 ? 4.264 -17.485 -10.386 1.00 94.62 354 THR A C 1
ATOM 2902 O O . THR A 1 354 ? 3.780 -17.205 -11.480 1.00 94.62 354 THR A O 1
ATOM 2905 N N . MET A 1 355 ? 4.675 -16.549 -9.528 1.00 93.62 355 MET A N 1
ATOM 2906 C CA . MET A 1 355 ? 4.570 -15.106 -9.769 1.00 93.62 355 MET A CA 1
ATOM 2907 C C . MET A 1 355 ? 5.438 -14.635 -10.945 1.00 93.62 355 MET A C 1
ATOM 2909 O O . MET A 1 355 ? 5.037 -13.762 -11.703 1.00 93.62 355 MET A O 1
ATOM 2913 N N . GLU A 1 356 ? 6.578 -15.269 -11.202 1.00 91.94 356 GLU A N 1
ATOM 2914 C CA . GLU A 1 356 ? 7.417 -14.970 -12.370 1.00 91.94 356 GLU A CA 1
ATOM 2915 C C . GLU A 1 356 ? 6.737 -15.298 -13.706 1.00 91.94 356 GLU A C 1
ATOM 2917 O O . GLU A 1 356 ? 7.090 -14.721 -14.734 1.00 91.94 356 GLU A O 1
ATOM 2922 N N . LYS A 1 357 ? 5.715 -16.165 -13.706 1.00 91.81 357 LYS A N 1
ATOM 2923 C CA . LYS A 1 357 ? 4.876 -16.422 -14.888 1.00 91.81 357 LYS A CA 1
ATOM 2924 C C . LYS A 1 357 ? 3.830 -15.330 -15.110 1.00 91.81 357 LYS A C 1
ATOM 2926 O O . LYS A 1 357 ? 3.364 -15.171 -16.234 1.00 91.81 357 LYS A O 1
ATOM 2931 N N . ILE A 1 358 ? 3.467 -14.580 -14.068 1.00 91.06 358 ILE A N 1
ATOM 2932 C CA . ILE A 1 358 ? 2.450 -13.522 -14.133 1.00 91.06 358 ILE A CA 1
ATOM 2933 C C . ILE A 1 358 ? 2.949 -12.346 -14.970 1.00 91.06 358 ILE A C 1
ATOM 2935 O O . ILE A 1 358 ? 2.202 -11.851 -15.810 1.00 91.06 358 ILE A O 1
ATOM 2939 N N . GLY A 1 359 ? 4.211 -11.936 -14.797 1.00 84.12 359 GLY A N 1
ATOM 2940 C CA . GLY A 1 359 ? 4.808 -10.829 -15.553 1.00 84.12 359 GLY A CA 1
ATOM 2941 C C . GLY A 1 359 ? 4.592 -10.963 -17.069 1.00 84.12 359 GLY A C 1
ATOM 2942 O O . GLY A 1 359 ? 3.941 -10.102 -17.653 1.00 84.12 359 GLY A O 1
ATOM 2943 N N . PRO A 1 360 ? 5.021 -12.066 -17.710 1.00 83.81 360 PRO A N 1
ATOM 2944 C CA . PRO A 1 360 ? 4.780 -12.302 -19.137 1.00 83.81 360 PRO A CA 1
ATOM 2945 C C . PRO A 1 360 ? 3.301 -12.398 -19.554 1.00 83.81 360 PRO A C 1
ATOM 2947 O O . PRO A 1 360 ? 2.985 -12.139 -20.712 1.00 83.81 360 PRO A O 1
ATOM 2950 N N . ILE A 1 361 ? 2.391 -12.782 -18.648 1.00 84.50 361 ILE A N 1
ATOM 2951 C CA . ILE A 1 361 ? 0.942 -12.830 -18.925 1.00 84.50 361 ILE A CA 1
ATOM 2952 C C . ILE A 1 361 ? 0.370 -11.414 -18.980 1.00 84.50 361 ILE A C 1
ATOM 2954 O O . ILE A 1 361 ? -0.338 -11.052 -19.920 1.00 84.50 361 ILE A O 1
ATOM 2958 N N . LEU A 1 362 ? 0.659 -10.612 -17.957 1.00 81.31 362 LEU A N 1
ATOM 2959 C CA . LEU A 1 362 ? 0.189 -9.232 -17.858 1.00 81.31 362 LEU A CA 1
ATOM 2960 C C . LEU A 1 362 ? 0.849 -8.348 -18.917 1.00 81.31 362 LEU A C 1
ATOM 2962 O O . LEU A 1 362 ? 0.223 -7.434 -19.451 1.00 81.31 362 LEU A O 1
ATOM 2966 N N . PHE A 1 363 ? 2.099 -8.666 -19.242 1.00 75.44 363 PHE A N 1
ATOM 2967 C CA . PHE A 1 363 ? 2.960 -7.864 -20.085 1.00 75.44 363 PHE A CA 1
ATOM 2968 C C . PHE A 1 363 ? 3.685 -8.754 -21.093 1.00 75.44 363 PHE A C 1
ATOM 2970 O O . PHE A 1 363 ? 4.848 -9.120 -20.889 1.00 75.44 363 PHE A O 1
ATOM 2977 N N . PRO A 1 364 ? 3.000 -9.143 -22.180 1.00 59.91 364 PRO A N 1
ATOM 2978 C CA . PRO A 1 364 ? 3.631 -9.926 -23.228 1.00 59.91 364 PRO A CA 1
ATOM 2979 C C . PRO A 1 364 ? 4.897 -9.206 -23.727 1.00 59.91 364 PRO A C 1
ATOM 2981 O O . PRO A 1 364 ? 4.887 -7.974 -23.834 1.00 59.91 364 PRO A O 1
ATOM 2984 N N . PRO A 1 365 ? 5.994 -9.940 -24.004 1.00 51.22 365 PRO A N 1
ATOM 2985 C CA . PRO A 1 365 ? 7.246 -9.344 -24.447 1.00 51.22 365 PRO A CA 1
ATOM 2986 C C . PRO A 1 365 ? 7.008 -8.413 -25.633 1.00 51.22 365 PRO A C 1
ATOM 2988 O O . PRO A 1 365 ? 6.441 -8.830 -26.645 1.00 51.22 365 PRO A O 1
ATOM 2991 N N . LYS A 1 366 ? 7.477 -7.166 -25.523 1.00 48.72 366 LYS A N 1
ATOM 2992 C CA . LYS A 1 366 ? 7.653 -6.308 -26.697 1.00 48.72 366 LYS A CA 1
ATOM 2993 C C . LYS A 1 366 ? 8.564 -7.065 -27.662 1.00 48.72 366 LYS A C 1
ATOM 2995 O O . LYS A 1 366 ? 9.598 -7.590 -27.240 1.00 48.72 366 LYS A O 1
ATOM 3000 N N . ALA A 1 367 ? 8.198 -7.147 -28.939 1.00 38.78 367 ALA A N 1
ATOM 3001 C CA . ALA A 1 367 ? 9.163 -7.562 -29.947 1.00 38.78 367 ALA A CA 1
ATOM 3002 C C . ALA A 1 367 ? 10.347 -6.588 -29.833 1.00 38.78 367 ALA A C 1
ATOM 3004 O O . ALA A 1 367 ? 10.158 -5.382 -29.950 1.00 38.78 367 ALA A O 1
ATOM 3005 N N . LEU A 1 368 ? 11.539 -7.086 -29.491 1.00 34.78 368 LEU A N 1
ATOM 3006 C CA . LEU A 1 368 ? 12.736 -6.266 -29.282 1.00 34.78 368 LEU A CA 1
ATOM 3007 C C . LEU A 1 368 ? 13.157 -5.625 -30.619 1.00 34.78 368 LEU A C 1
ATOM 3009 O O . LEU A 1 368 ? 13.983 -6.161 -31.352 1.00 34.78 368 LEU A O 1
ATOM 3013 N N . GLY A 1 369 ? 12.548 -4.487 -30.941 1.00 41.56 369 GLY A N 1
ATOM 3014 C CA . GLY A 1 369 ? 12.838 -3.596 -32.059 1.00 41.56 369 GLY A CA 1
ATOM 3015 C C . GLY A 1 369 ? 12.722 -2.136 -31.606 1.00 41.56 369 GLY A C 1
ATOM 3016 O O . GLY A 1 369 ? 12.383 -1.861 -30.455 1.00 41.56 369 GLY A O 1
ATOM 3017 N N . LYS A 1 370 ? 13.030 -1.177 -32.492 1.00 41.84 370 LYS A N 1
ATOM 3018 C CA . LYS A 1 370 ? 12.758 0.245 -32.216 1.00 41.84 370 LYS A CA 1
ATOM 3019 C C . LYS A 1 370 ? 11.265 0.406 -31.931 1.00 41.84 370 LYS A C 1
ATOM 3021 O O . LYS A 1 370 ? 10.469 -0.017 -32.767 1.00 41.84 370 LYS A O 1
ATOM 3026 N N . ARG A 1 371 ? 10.918 1.026 -30.795 1.00 48.94 371 ARG A N 1
ATOM 3027 C CA . ARG A 1 371 ? 9.520 1.318 -30.451 1.00 48.94 371 ARG A CA 1
ATOM 3028 C C . ARG A 1 371 ? 8.884 2.100 -31.598 1.00 48.94 371 ARG A C 1
ATOM 3030 O O . ARG A 1 371 ? 9.427 3.114 -32.042 1.00 48.94 371 ARG A O 1
ATOM 3037 N N . THR A 1 372 ? 7.760 1.608 -32.084 1.00 54.97 372 THR A N 1
ATOM 3038 C CA . THR A 1 372 ? 6.901 2.332 -33.015 1.00 54.97 372 THR A CA 1
ATOM 3039 C C . THR A 1 372 ? 6.257 3.528 -32.299 1.00 54.97 372 THR A C 1
ATOM 3041 O O . THR A 1 372 ? 6.103 3.504 -31.073 1.00 54.97 372 THR A O 1
ATOM 3044 N N . PRO A 1 373 ? 5.868 4.587 -33.027 1.00 46.53 373 PRO A N 1
ATOM 3045 C CA . PRO A 1 373 ? 5.089 5.685 -32.459 1.00 46.53 373 PRO A CA 1
ATOM 3046 C C . PRO A 1 373 ? 3.801 5.213 -31.764 1.00 46.53 373 PRO A C 1
ATOM 3048 O O . PRO A 1 373 ? 3.446 5.760 -30.724 1.00 46.53 373 PRO A O 1
ATOM 3051 N N . GLU A 1 374 ? 3.141 4.158 -32.262 1.00 47.50 374 GLU A N 1
ATOM 3052 C CA . GLU A 1 374 ? 1.978 3.570 -31.584 1.00 47.50 374 GLU A CA 1
ATOM 3053 C C . GLU A 1 374 ? 2.333 2.907 -30.246 1.00 47.50 374 GLU A C 1
ATOM 3055 O O . GLU A 1 374 ? 1.572 3.032 -29.288 1.00 47.50 374 GLU A O 1
ATOM 3060 N N . GLU A 1 375 ? 3.483 2.233 -30.143 1.00 48.41 375 GLU A N 1
ATOM 3061 C CA . GLU A 1 375 ? 3.963 1.651 -28.881 1.00 48.41 375 GLU A CA 1
ATOM 3062 C C . GLU A 1 375 ? 4.360 2.734 -27.872 1.00 48.41 375 GLU A C 1
ATOM 3064 O O . GLU A 1 375 ? 4.112 2.570 -26.680 1.00 48.41 375 GLU A O 1
ATOM 3069 N N . GLN A 1 376 ? 4.918 3.858 -28.335 1.00 48.44 376 GLN A N 1
ATOM 3070 C CA . GLN A 1 376 ? 5.170 5.029 -27.489 1.00 48.44 376 GLN A CA 1
ATOM 3071 C C . GLN A 1 376 ? 3.864 5.644 -26.987 1.00 48.44 376 GLN A C 1
ATOM 3073 O O . GLN A 1 376 ? 3.732 5.898 -25.798 1.00 48.44 376 GLN A O 1
ATOM 3078 N N . GLU A 1 377 ? 2.863 5.797 -27.851 1.00 47.50 377 GLU A N 1
ATOM 3079 C CA . GLU A 1 377 ? 1.542 6.294 -27.465 1.00 47.50 377 GLU A CA 1
ATOM 3080 C C . GLU A 1 377 ? 0.810 5.299 -26.537 1.00 47.50 377 GLU A C 1
ATOM 3082 O O . GLU A 1 377 ? 0.031 5.685 -25.669 1.00 47.50 377 GLU A O 1
ATOM 3087 N N . GLN A 1 378 ? 1.033 3.990 -26.686 1.00 48.34 378 GLN A N 1
ATOM 3088 C CA . GLN A 1 378 ? 0.469 2.957 -25.812 1.00 48.34 378 GLN A CA 1
ATOM 3089 C C . GLN A 1 378 ? 1.168 2.903 -24.445 1.00 48.34 378 GLN A C 1
ATOM 3091 O O . GLN A 1 378 ? 0.492 2.732 -23.431 1.00 48.34 378 GLN A O 1
ATOM 3096 N N . ASP A 1 379 ? 2.484 3.115 -24.406 1.00 45.84 379 ASP A N 1
ATOM 3097 C CA . ASP A 1 379 ? 3.252 3.316 -23.177 1.00 45.84 379 ASP A CA 1
ATOM 3098 C C . ASP A 1 379 ? 2.836 4.619 -22.488 1.00 45.84 379 ASP A C 1
ATOM 3100 O O . ASP A 1 379 ? 2.553 4.606 -21.299 1.00 45.84 379 ASP A O 1
ATOM 3104 N N . GLU A 1 380 ? 2.679 5.726 -23.216 1.00 44.88 380 GLU A N 1
ATOM 3105 C CA . GLU A 1 380 ? 2.126 6.974 -22.682 1.00 44.88 380 GLU A CA 1
ATOM 3106 C C . GLU A 1 380 ? 0.711 6.757 -22.135 1.00 44.88 380 GLU A C 1
ATOM 3108 O O . GLU A 1 380 ? 0.421 7.191 -21.024 1.00 44.88 380 GLU A O 1
ATOM 3113 N N . ARG A 1 381 ? -0.146 5.999 -22.833 1.00 47.41 381 ARG A N 1
ATOM 3114 C CA . ARG A 1 381 ? -1.480 5.580 -22.358 1.00 47.41 381 ARG A CA 1
ATOM 3115 C C . ARG A 1 381 ? -1.444 4.654 -21.140 1.00 47.41 381 ARG A C 1
ATOM 3117 O O . ARG A 1 381 ? -2.379 4.675 -20.342 1.00 47.41 381 ARG A O 1
ATOM 3124 N N . ARG A 1 382 ? -0.389 3.858 -20.975 1.00 50.00 382 ARG A N 1
ATOM 3125 C CA . ARG A 1 382 ? -0.164 2.996 -19.807 1.00 50.00 382 ARG A CA 1
ATOM 3126 C C . ARG A 1 382 ? 0.386 3.787 -18.624 1.00 50.00 382 ARG A C 1
ATOM 3128 O O . ARG A 1 382 ? -0.071 3.608 -17.508 1.00 50.00 382 ARG A O 1
ATOM 3135 N N . ILE A 1 383 ? 1.286 4.732 -18.851 1.00 41.75 383 ILE A N 1
ATOM 3136 C CA . ILE A 1 383 ? 1.700 5.696 -17.829 1.00 41.75 383 ILE A CA 1
ATOM 3137 C C . ILE A 1 383 ? 0.487 6.565 -17.457 1.00 41.75 383 ILE A C 1
ATOM 3139 O O . ILE A 1 383 ? 0.303 6.906 -16.297 1.00 41.75 383 ILE A O 1
ATOM 3143 N N . LEU A 1 384 ? -0.433 6.837 -18.387 1.00 37.69 384 LEU A N 1
ATOM 3144 C CA . LEU A 1 384 ? -1.728 7.447 -18.085 1.00 37.69 384 LEU A CA 1
ATOM 3145 C C . LEU A 1 384 ? -2.669 6.530 -17.276 1.00 37.69 384 LEU A C 1
ATOM 3147 O O . LEU A 1 384 ? -3.629 7.050 -16.736 1.00 37.69 384 LEU A O 1
ATOM 3151 N N . SER A 1 385 ? -2.421 5.229 -17.073 1.00 40.16 385 SER A N 1
ATOM 3152 C CA . SER A 1 385 ? -3.146 4.483 -16.023 1.00 40.16 385 SER A CA 1
ATOM 3153 C C . SER A 1 385 ? -2.627 4.808 -14.619 1.00 40.16 385 SER A C 1
ATOM 3155 O O . SER A 1 385 ? -3.351 4.626 -13.648 1.00 40.16 385 SER A O 1
ATOM 3157 N N . ILE A 1 386 ? -1.419 5.375 -14.497 1.00 38.28 386 ILE A N 1
ATOM 3158 C CA . ILE A 1 386 ? -0.958 6.048 -13.269 1.00 38.28 386 ILE A CA 1
ATOM 3159 C C . ILE A 1 386 ? -1.751 7.351 -13.061 1.00 38.28 386 ILE A C 1
ATOM 3161 O O . ILE A 1 386 ? -1.940 7.771 -11.926 1.00 38.28 386 ILE A O 1
ATOM 3165 N N . ARG A 1 387 ? -2.319 7.960 -14.121 1.00 36.34 387 ARG A N 1
ATOM 3166 C CA . ARG A 1 387 ? -3.288 9.073 -14.001 1.00 36.34 387 ARG A CA 1
ATOM 3167 C C . ARG A 1 387 ? -4.563 8.665 -13.261 1.00 36.34 387 ARG A C 1
ATOM 3169 O O . ARG A 1 387 ? -5.247 9.558 -12.792 1.00 36.34 387 ARG A O 1
ATOM 3176 N N . ASP A 1 388 ? -4.868 7.370 -13.174 1.00 36.22 388 ASP A N 1
ATOM 3177 C CA . ASP A 1 388 ? -6.028 6.846 -12.443 1.00 36.22 388 ASP A CA 1
ATOM 3178 C C . ASP A 1 388 ? -5.685 6.498 -10.981 1.00 36.22 388 ASP A C 1
ATOM 3180 O O . ASP A 1 388 ? -6.580 6.349 -10.150 1.00 36.22 388 ASP A O 1
ATOM 3184 N N . LEU A 1 389 ? -4.386 6.382 -10.666 1.00 37.75 389 LEU A N 1
ATOM 3185 C CA . LEU A 1 389 ? -3.869 6.334 -9.297 1.00 37.75 389 LEU A CA 1
ATOM 3186 C C . LEU A 1 389 ? -3.666 7.755 -8.733 1.00 37.75 389 LEU A C 1
ATOM 3188 O O . LEU A 1 389 ? -3.787 7.964 -7.532 1.00 37.75 389 LEU A O 1
ATOM 3192 N N . ALA A 1 390 ? -3.385 8.735 -9.590 1.00 32.06 390 ALA A N 1
ATOM 3193 C CA . ALA A 1 390 ? -3.070 10.123 -9.254 1.00 32.06 390 ALA A CA 1
ATOM 3194 C C . ALA A 1 390 ? -4.261 11.072 -9.416 1.00 32.06 390 ALA A C 1
ATOM 3196 O O . ALA A 1 390 ? -4.292 12.108 -8.716 1.00 32.06 390 ALA A O 1
#

Foldseek 3Di:
DDDDDDDDDDDDDDDDDDDDDDPDDPPPDPPDPDPQPPQLVVLVLLCVCLVPQPLVVCLDLLNLLLQQLLVVCQQCVQAADPQLQVLCVVLVFHDPHHQWDDDHPVPDPDPPPRDIDGPQQQQQLVLQLVQLVLLLLVQQVSCVVVVGDGPVVLVVLLADDAQDPPRPSSHQDDAAAWADDPVDPTDHDVVVRVVLVCLQDNVVCVVAVRVVSVQLLDLVNLLQGASSNLRRCCQQGVLLSLLSRNWDQFQVPDNHDYDPPDSDCVCSPSSVATSNRSSRVSSRSSNSSNSVSSNVSVVSSCVSCVVFWDWDDPVSRDIDIDGDCSRRVDPDHDRGSVPSDDDDPVVSVVSSVSSVVSRCSRPPDDPPDPQDPVNVVVSVVVVCSVVSSD

Secondary structure (DSSP, 8-state):
-------------------------------PPPPPPTTTTHHHHHSTTIIIIIHHHHTSHHHHHHHHHHHHHHHHGGGS-HHHHHHHHHTT---SS-SEE---GGG-S-TT----EE--SSSHHHHHHHHHHHHHHHHHHHHHHTTPPPGGG-TTTTSPPP--TT-GGGSPPP----B--TTSSPB--HHHHHHHHHHTSHHHIIIIIHHHHHHTT-HHHHTT--HHHHHHHHIIIIIHHHHHHH----TT--SSBPPTT---GGGG-TT---TTSTTTGGGSHHHHHHHHHHHHHHHHHHHHTTTTEEEEE-SSSSEEEEE-TTT-S-SS--S-TT-SS---HHHHHHHHHHHHHHHHHHSPPPPSSPPPHHHHHHHHHHHHHHTTT-